Protein AF-A0A507EX27-F1 (afdb_monomer_lite)

Radius of gyration: 66.31 Å; chains: 1; bounding box: 166×86×215 Å

Secondary structure (DSSP, 8-state):
-HHHHHHHHHHHHHHHHHHHHHHHHHHHHHHHHHHHHHHTT-TTHHHHHHHHHHHHHHHHHHHHHHHHHHHHHHHHHHHHHHHHHHHHHHHHHHHHHHHHHHHHHHHHHHHHHHHHHHHHHHHHHHHHHHHHHHHHHHHHHHHHHHHHHHHHHHHHHHHHHHHHHHHHHHHHHHHHHHH---------------------THHHHHHHHHHHHHHHHHHHH----HHHHHHHHHHHHHHHHHHHHHHHHHHHHHHHHHHHHHHHHHHHHHHHHHHHHHHHHHHHHHHHHHHHHHHHHHHHHHHHHHHHHHHHHHHHHHHHHHHHHHHHHH------PPPPPP-------------------------------------S--HHHHHHHHHHHHHHHHHHHHHGGG---TTTHHHHHHHHHHHHHHHHHHHHHHH----------------------S-----SS--PPPPP------PPP-------------TT--SPPPHHHHHHHHHHHHHHHHHHHT-------------

Structure (mmCIF, N/CA/C/O backbone):
data_AF-A0A507EX27-F1
#
_entry.id   AF-A0A507EX27-F1
#
loop_
_atom_site.group_PDB
_atom_site.id
_atom_site.type_symbol
_atom_site.label_atom_id
_atom_site.label_alt_id
_atom_site.label_comp_id
_atom_site.label_asym_id
_atom_site.label_entity_id
_atom_site.label_seq_id
_atom_site.pdbx_PDB_ins_code
_atom_site.Cartn_x
_atom_site.Cartn_y
_atom_site.Cartn_z
_atom_site.occupancy
_atom_site.B_iso_or_equiv
_atom_site.auth_seq_id
_atom_site.auth_comp_id
_atom_site.auth_asym_id
_atom_site.auth_atom_id
_atom_site.pdbx_PDB_model_num
ATOM 1 N N . MET A 1 1 ? -86.442 -29.262 116.903 1.00 60.53 1 MET A N 1
ATOM 2 C CA . MET A 1 1 ? -85.231 -28.415 117.034 1.00 60.53 1 MET A CA 1
ATOM 3 C C . MET A 1 1 ? -83.970 -29.161 116.587 1.00 60.53 1 MET A C 1
ATOM 5 O O . MET A 1 1 ? -83.200 -28.575 115.842 1.00 60.53 1 MET A O 1
ATOM 9 N N . ALA A 1 2 ? -83.784 -30.442 116.943 1.00 69.56 2 ALA A N 1
ATOM 10 C CA . ALA A 1 2 ? -82.619 -31.241 116.525 1.00 69.56 2 ALA A CA 1
ATOM 11 C C . ALA A 1 2 ? -82.517 -31.486 114.998 1.00 69.56 2 ALA A C 1
ATOM 13 O O . ALA A 1 2 ? -81.467 -31.224 114.421 1.00 69.56 2 ALA A O 1
ATOM 14 N N . ASP A 1 3 ? -83.611 -31.861 114.321 1.00 74.00 3 ASP A N 1
ATOM 15 C CA . ASP A 1 3 ? -83.589 -32.162 112.871 1.00 74.00 3 ASP A CA 1
ATOM 16 C C . ASP A 1 3 ? -83.208 -30.969 111.979 1.00 74.00 3 ASP A C 1
ATOM 18 O O . ASP A 1 3 ? -82.548 -31.118 110.948 1.00 74.00 3 ASP A O 1
ATOM 22 N N . GLN A 1 4 ? -83.600 -29.753 112.371 1.00 76.19 4 GLN A N 1
ATOM 23 C CA . GLN A 1 4 ? -83.239 -28.540 111.633 1.00 76.19 4 GLN A CA 1
ATOM 24 C C . GLN A 1 4 ? -81.747 -28.231 111.784 1.00 76.19 4 GLN A C 1
ATOM 26 O O . GLN A 1 4 ? -81.093 -27.913 110.792 1.00 76.19 4 GLN A O 1
ATOM 31 N N . ALA A 1 5 ? -81.194 -28.392 112.991 1.00 78.94 5 ALA A N 1
ATOM 32 C CA . ALA A 1 5 ? -79.763 -28.239 113.237 1.00 78.94 5 ALA A CA 1
ATOM 33 C C . ALA A 1 5 ? -78.944 -29.257 112.429 1.00 78.94 5 ALA A C 1
ATOM 35 O O . ALA A 1 5 ? -77.965 -28.880 111.789 1.00 78.94 5 ALA A O 1
ATOM 36 N N . GLU A 1 6 ? -79.389 -30.515 112.362 1.00 83.44 6 GLU A N 1
ATOM 37 C CA . GLU A 1 6 ? -78.713 -31.553 111.579 1.00 83.44 6 GLU A CA 1
ATOM 38 C C . GLU A 1 6 ? -78.774 -31.275 110.064 1.00 83.44 6 GLU A C 1
ATOM 40 O O . GLU A 1 6 ? -77.789 -31.465 109.344 1.00 83.44 6 GLU A O 1
ATOM 45 N N . THR A 1 7 ? -79.896 -30.740 109.572 1.00 83.81 7 THR A N 1
ATOM 46 C CA . THR A 1 7 ? -80.056 -30.344 108.163 1.00 83.81 7 THR A CA 1
ATOM 47 C C . THR A 1 7 ? -79.128 -29.185 107.791 1.00 83.81 7 THR A C 1
ATOM 49 O O . THR A 1 7 ? -78.468 -29.232 106.749 1.00 83.81 7 THR A O 1
ATOM 52 N N . PHE A 1 8 ? -79.025 -28.157 108.641 1.00 86.00 8 PHE A N 1
ATOM 53 C CA . PHE A 1 8 ? -78.066 -27.068 108.441 1.00 86.00 8 PHE A CA 1
ATOM 54 C C . PHE A 1 8 ? -76.622 -27.561 108.542 1.00 86.00 8 PHE A C 1
ATOM 56 O O . PHE A 1 8 ? -75.789 -27.158 107.737 1.00 86.00 8 PHE A O 1
ATOM 63 N N . GLN A 1 9 ? -76.328 -28.496 109.444 1.00 87.56 9 GLN A N 1
ATOM 64 C CA . GLN A 1 9 ? -74.994 -29.071 109.589 1.00 87.56 9 GLN A CA 1
ATOM 65 C C . GLN A 1 9 ? -74.579 -29.907 108.367 1.00 87.56 9 GLN A C 1
ATOM 67 O O . GLN A 1 9 ? -73.422 -29.847 107.954 1.00 87.56 9 GLN A O 1
ATOM 72 N N . ARG A 1 10 ? -75.510 -30.629 107.724 1.00 87.31 10 ARG A N 1
ATOM 73 C CA . ARG A 1 10 ? -75.260 -31.291 106.428 1.00 87.31 10 ARG A CA 1
ATOM 74 C C . ARG A 1 10 ? -75.042 -30.286 105.298 1.00 87.31 10 ARG A C 1
ATOM 76 O O . ARG A 1 10 ? -74.111 -30.467 104.517 1.00 87.31 10 ARG A O 1
ATOM 83 N N . LYS A 1 11 ? -75.836 -29.210 105.228 1.00 89.69 11 LYS A N 1
ATOM 84 C CA . LYS A 1 11 ? -75.638 -28.138 104.233 1.00 89.69 11 LYS A CA 1
ATOM 85 C C . LYS A 1 11 ? -74.284 -27.450 104.403 1.00 89.69 11 LYS A C 1
ATOM 87 O O . LYS A 1 11 ? -73.566 -27.310 103.424 1.00 89.69 11 LYS A O 1
ATOM 92 N N . ILE A 1 12 ? -73.897 -27.119 105.637 1.00 90.31 12 ILE A N 1
ATOM 93 C CA . ILE A 1 12 ? -72.581 -26.546 105.951 1.00 90.31 12 ILE A CA 1
ATOM 94 C C . ILE A 1 12 ? -71.466 -27.501 105.518 1.00 90.31 12 ILE A C 1
ATOM 96 O O . ILE A 1 12 ? -70.550 -27.074 104.831 1.00 90.31 12 ILE A O 1
ATOM 100 N N . LYS A 1 13 ? -71.556 -28.799 105.838 1.00 90.75 13 LYS A N 1
ATOM 101 C CA . LYS A 1 13 ? -70.560 -29.793 105.392 1.00 90.75 13 LYS A CA 1
ATOM 102 C C . LYS A 1 13 ? -70.461 -29.900 103.869 1.00 90.75 13 LYS A C 1
ATOM 104 O O . LYS A 1 13 ? -69.363 -30.062 103.354 1.00 90.75 13 LYS A O 1
ATOM 109 N N . THR A 1 14 ? -71.589 -29.806 103.168 1.00 90.75 14 THR A N 1
ATOM 110 C CA . THR A 1 14 ? -71.629 -29.869 101.698 1.00 90.75 14 THR A CA 1
ATOM 111 C C . THR A 1 14 ? -70.971 -28.633 101.087 1.00 90.75 14 THR A C 1
ATOM 113 O O . THR A 1 14 ? -70.090 -28.772 100.250 1.00 90.75 14 THR A O 1
ATOM 116 N N . ILE A 1 15 ? -71.308 -27.439 101.585 1.00 89.56 15 ILE A N 1
ATOM 117 C CA . ILE A 1 15 ? -70.709 -26.173 101.138 1.00 89.56 15 ILE A CA 1
ATOM 118 C C . ILE A 1 15 ? -69.208 -26.140 101.452 1.00 89.56 15 ILE A C 1
ATOM 120 O O . ILE A 1 15 ? -68.417 -25.741 100.612 1.00 89.56 15 ILE A O 1
ATOM 124 N N . VAL A 1 16 ? -68.784 -26.600 102.633 1.00 93.25 16 VAL A N 1
ATOM 125 C CA . VAL A 1 16 ? -67.357 -26.686 102.993 1.00 93.25 16 VAL A CA 1
ATOM 126 C C . VAL A 1 16 ? -66.605 -27.650 102.070 1.00 93.25 16 VAL A C 1
ATOM 128 O O . VAL A 1 16 ? -65.472 -27.366 101.692 1.00 93.25 16 VAL A O 1
ATOM 131 N N . ALA A 1 17 ? -67.224 -28.765 101.673 1.00 90.81 17 ALA A N 1
ATOM 132 C CA . ALA A 1 17 ? -66.637 -29.687 100.704 1.00 90.81 17 ALA A CA 1
ATOM 133 C C . ALA A 1 17 ? -66.557 -29.081 99.291 1.00 90.81 17 ALA A C 1
ATOM 135 O O . ALA A 1 17 ? -65.562 -29.290 98.601 1.00 90.81 17 ALA A O 1
ATOM 136 N N . GLU A 1 18 ? -67.561 -28.307 98.869 1.00 93.88 18 GLU A N 1
ATOM 137 C CA . GLU A 1 18 ? -67.521 -27.552 97.610 1.00 93.88 18 GLU A CA 1
ATOM 138 C C . GLU A 1 18 ? -66.436 -26.473 97.623 1.00 93.88 18 GLU A C 1
ATOM 140 O O . GLU A 1 18 ? -65.685 -26.372 96.658 1.00 93.88 18 GLU A O 1
ATOM 145 N N . VAL A 1 19 ? -66.293 -25.725 98.722 1.00 92.06 19 VAL A N 1
ATOM 146 C CA . VAL A 1 19 ? -65.224 -24.728 98.896 1.00 92.06 19 VAL A CA 1
ATOM 147 C C . VAL A 1 19 ? -63.853 -25.395 98.819 1.00 92.06 19 VAL A C 1
ATOM 149 O O . VAL A 1 19 ? -63.020 -24.952 98.0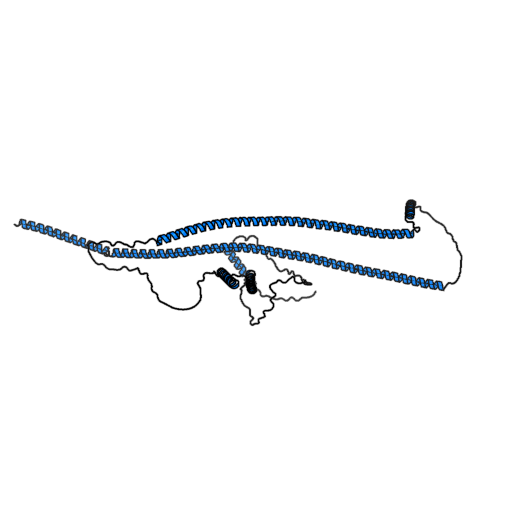41 1.00 92.06 19 VAL A O 1
ATOM 152 N N . ALA A 1 20 ? -63.643 -26.515 99.516 1.00 93.38 20 ALA A N 1
ATOM 153 C CA . ALA A 1 20 ? -62.379 -27.248 99.449 1.00 93.38 20 ALA A CA 1
ATOM 154 C C . ALA A 1 20 ? -62.064 -27.764 98.031 1.00 93.38 20 ALA A C 1
ATOM 156 O O . ALA A 1 20 ? -60.907 -27.779 97.617 1.00 93.38 20 ALA A O 1
ATOM 157 N N . ASN A 1 21 ? -63.087 -28.173 97.274 1.00 93.62 21 ASN A N 1
ATOM 158 C CA . ASN A 1 21 ? -62.922 -28.620 95.893 1.00 93.62 21 ASN A CA 1
ATOM 159 C C . ASN A 1 21 ? -62.592 -27.443 94.950 1.00 93.62 21 ASN A C 1
ATOM 161 O O . ASN A 1 21 ? -61.704 -27.551 94.102 1.00 93.62 21 ASN A O 1
ATOM 165 N N . LEU A 1 22 ? -63.250 -26.295 95.138 1.00 93.88 22 LEU A N 1
ATOM 166 C CA . LEU A 1 22 ? -62.930 -25.056 94.426 1.00 93.88 22 LEU A CA 1
ATOM 167 C C . LEU A 1 22 ? -61.514 -24.571 94.753 1.00 93.88 22 LEU A C 1
ATOM 169 O O . LEU A 1 22 ? -60.781 -24.239 93.831 1.00 93.88 22 LEU A O 1
ATOM 173 N N . ASP A 1 23 ? -61.082 -24.628 96.014 1.00 94.25 23 ASP A N 1
ATOM 174 C CA . ASP A 1 23 ? -59.715 -24.280 96.420 1.00 94.25 23 ASP A CA 1
ATOM 175 C C . ASP A 1 23 ? -58.677 -25.188 95.742 1.00 94.25 23 ASP A C 1
ATOM 177 O O . ASP A 1 23 ? -57.641 -24.715 95.273 1.00 94.25 23 ASP A O 1
ATOM 181 N N . THR A 1 24 ? -58.961 -26.491 95.610 1.00 94.19 24 THR A N 1
ATOM 182 C CA . THR A 1 24 ? -58.083 -27.392 94.845 1.00 94.19 24 THR A CA 1
ATOM 183 C C . THR A 1 24 ? -58.069 -27.089 93.349 1.00 94.19 24 THR A C 1
ATOM 185 O O . THR A 1 24 ? -57.013 -27.196 92.727 1.00 94.19 24 THR A O 1
ATOM 188 N N . GLN A 1 25 ? -59.198 -26.683 92.759 1.00 94.50 25 GLN A N 1
ATOM 189 C CA . GLN A 1 25 ? -59.237 -26.255 91.357 1.00 94.50 25 GLN A CA 1
ATOM 190 C C . GLN A 1 25 ? -58.497 -24.935 91.136 1.00 94.50 25 GLN A C 1
ATOM 192 O O . GLN A 1 25 ? -57.780 -24.820 90.146 1.00 94.50 25 GLN A O 1
ATOM 197 N N . ILE A 1 26 ? -58.621 -23.978 92.057 1.00 94.94 26 ILE A N 1
ATOM 198 C CA . ILE A 1 26 ? -57.880 -22.712 92.028 1.00 94.94 26 ILE A CA 1
ATOM 199 C C . ILE A 1 26 ? -56.380 -23.003 92.096 1.00 94.94 26 ILE A C 1
ATOM 201 O O . ILE A 1 26 ? -55.640 -22.558 91.229 1.00 94.94 26 ILE A O 1
ATOM 205 N N . ALA A 1 27 ? -55.941 -23.854 93.027 1.00 94.75 27 ALA A N 1
ATOM 206 C CA . ALA A 1 27 ? -54.532 -24.221 93.146 1.00 94.75 27 ALA A CA 1
ATOM 207 C C . ALA A 1 27 ? -53.979 -24.938 91.899 1.00 94.75 27 ALA A C 1
ATOM 209 O O . ALA A 1 27 ? -52.804 -24.778 91.572 1.00 94.75 27 ALA A O 1
ATOM 210 N N . LEU A 1 28 ? -54.797 -25.737 91.204 1.00 94.12 28 LEU A N 1
ATOM 211 C CA . LEU A 1 28 ? -54.413 -26.352 89.929 1.00 94.12 28 LEU A CA 1
ATOM 212 C C . LEU A 1 28 ? -54.322 -25.311 88.807 1.00 94.12 28 LEU A C 1
ATOM 214 O O . LEU A 1 28 ? -53.322 -25.285 88.095 1.00 94.12 28 LEU A O 1
ATOM 218 N N . MET A 1 29 ? -55.318 -24.430 88.690 1.00 93.62 29 MET A N 1
ATOM 219 C CA . MET A 1 29 ? -55.331 -23.349 87.701 1.00 93.62 29 MET A CA 1
ATOM 220 C C . MET A 1 29 ? -54.163 -22.378 87.897 1.00 93.62 29 MET A C 1
ATOM 222 O O . MET A 1 29 ? -53.510 -22.021 86.922 1.00 93.62 29 MET A O 1
ATOM 226 N N . ASP A 1 30 ? -53.839 -22.009 89.136 1.00 91.81 30 ASP A N 1
ATOM 227 C CA . ASP A 1 30 ? -52.686 -21.160 89.454 1.00 91.81 30 ASP A CA 1
ATOM 228 C C . ASP A 1 30 ? -51.371 -21.833 89.042 1.00 91.81 30 ASP A C 1
ATOM 230 O O . ASP A 1 30 ? -50.490 -21.202 88.455 1.00 91.81 30 ASP A O 1
ATOM 234 N N . ARG A 1 31 ? -51.259 -23.148 89.267 1.00 93.12 31 ARG A N 1
ATOM 235 C CA . ARG A 1 31 ? -50.083 -23.928 88.870 1.00 93.12 31 ARG A CA 1
ATOM 236 C C . ARG A 1 31 ? -49.931 -24.008 87.350 1.00 93.12 31 ARG A C 1
ATOM 238 O O . ARG A 1 31 ? -48.812 -23.882 86.854 1.00 93.12 31 ARG A O 1
ATOM 245 N N . ASP A 1 32 ? -51.032 -24.179 86.622 1.00 92.56 32 ASP A N 1
ATOM 246 C CA . ASP A 1 32 ? -51.047 -24.174 85.155 1.00 92.56 32 ASP A CA 1
ATOM 247 C C . ASP A 1 32 ? -50.696 -22.784 84.597 1.00 92.56 32 ASP A C 1
ATOM 249 O O . ASP A 1 32 ? -49.922 -22.675 83.640 1.00 92.56 32 ASP A O 1
ATOM 253 N N . ILE A 1 33 ? -51.190 -21.710 85.226 1.00 89.19 33 ILE A N 1
ATOM 254 C CA . ILE A 1 33 ? -50.846 -20.321 84.885 1.00 89.19 33 ILE A CA 1
ATOM 255 C C . ILE A 1 33 ? -49.347 -20.073 85.083 1.00 89.19 33 ILE A C 1
ATOM 257 O O . ILE A 1 33 ? -48.698 -19.509 84.196 1.00 89.19 33 ILE A O 1
ATOM 261 N N . ASP A 1 34 ? -48.769 -20.516 86.199 1.00 87.00 34 ASP A N 1
ATOM 262 C CA . ASP A 1 34 ? -47.335 -20.377 86.466 1.00 87.00 34 ASP A CA 1
ATOM 263 C C . ASP A 1 34 ? -46.487 -21.175 85.468 1.00 87.00 34 ASP A C 1
ATOM 265 O O . ASP A 1 34 ? -45.463 -20.687 84.980 1.00 87.00 34 ASP A O 1
ATOM 269 N N . GLN A 1 35 ? -46.932 -22.378 85.100 1.00 88.94 35 GLN A N 1
ATOM 270 C CA . GLN A 1 35 ? -46.238 -23.219 84.127 1.00 88.94 35 GLN A CA 1
ATOM 271 C C . GLN A 1 35 ? -46.255 -22.598 82.720 1.00 88.94 35 GLN A C 1
ATOM 273 O O . GLN A 1 35 ? -45.226 -22.588 82.036 1.00 88.94 35 GLN A O 1
ATOM 278 N N . GLN A 1 36 ? -47.382 -22.006 82.308 1.00 85.06 36 GLN A N 1
ATOM 279 C CA . GLN A 1 36 ? -47.487 -21.250 81.057 1.00 85.06 36 GLN A CA 1
ATOM 280 C C . GLN A 1 36 ? -46.647 -19.970 81.089 1.00 85.06 36 GLN A C 1
ATOM 282 O O . GLN A 1 36 ? -45.947 -19.675 80.123 1.00 85.06 36 GLN A O 1
ATOM 287 N N . ARG A 1 37 ? -46.642 -19.226 82.202 1.00 80.75 37 ARG A N 1
ATOM 288 C CA . ARG A 1 37 ? -45.796 -18.030 82.366 1.00 80.75 37 ARG A CA 1
ATOM 289 C C . ARG A 1 37 ? -44.306 -18.358 82.288 1.00 80.75 37 ARG A C 1
ATOM 291 O O . ARG A 1 37 ? -43.557 -17.598 81.673 1.00 80.75 37 ARG A O 1
ATOM 298 N N . ALA A 1 38 ? -43.890 -19.489 82.857 1.00 81.75 38 ALA A N 1
ATOM 299 C CA . ALA A 1 38 ? -42.518 -19.979 82.766 1.00 81.75 38 ALA A CA 1
ATOM 300 C C . ALA A 1 38 ? -42.143 -20.385 81.329 1.00 81.75 38 ALA A C 1
ATOM 302 O O . ALA A 1 38 ? -41.066 -20.024 80.858 1.00 81.75 38 ALA A O 1
ATOM 303 N N . GLN A 1 39 ? -43.032 -21.079 80.605 1.00 82.44 39 GLN A N 1
ATOM 304 C CA . GLN A 1 39 ? -42.809 -21.442 79.195 1.00 82.44 39 GLN A CA 1
ATOM 305 C C . GLN A 1 39 ? -42.782 -20.232 78.257 1.00 82.44 39 GLN A C 1
ATOM 307 O O . GLN A 1 39 ? -41.982 -20.197 77.326 1.00 82.44 39 GLN A O 1
ATOM 312 N N . LEU A 1 40 ? -43.629 -19.232 78.504 1.00 76.06 40 LEU A N 1
ATOM 313 C CA . LEU A 1 40 ? -43.707 -18.014 77.695 1.00 76.06 40 LEU A CA 1
ATOM 314 C C . LEU A 1 40 ? -42.531 -17.055 77.949 1.00 76.06 40 LEU A C 1
ATOM 316 O O . LEU A 1 40 ? -42.421 -16.041 77.265 1.00 76.06 40 LEU A O 1
ATOM 320 N N . GLY A 1 41 ? -41.632 -17.377 78.889 1.00 74.44 41 GLY A N 1
ATOM 321 C CA . GLY A 1 41 ? -40.375 -16.652 79.095 1.00 74.44 41 GLY A CA 1
ATOM 322 C C . GLY A 1 41 ? -40.551 -15.225 79.624 1.00 74.44 41 GLY A C 1
ATOM 323 O O . GLY A 1 41 ? -39.624 -14.423 79.547 1.00 74.44 41 GLY A O 1
ATOM 324 N N . GLY A 1 42 ? -41.728 -14.906 80.169 1.00 77.81 42 GLY A N 1
ATOM 325 C CA . GLY A 1 42 ? -42.112 -13.562 80.593 1.00 77.81 42 GLY A CA 1
ATOM 326 C C . GLY A 1 42 ? -42.809 -12.748 79.496 1.00 77.81 42 GLY A C 1
ATOM 327 O O . GLY A 1 42 ? -42.634 -12.969 78.302 1.00 77.81 42 GLY A O 1
ATOM 328 N N . VAL A 1 43 ? -43.600 -11.757 79.918 1.00 73.56 43 VAL A N 1
ATOM 329 C CA . VAL A 1 43 ? -44.486 -10.958 79.043 1.00 73.56 43 VAL A CA 1
ATOM 330 C C . VAL A 1 43 ? -43.714 -10.226 77.929 1.00 73.56 43 VAL A C 1
ATOM 332 O O . VAL A 1 43 ? -44.239 -10.020 76.838 1.00 73.56 43 VAL A O 1
ATOM 335 N N . ASN A 1 44 ? -42.433 -9.917 78.159 1.00 79.25 44 ASN A N 1
ATOM 336 C CA . ASN A 1 44 ? -41.592 -9.168 77.222 1.00 79.25 44 ASN A CA 1
ATOM 337 C C . ASN A 1 44 ? -40.759 -10.052 76.277 1.00 79.25 44 ASN A C 1
ATOM 339 O O . ASN A 1 44 ? -40.181 -9.525 75.326 1.00 79.25 44 ASN A O 1
ATOM 343 N N . ALA A 1 45 ? -40.691 -11.374 76.487 1.00 82.94 45 ALA A N 1
ATOM 344 C CA . ALA A 1 45 ? -39.847 -12.257 75.675 1.00 82.94 45 ALA A CA 1
ATOM 345 C C . ALA A 1 45 ? -40.293 -12.314 74.207 1.00 82.94 45 ALA A C 1
ATOM 347 O O . ALA A 1 45 ? -39.458 -12.283 73.303 1.00 82.94 45 ALA A O 1
ATOM 348 N N . ALA A 1 46 ? -41.606 -12.316 73.953 1.00 81.81 46 ALA A N 1
ATOM 349 C CA . ALA A 1 46 ? -42.151 -12.264 72.597 1.00 81.81 46 ALA A CA 1
ATOM 350 C C . ALA A 1 46 ? -41.791 -10.948 71.880 1.00 81.81 46 ALA A C 1
ATOM 352 O O . ALA A 1 46 ? -41.372 -10.969 70.721 1.00 81.81 46 ALA A O 1
ATOM 353 N N . SER A 1 47 ? -41.884 -9.814 72.586 1.00 85.12 47 SER A N 1
ATOM 354 C CA . SER A 1 47 ? -41.535 -8.495 72.043 1.00 85.12 47 SER A CA 1
ATOM 355 C C . SER A 1 47 ? -40.039 -8.381 71.749 1.00 85.12 47 SER A C 1
ATOM 357 O O . SER A 1 47 ? -39.658 -7.971 70.656 1.00 85.12 47 SER A O 1
ATOM 359 N N . GLN A 1 48 ? -39.180 -8.809 72.680 1.00 87.12 48 GLN A N 1
ATOM 360 C CA . GLN A 1 48 ? -37.726 -8.778 72.493 1.00 87.12 48 GLN A CA 1
ATOM 361 C C . GLN A 1 48 ? -37.271 -9.691 71.350 1.00 87.12 48 GLN A C 1
ATOM 363 O O . GLN A 1 48 ? -36.393 -9.312 70.576 1.00 87.12 48 GLN A O 1
ATOM 368 N N . ASN A 1 49 ? -37.887 -10.868 71.201 1.00 86.31 49 ASN A N 1
ATOM 369 C CA . ASN A 1 49 ? -37.585 -11.771 70.094 1.00 86.31 49 ASN A CA 1
ATOM 370 C C . ASN A 1 49 ? -38.029 -11.171 68.747 1.00 86.31 49 ASN A C 1
ATOM 372 O O . ASN A 1 49 ? -37.259 -11.160 67.788 1.00 86.31 49 ASN A O 1
ATOM 376 N N . SER A 1 50 ? -39.225 -10.575 68.686 1.00 89.44 50 SER A N 1
ATOM 377 C CA . SER A 1 50 ? -39.690 -9.852 67.494 1.00 89.44 50 SER A CA 1
ATOM 378 C C . SER A 1 50 ? -38.759 -8.690 67.125 1.00 89.44 50 SER A C 1
ATOM 380 O O . SER A 1 50 ? -38.445 -8.486 65.952 1.00 89.44 50 SER A O 1
ATOM 382 N N . GLU A 1 51 ? -38.274 -7.938 68.114 1.00 92.38 51 GLU A N 1
ATOM 383 C CA . GLU A 1 51 ? -37.358 -6.819 67.892 1.00 92.38 51 GLU A CA 1
ATOM 384 C C . GLU A 1 51 ? -35.961 -7.289 67.448 1.00 92.38 51 GLU A C 1
ATOM 386 O O . GLU A 1 51 ? -35.349 -6.680 66.567 1.00 92.38 51 GLU A O 1
ATOM 391 N N . ALA A 1 52 ? -35.461 -8.400 67.998 1.00 92.44 52 ALA A N 1
ATOM 392 C CA . ALA A 1 52 ? -34.213 -9.028 67.568 1.00 92.44 52 ALA A CA 1
ATOM 393 C C . ALA A 1 52 ? -34.294 -9.522 66.113 1.00 92.44 52 ALA A C 1
ATOM 395 O O . ALA A 1 52 ? -33.383 -9.257 65.324 1.00 92.44 52 ALA A O 1
ATOM 396 N N . ILE A 1 53 ? -35.409 -10.156 65.732 1.00 93.50 53 ILE A N 1
ATOM 397 C CA . ILE A 1 53 ? -35.672 -10.579 64.350 1.00 93.50 53 ILE A CA 1
ATOM 398 C C . ILE A 1 53 ? -35.727 -9.360 63.420 1.00 93.50 53 ILE A C 1
ATOM 400 O O . ILE A 1 53 ? -35.073 -9.360 62.378 1.00 93.50 53 ILE A O 1
ATOM 404 N N . ALA A 1 54 ? -36.426 -8.287 63.802 1.00 95.44 54 ALA A N 1
ATOM 405 C CA . ALA A 1 54 ? -36.491 -7.059 63.006 1.00 95.44 54 ALA A CA 1
ATOM 406 C C . ALA A 1 54 ? -35.107 -6.411 62.810 1.00 95.44 54 ALA A C 1
ATOM 408 O O . ALA A 1 54 ? -34.765 -5.985 61.704 1.00 95.44 54 ALA A O 1
ATOM 409 N N . LYS A 1 55 ? -34.270 -6.383 63.857 1.00 96.06 55 LYS A N 1
ATOM 410 C CA . LYS A 1 55 ? -32.873 -5.925 63.761 1.00 96.06 55 LYS A CA 1
ATOM 411 C C . LYS A 1 55 ? -32.069 -6.803 62.803 1.00 96.06 55 LYS A C 1
ATOM 413 O O . LYS A 1 55 ? -31.315 -6.279 61.984 1.00 96.06 55 LYS A O 1
ATOM 418 N N . GLN A 1 56 ? -32.251 -8.119 62.858 1.00 96.38 56 GLN A N 1
ATOM 419 C CA . GLN A 1 56 ? -31.553 -9.049 61.976 1.00 96.38 56 GLN A CA 1
ATOM 420 C C . GLN A 1 56 ? -31.985 -8.903 60.510 1.00 96.38 56 GLN A C 1
ATOM 422 O O . GLN A 1 56 ? -31.119 -8.900 59.634 1.00 96.38 56 GLN A O 1
ATOM 427 N N . ILE A 1 57 ? -33.280 -8.700 60.245 1.00 96.19 57 ILE A N 1
ATOM 428 C CA . ILE A 1 57 ? -33.802 -8.387 58.905 1.00 96.19 57 ILE A CA 1
ATOM 429 C C . ILE A 1 57 ? -33.120 -7.127 58.362 1.00 96.19 57 ILE A C 1
ATOM 431 O O . ILE A 1 57 ? -32.505 -7.190 57.301 1.00 96.19 57 ILE A O 1
ATOM 435 N N . ARG A 1 58 ? -33.088 -6.033 59.137 1.00 97.38 58 ARG A N 1
ATOM 436 C CA . ARG A 1 58 ? -32.415 -4.785 58.726 1.00 97.38 58 ARG A CA 1
ATOM 437 C C . ARG A 1 58 ? -30.927 -4.979 58.429 1.00 97.38 58 ARG A C 1
ATOM 439 O O . ARG A 1 58 ? -30.385 -4.361 57.514 1.00 97.38 58 ARG A O 1
ATOM 446 N N . VAL A 1 59 ? -30.220 -5.808 59.199 1.00 97.19 59 VAL A N 1
ATOM 447 C CA . VAL A 1 59 ? -28.795 -6.099 58.945 1.00 97.19 59 VAL A CA 1
ATOM 448 C C . VAL A 1 59 ? -28.615 -6.880 57.642 1.00 97.19 59 VAL A C 1
ATOM 450 O O . VAL A 1 59 ? -27.685 -6.596 56.882 1.00 97.19 59 VAL A O 1
ATOM 453 N N . LEU A 1 60 ? -29.490 -7.849 57.369 1.00 97.50 60 LEU A N 1
ATOM 454 C CA . LEU A 1 60 ? -29.456 -8.632 56.135 1.00 97.50 60 LEU A CA 1
ATOM 455 C C . LEU A 1 60 ? -29.818 -7.787 54.909 1.00 97.50 60 LEU A C 1
ATOM 457 O O . LEU A 1 60 ? -29.116 -7.885 53.905 1.00 97.50 60 LEU A O 1
ATOM 461 N N . GLU A 1 61 ? -30.819 -6.912 55.010 1.00 97.12 61 GLU A N 1
ATOM 462 C CA . GLU A 1 61 ? -31.183 -5.941 53.968 1.00 97.12 61 GLU A CA 1
ATOM 463 C C . GLU A 1 61 ? -30.011 -5.008 53.654 1.00 97.12 61 GLU A C 1
ATOM 465 O O . GLU A 1 61 ? -29.551 -4.946 52.518 1.00 97.12 61 GLU A O 1
ATOM 470 N N . ASN A 1 62 ? -29.404 -4.399 54.677 1.00 97.81 62 ASN A N 1
ATOM 471 C CA . ASN A 1 62 ? -28.224 -3.552 54.495 1.00 97.81 62 ASN A CA 1
ATOM 472 C C . ASN A 1 62 ? -27.044 -4.301 53.854 1.00 97.81 62 ASN A C 1
ATOM 474 O O . ASN A 1 62 ? -26.251 -3.731 53.097 1.00 97.81 62 ASN A O 1
ATOM 478 N N . ARG A 1 63 ? -26.872 -5.586 54.180 1.00 97.81 63 ARG A N 1
ATOM 479 C CA . ARG A 1 63 ? -25.822 -6.422 53.589 1.00 97.81 63 ARG A CA 1
ATOM 480 C C . ARG A 1 63 ? -26.136 -6.764 52.133 1.00 97.81 63 ARG A C 1
ATOM 482 O O . ARG A 1 63 ? -25.206 -6.780 51.322 1.00 97.81 63 ARG A O 1
ATOM 489 N N . LEU A 1 64 ? -27.405 -6.998 51.807 1.00 97.88 64 LEU A N 1
ATOM 490 C CA . LEU A 1 64 ? -27.882 -7.199 50.443 1.00 97.88 64 LEU A CA 1
ATOM 491 C C . LEU A 1 64 ? -27.674 -5.934 49.606 1.00 97.88 64 LEU A C 1
ATOM 493 O O . LEU A 1 64 ? -27.057 -6.020 48.548 1.00 97.88 64 LEU A O 1
ATOM 497 N N . ASP A 1 65 ? -28.057 -4.764 50.109 1.00 98.12 65 ASP A N 1
ATOM 498 C CA . ASP A 1 65 ? -27.876 -3.487 49.411 1.00 98.12 65 ASP A CA 1
ATOM 499 C C . ASP A 1 65 ? -26.402 -3.200 49.134 1.00 98.12 65 ASP A C 1
ATOM 501 O O . ASP A 1 65 ? -26.011 -2.895 48.004 1.00 98.12 65 ASP A O 1
ATOM 505 N N . LYS A 1 66 ? -25.530 -3.398 50.130 1.00 98.06 66 LYS A N 1
ATOM 506 C CA . LYS A 1 66 ? -24.077 -3.272 49.935 1.00 98.06 66 LYS A CA 1
ATOM 507 C C . LYS A 1 66 ? -23.551 -4.253 48.885 1.00 98.06 66 LYS A C 1
ATOM 509 O O . LYS A 1 66 ? -22.638 -3.902 48.132 1.00 98.06 66 LYS A O 1
ATOM 514 N N . ALA A 1 67 ? -24.088 -5.472 48.826 1.00 97.94 67 ALA A N 1
ATOM 515 C CA . ALA A 1 67 ? -23.717 -6.452 47.809 1.00 97.94 67 ALA A CA 1
ATOM 516 C C . ALA A 1 67 ? -24.214 -6.040 46.413 1.00 97.94 67 ALA A C 1
ATOM 518 O O . ALA A 1 67 ? -23.439 -6.112 45.460 1.00 97.94 67 ALA A O 1
ATOM 519 N N . LEU A 1 68 ? -25.443 -5.531 46.297 1.00 97.88 68 LEU A N 1
ATOM 520 C CA . LEU A 1 68 ? -26.020 -5.036 45.046 1.00 97.88 68 LEU A CA 1
ATOM 521 C C . LEU A 1 68 ? -25.263 -3.820 44.509 1.00 97.88 68 LEU A C 1
ATOM 523 O O . LEU A 1 68 ? -24.930 -3.779 43.326 1.00 97.88 68 LEU A O 1
ATOM 527 N N . VAL A 1 69 ? -24.898 -2.866 45.369 1.00 98.12 69 VAL A N 1
ATOM 528 C CA . VAL A 1 69 ? -24.073 -1.711 44.978 1.00 98.12 69 VAL A CA 1
ATOM 529 C C . VAL A 1 69 ? -22.712 -2.170 44.449 1.00 98.12 69 VAL A C 1
ATOM 531 O O . VAL A 1 69 ? -22.269 -1.709 43.395 1.00 98.12 69 VAL A O 1
ATOM 534 N N . LYS A 1 70 ? -22.049 -3.118 45.129 1.00 98.19 70 LYS A N 1
ATOM 535 C CA . LYS A 1 70 ? -20.776 -3.691 44.656 1.00 98.19 70 LYS A CA 1
ATOM 536 C C . LYS A 1 70 ? -20.938 -4.431 43.329 1.00 98.19 70 LYS A C 1
ATOM 538 O O . LYS A 1 70 ? -20.107 -4.256 42.437 1.00 98.19 70 LYS A O 1
ATOM 543 N N . PHE A 1 71 ? -22.003 -5.215 43.181 1.00 98.12 71 PHE A N 1
ATOM 544 C CA . PHE A 1 71 ? -22.315 -5.928 41.948 1.00 98.12 71 PHE A CA 1
ATOM 545 C C . PHE A 1 71 ? -22.531 -4.954 40.785 1.00 98.12 71 PHE A C 1
ATOM 547 O O . PHE A 1 71 ? -21.842 -5.055 39.770 1.00 98.12 71 PHE A O 1
ATOM 554 N N . ASN A 1 72 ? -23.375 -3.939 40.961 1.00 98.19 72 ASN A N 1
ATOM 555 C CA . ASN A 1 72 ? -23.633 -2.920 39.944 1.00 98.19 72 ASN A CA 1
ATOM 556 C C . ASN A 1 72 ? -22.364 -2.139 39.579 1.00 98.19 72 ASN A C 1
ATOM 558 O O . ASN A 1 72 ? -22.097 -1.911 38.397 1.00 98.19 72 ASN A O 1
ATOM 562 N N . LYS A 1 73 ? -21.521 -1.806 40.566 1.00 98.19 73 LYS A N 1
ATOM 563 C CA . LYS A 1 73 ? -20.211 -1.184 40.321 1.00 98.19 73 LYS A CA 1
ATOM 564 C C . LYS A 1 73 ? -19.312 -2.086 39.472 1.00 98.19 73 LYS A C 1
ATOM 566 O O . LYS A 1 73 ? -18.706 -1.616 38.511 1.00 98.19 73 LYS A O 1
ATOM 571 N N . SER A 1 74 ? -19.255 -3.382 39.781 1.00 98.00 74 SER A N 1
ATOM 572 C CA . SER A 1 74 ? -18.481 -4.349 38.993 1.00 98.00 74 SER A CA 1
ATOM 573 C C . SER A 1 74 ? -19.020 -4.502 37.565 1.00 98.00 74 SER A C 1
ATOM 575 O O . SER A 1 74 ? -18.239 -4.582 36.618 1.00 98.00 74 SER A O 1
ATOM 577 N N . LEU A 1 75 ? -20.342 -4.445 37.387 1.00 98.25 75 LEU A N 1
ATOM 578 C CA . LEU A 1 75 ? -21.002 -4.535 36.087 1.00 98.25 75 LEU A CA 1
ATOM 579 C C . LEU A 1 75 ? -20.691 -3.307 35.224 1.00 98.25 75 LEU A C 1
ATOM 581 O O . LEU A 1 75 ? -20.364 -3.454 34.045 1.00 98.25 75 LEU A O 1
ATOM 585 N N . ALA A 1 76 ? -20.698 -2.110 35.816 1.00 98.25 76 ALA A N 1
ATOM 586 C CA . ALA A 1 76 ? -20.290 -0.877 35.146 1.00 98.25 76 ALA A CA 1
ATOM 587 C C . ALA A 1 76 ? -18.819 -0.925 34.694 1.00 98.25 76 ALA A C 1
ATOM 589 O O . ALA A 1 76 ? -18.515 -0.594 33.545 1.00 98.25 76 ALA A O 1
ATOM 590 N N . VAL A 1 77 ? -17.911 -1.406 35.554 1.00 98.44 77 VAL A N 1
ATOM 591 C CA . VAL A 1 77 ? -16.494 -1.603 35.195 1.00 98.44 77 VAL A CA 1
ATOM 592 C C . VAL A 1 77 ? -16.358 -2.618 34.063 1.00 98.44 77 VAL A C 1
ATOM 594 O O . VAL A 1 77 ? -15.651 -2.362 33.092 1.00 98.44 77 VAL A O 1
ATOM 597 N N . ASN A 1 78 ? -17.075 -3.739 34.131 1.00 98.25 78 ASN A N 1
ATOM 598 C CA . ASN A 1 78 ? -17.023 -4.765 33.097 1.00 98.25 78 ASN A CA 1
ATOM 599 C C . ASN A 1 78 ? -17.551 -4.240 31.748 1.00 98.25 78 ASN A C 1
ATOM 601 O O . ASN A 1 78 ? -16.938 -4.473 30.709 1.00 98.25 78 ASN A O 1
ATOM 605 N N . LYS A 1 79 ? -18.630 -3.445 31.759 1.00 98.50 79 LYS A N 1
ATOM 606 C CA . LYS A 1 79 ? -19.147 -2.761 30.563 1.00 98.50 79 LYS A CA 1
ATOM 607 C C . LYS A 1 79 ? -18.103 -1.818 29.955 1.00 98.50 79 LYS A C 1
ATOM 609 O O . LYS A 1 79 ? -17.918 -1.833 28.740 1.00 98.50 79 LYS A O 1
ATOM 614 N N . ARG A 1 80 ? -17.387 -1.049 30.785 1.00 97.75 80 ARG A N 1
ATOM 615 C CA . ARG A 1 80 ? -16.298 -0.170 30.329 1.00 97.75 80 ARG A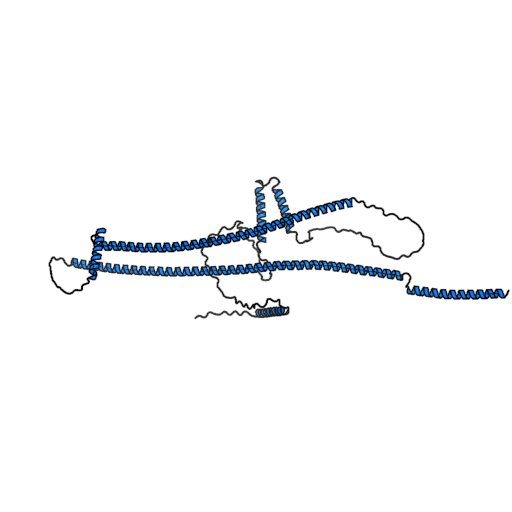 CA 1
ATOM 616 C C . ARG A 1 80 ? -15.142 -0.966 29.720 1.00 97.75 80 ARG A C 1
ATOM 618 O O . ARG A 1 80 ? -14.689 -0.618 28.638 1.00 97.75 80 ARG A O 1
ATOM 625 N N . LEU A 1 81 ? -14.708 -2.048 30.368 1.00 98.50 81 LEU A N 1
ATOM 626 C CA . LEU A 1 81 ? -13.635 -2.909 29.857 1.00 98.50 81 LEU A CA 1
ATOM 627 C C . LEU A 1 81 ? -13.999 -3.553 28.516 1.00 98.50 81 LEU A C 1
ATOM 629 O O . LEU A 1 81 ? -13.167 -3.572 27.615 1.00 98.50 81 LEU A O 1
ATOM 633 N N . ARG A 1 82 ? -15.243 -4.023 28.351 1.00 98.50 82 ARG A N 1
ATOM 634 C CA . ARG A 1 82 ? -15.730 -4.544 27.063 1.00 98.50 82 ARG A CA 1
ATOM 635 C C . ARG A 1 82 ? -15.647 -3.489 25.961 1.00 98.50 82 ARG A C 1
ATOM 637 O O . ARG A 1 82 ? -15.086 -3.769 24.910 1.00 98.50 82 ARG A O 1
ATOM 644 N N . ALA A 1 83 ? -16.101 -2.265 26.234 1.00 98.06 83 ALA A N 1
ATOM 645 C CA . ALA A 1 83 ? -15.994 -1.168 25.274 1.00 98.06 83 ALA A CA 1
ATOM 646 C C . ALA A 1 83 ? -14.531 -0.848 24.905 1.00 98.06 83 ALA A C 1
ATOM 648 O O . ALA A 1 83 ? -14.232 -0.613 23.736 1.00 98.06 83 ALA A O 1
ATOM 649 N N . THR A 1 84 ? -13.608 -0.887 25.874 1.00 98.38 84 THR A N 1
ATOM 650 C CA . THR A 1 84 ? -12.170 -0.721 25.607 1.00 98.38 84 THR A CA 1
ATOM 651 C C . THR A 1 84 ? -11.624 -1.849 24.733 1.00 98.38 84 THR A C 1
ATOM 653 O O . THR A 1 84 ? -10.903 -1.573 23.779 1.00 98.38 84 THR A O 1
ATOM 656 N N . ILE A 1 85 ? -11.983 -3.107 25.009 1.00 98.31 85 ILE A N 1
ATOM 657 C CA . ILE A 1 85 ? -11.568 -4.263 24.198 1.00 98.31 85 ILE A CA 1
ATOM 658 C C . ILE A 1 85 ? -12.064 -4.116 22.757 1.00 98.31 85 ILE A C 1
ATOM 660 O O . ILE A 1 85 ? -11.296 -4.327 21.821 1.00 98.31 85 ILE A O 1
ATOM 664 N N . ASP A 1 86 ? -13.320 -3.717 22.566 1.00 98.38 86 ASP A N 1
ATOM 665 C CA . ASP A 1 86 ? -13.886 -3.520 21.231 1.00 98.38 86 ASP A CA 1
ATOM 666 C C . ASP A 1 86 ? -13.239 -2.338 20.499 1.00 98.38 86 ASP A C 1
ATOM 668 O O . ASP A 1 86 ? -13.074 -2.379 19.278 1.00 98.38 86 ASP A O 1
ATOM 672 N N . ASN A 1 87 ? -12.818 -1.296 21.224 1.00 98.00 87 ASN A N 1
ATOM 673 C CA . ASN A 1 87 ? -12.026 -0.226 20.629 1.00 98.00 87 ASN A CA 1
ATOM 674 C C . ASN A 1 87 ? -10.648 -0.727 20.169 1.00 98.00 87 ASN A C 1
ATOM 676 O O . ASN A 1 87 ? -10.318 -0.599 18.995 1.00 98.00 87 ASN A O 1
ATOM 680 N N . LEU A 1 88 ? -9.902 -1.404 21.047 1.00 98.12 88 LEU A N 1
ATOM 681 C CA . LEU A 1 88 ? -8.580 -1.954 20.722 1.00 98.12 88 LEU A CA 1
ATOM 682 C C . LEU A 1 88 ? -8.629 -2.954 19.556 1.00 98.12 88 LEU A C 1
ATOM 684 O O . LEU A 1 88 ? -7.719 -3.003 18.733 1.00 98.12 88 LEU A O 1
ATOM 688 N N . ARG A 1 89 ? -9.705 -3.741 19.442 1.00 98.38 89 ARG A N 1
ATOM 689 C CA . ARG A 1 89 ? -9.920 -4.649 18.303 1.00 98.38 89 ARG A CA 1
ATOM 690 C C . ARG A 1 89 ? -10.124 -3.900 16.988 1.00 98.38 89 ARG A C 1
ATOM 692 O O . ARG A 1 89 ? -9.577 -4.318 15.969 1.00 98.38 89 ARG A O 1
ATOM 699 N N . ARG A 1 90 ? -10.892 -2.805 17.001 1.00 97.94 90 ARG A N 1
ATOM 700 C CA . ARG A 1 90 ? -11.082 -1.947 15.820 1.00 97.94 90 ARG A CA 1
ATOM 701 C C . ARG A 1 90 ? -9.787 -1.247 15.430 1.00 97.94 90 ARG A C 1
ATOM 703 O O . ARG A 1 90 ? -9.433 -1.268 14.258 1.00 97.94 90 ARG A O 1
ATOM 710 N N . GLU A 1 91 ? -9.060 -0.704 16.403 1.00 97.62 91 GLU A N 1
ATOM 711 C CA . GLU A 1 91 ? -7.742 -0.105 16.180 1.00 97.62 91 GLU A CA 1
ATOM 712 C C . GLU A 1 91 ? -6.778 -1.122 15.558 1.00 97.62 91 GLU A C 1
ATOM 714 O O . GLU A 1 91 ? -6.172 -0.830 14.531 1.00 97.62 91 GLU A O 1
ATOM 719 N N . ARG A 1 92 ? -6.711 -2.354 16.086 1.00 98.00 92 ARG A N 1
ATOM 720 C CA . ARG A 1 92 ? -5.883 -3.426 15.511 1.00 98.00 92 ARG A CA 1
ATOM 721 C C . ARG A 1 92 ? -6.240 -3.734 14.057 1.00 98.00 92 ARG A C 1
ATOM 723 O O . ARG A 1 92 ? -5.339 -3.846 13.239 1.00 98.00 92 ARG A O 1
ATOM 730 N N . LEU A 1 93 ? -7.528 -3.819 13.718 1.00 97.50 93 LEU A N 1
ATOM 731 C CA . LEU A 1 93 ? -7.957 -4.020 12.327 1.00 97.50 93 LEU A CA 1
ATOM 732 C C . LEU A 1 93 ? -7.500 -2.882 11.406 1.00 97.50 93 LEU A C 1
ATOM 734 O O . LEU A 1 93 ? -7.088 -3.130 10.274 1.00 97.50 93 LEU A O 1
ATOM 738 N N . VAL A 1 94 ? -7.565 -1.634 11.874 1.00 97.62 94 VAL A N 1
ATOM 739 C CA . VAL A 1 94 ? -7.066 -0.480 11.114 1.00 97.62 94 VAL A CA 1
ATOM 740 C C . VAL A 1 94 ? -5.550 -0.570 10.935 1.00 97.62 94 VAL A C 1
ATOM 742 O O . VAL A 1 94 ? -5.070 -0.385 9.818 1.00 97.62 94 VAL A O 1
ATOM 745 N N . PHE A 1 95 ? -4.805 -0.915 11.989 1.00 97.44 95 PHE A N 1
ATOM 746 C CA . PHE A 1 95 ? -3.358 -1.115 11.906 1.00 97.44 95 PHE A CA 1
ATOM 747 C C . PHE A 1 95 ? -2.985 -2.228 10.928 1.00 97.44 95 PHE A C 1
ATOM 749 O O . PHE A 1 95 ? -2.164 -1.987 10.050 1.00 97.44 95 PHE A O 1
ATOM 756 N N . ASP A 1 96 ? -3.617 -3.400 11.006 1.00 97.19 96 ASP A N 1
ATOM 757 C CA . ASP A 1 96 ? -3.348 -4.523 10.097 1.00 97.19 96 ASP A CA 1
ATOM 758 C C . ASP A 1 96 ? -3.573 -4.120 8.626 1.00 97.19 96 ASP A C 1
ATOM 760 O O . ASP A 1 96 ? -2.790 -4.472 7.741 1.00 97.19 96 ASP A O 1
ATOM 764 N N . ASN A 1 97 ? -4.606 -3.316 8.354 1.00 97.38 97 ASN A N 1
ATOM 765 C CA . ASN A 1 97 ? -4.857 -2.780 7.016 1.00 97.38 97 ASN A CA 1
ATOM 766 C C . ASN A 1 97 ? -3.767 -1.803 6.553 1.00 97.38 97 ASN A C 1
ATOM 768 O O . ASN A 1 97 ? -3.393 -1.827 5.382 1.00 97.38 97 ASN A O 1
ATOM 772 N N . ILE A 1 98 ? -3.264 -0.943 7.442 1.00 97.31 98 ILE A N 1
ATOM 773 C CA . ILE A 1 98 ? -2.170 -0.012 7.131 1.00 97.31 98 ILE A CA 1
ATOM 774 C C . ILE A 1 98 ? -0.866 -0.783 6.895 1.00 97.31 98 ILE A C 1
ATOM 776 O O . ILE A 1 98 ? -0.188 -0.525 5.904 1.00 97.31 98 ILE A O 1
ATOM 780 N N . TYR A 1 99 ? -0.551 -1.773 7.732 1.00 97.88 99 TYR A N 1
ATOM 781 C CA . TYR A 1 99 ? 0.632 -2.619 7.561 1.00 97.88 99 TYR A CA 1
ATOM 782 C C . TYR A 1 99 ? 0.632 -3.332 6.209 1.00 97.88 99 TYR A C 1
ATOM 784 O O . TYR A 1 99 ? 1.630 -3.273 5.499 1.00 97.88 99 TYR A O 1
ATOM 792 N N . ARG A 1 100 ? -0.504 -3.906 5.790 1.00 97.88 100 ARG A N 1
ATOM 793 C CA . ARG A 1 100 ? -0.635 -4.521 4.458 1.00 97.88 100 ARG A CA 1
ATOM 794 C C . ARG A 1 100 ? -0.431 -3.528 3.313 1.00 97.88 100 ARG A C 1
ATOM 796 O O . ARG A 1 100 ? 0.063 -3.915 2.259 1.00 97.88 100 ARG A O 1
ATOM 803 N N . LYS A 1 101 ? -0.840 -2.264 3.478 1.00 97.88 101 LYS A N 1
ATOM 804 C CA . LYS A 1 101 ? -0.590 -1.219 2.471 1.00 97.88 101 LYS A CA 1
ATOM 805 C C . LYS A 1 101 ? 0.897 -0.893 2.384 1.00 97.88 101 LYS A C 1
ATOM 807 O O . LYS A 1 101 ? 1.442 -0.935 1.290 1.00 97.88 101 LYS A O 1
ATOM 812 N N . PHE A 1 102 ? 1.554 -0.668 3.520 1.00 97.31 102 PHE A N 1
ATOM 813 C CA . PHE A 1 102 ? 2.994 -0.406 3.544 1.00 97.31 102 PHE A CA 1
ATOM 814 C C . PHE A 1 102 ? 3.822 -1.584 3.039 1.00 97.31 102 PHE A C 1
ATOM 816 O O . PHE A 1 102 ? 4.818 -1.376 2.359 1.00 97.31 102 PHE A O 1
ATOM 823 N N . GLU A 1 103 ? 3.408 -2.817 3.313 1.00 97.62 103 GLU A N 1
ATOM 824 C CA . GLU A 1 103 ? 4.065 -4.006 2.774 1.00 97.62 103 GLU A CA 1
ATOM 825 C C . GLU A 1 103 ? 3.973 -4.058 1.242 1.00 97.62 103 GLU A C 1
ATOM 827 O O . GLU A 1 103 ? 4.976 -4.296 0.570 1.00 97.62 103 GLU A O 1
ATOM 832 N N . LYS A 1 104 ? 2.800 -3.745 0.676 1.00 98.12 104 LYS A N 1
ATOM 833 C CA . LYS A 1 104 ? 2.625 -3.626 -0.779 1.00 98.12 104 LYS A CA 1
ATOM 834 C C . LYS A 1 104 ? 3.460 -2.495 -1.376 1.00 98.12 104 LYS A C 1
ATOM 836 O O . LYS A 1 104 ? 4.124 -2.713 -2.381 1.00 98.12 104 LYS A O 1
ATOM 841 N N . GLU A 1 105 ? 3.450 -1.314 -0.762 1.00 98.12 105 GLU A N 1
ATOM 842 C CA . GLU A 1 105 ? 4.253 -0.168 -1.211 1.00 98.12 105 GLU A CA 1
ATOM 843 C C . GLU A 1 105 ? 5.755 -0.474 -1.162 1.00 98.12 105 GLU A C 1
ATOM 845 O O . GLU A 1 105 ? 6.491 -0.119 -2.077 1.00 98.12 105 GLU A O 1
ATOM 850 N N . LEU A 1 106 ? 6.211 -1.191 -0.134 1.00 97.75 106 LEU A N 1
ATOM 851 C CA . LEU A 1 106 ? 7.605 -1.601 0.003 1.00 97.75 106 LEU A CA 1
ATOM 852 C C . LEU A 1 106 ? 8.012 -2.622 -1.065 1.00 97.75 106 LEU A C 1
ATOM 854 O O . LEU A 1 106 ? 9.122 -2.546 -1.591 1.00 97.75 106 LEU A O 1
ATOM 858 N N . LEU A 1 107 ? 7.133 -3.569 -1.401 1.00 97.50 107 LEU A N 1
ATOM 859 C CA . LEU A 1 107 ? 7.367 -4.501 -2.507 1.00 97.50 107 LEU A CA 1
ATOM 860 C C . LEU A 1 107 ? 7.417 -3.776 -3.855 1.00 97.50 107 LEU A C 1
ATOM 862 O O . LEU A 1 107 ? 8.314 -4.043 -4.652 1.00 97.50 107 LEU A O 1
ATOM 866 N N . GLU A 1 108 ? 6.515 -2.823 -4.080 1.00 98.06 108 GLU A N 1
ATOM 867 C CA . GLU A 1 108 ? 6.497 -2.014 -5.299 1.00 98.06 108 GLU A CA 1
ATOM 868 C C . GLU A 1 108 ? 7.771 -1.164 -5.430 1.00 98.06 108 GLU A C 1
ATOM 870 O O . GLU A 1 108 ? 8.415 -1.170 -6.475 1.00 98.06 108 GLU A O 1
ATOM 875 N N . GLN A 1 109 ? 8.223 -0.519 -4.351 1.00 97.56 109 GLN A N 1
ATOM 876 C CA . GLN A 1 109 ? 9.485 0.228 -4.354 1.00 97.56 109 GLN A CA 1
ATOM 877 C C . GLN A 1 109 ? 10.702 -0.664 -4.610 1.00 97.56 109 GLN A C 1
ATOM 879 O O . GLN A 1 109 ? 11.619 -0.262 -5.323 1.00 97.56 109 GLN A O 1
ATOM 884 N N . LYS A 1 110 ? 10.730 -1.884 -4.059 1.00 97.38 110 LYS A N 1
ATOM 885 C CA . LYS A 1 110 ? 11.794 -2.853 -4.362 1.00 97.38 110 LYS A CA 1
ATOM 886 C C . LYS A 1 110 ? 11.794 -3.247 -5.836 1.00 97.38 110 LYS A C 1
ATOM 888 O O . LYS A 1 110 ? 12.867 -3.355 -6.422 1.00 97.38 110 LYS A O 1
ATOM 893 N N . LYS A 1 111 ? 10.612 -3.433 -6.428 1.00 97.94 111 LYS A N 1
ATOM 894 C CA . LYS A 1 111 ? 10.466 -3.728 -7.854 1.00 97.94 111 LYS A CA 1
ATOM 895 C C . LYS A 1 111 ? 10.970 -2.567 -8.714 1.00 97.94 111 LYS A C 1
ATOM 897 O O . LYS A 1 111 ? 11.791 -2.796 -9.591 1.00 97.94 111 LYS A O 1
ATOM 902 N N . GLN A 1 112 ? 10.569 -1.336 -8.403 1.00 97.38 112 GLN A N 1
ATOM 903 C CA . GLN A 1 112 ? 11.057 -0.135 -9.092 1.00 97.38 112 GLN A CA 1
ATOM 904 C C . GLN A 1 112 ? 12.574 0.030 -8.948 1.00 97.38 112 GLN A C 1
ATOM 906 O O . GLN A 1 112 ? 13.259 0.376 -9.904 1.00 97.38 112 GLN A O 1
ATOM 911 N N . MET A 1 113 ? 13.127 -0.261 -7.768 1.00 95.38 113 MET A N 1
ATOM 912 C CA . MET A 1 113 ? 14.573 -0.243 -7.558 1.00 95.38 113 MET A CA 1
ATOM 913 C C . MET A 1 113 ? 15.286 -1.283 -8.432 1.00 95.38 113 MET A C 1
ATOM 915 O O . MET A 1 113 ? 16.311 -0.962 -9.025 1.00 95.38 113 MET A O 1
ATOM 919 N N . ALA A 1 114 ? 14.746 -2.500 -8.543 1.00 97.19 114 ALA A N 1
ATOM 920 C CA . ALA A 1 114 ? 15.293 -3.532 -9.422 1.00 97.19 114 ALA A CA 1
ATOM 921 C C . ALA A 1 114 ? 15.220 -3.125 -10.904 1.00 97.19 114 ALA A C 1
ATOM 923 O O . ALA A 1 114 ? 16.207 -3.267 -11.619 1.00 97.19 114 ALA A O 1
ATOM 924 N N . GLU A 1 115 ? 14.100 -2.546 -11.337 1.00 97.69 115 GLU A N 1
ATOM 925 C CA . GLU A 1 115 ? 13.908 -2.049 -12.704 1.00 97.69 115 GLU A CA 1
ATOM 926 C C . GLU A 1 115 ? 14.908 -0.938 -13.053 1.00 97.69 115 GLU A C 1
ATOM 928 O O . GLU A 1 115 ? 15.569 -0.998 -14.086 1.00 97.69 115 GLU A O 1
ATOM 933 N N . VAL A 1 116 ? 15.113 0.040 -12.164 1.00 97.69 116 VAL A N 1
ATOM 934 C CA . VAL A 1 116 ? 16.113 1.102 -12.375 1.00 97.69 116 VAL A CA 1
ATOM 935 C C . VAL A 1 116 ? 17.533 0.533 -12.447 1.00 97.69 116 VAL A C 1
ATOM 937 O O . VAL A 1 116 ? 18.347 1.030 -13.229 1.00 97.69 116 VAL A O 1
ATOM 940 N N . ILE A 1 117 ? 17.849 -0.504 -11.665 1.00 96.38 117 ILE A N 1
ATOM 941 C CA . ILE A 1 117 ? 19.147 -1.191 -11.735 1.00 96.38 117 ILE A CA 1
ATOM 942 C C . ILE A 1 117 ? 19.307 -1.896 -13.086 1.00 96.38 117 ILE A C 1
ATOM 944 O O . ILE A 1 117 ? 20.354 -1.756 -13.715 1.00 96.38 117 ILE A O 1
ATOM 948 N N . GLU A 1 118 ? 18.282 -2.600 -13.562 1.00 97.25 118 GLU A N 1
ATOM 949 C CA . GLU A 1 118 ? 18.301 -3.275 -14.864 1.00 97.25 118 GLU A CA 1
ATOM 950 C C . GLU A 1 118 ? 18.452 -2.275 -16.017 1.00 97.25 118 GLU A C 1
ATOM 952 O O . GLU A 1 118 ? 19.341 -2.427 -16.857 1.00 97.25 118 GLU A O 1
ATOM 957 N N . MET A 1 119 ? 17.669 -1.192 -16.007 1.00 96.81 119 MET A N 1
ATOM 958 C CA . MET A 1 119 ? 17.798 -0.100 -16.975 1.00 96.81 119 MET A CA 1
ATOM 959 C C . MET A 1 119 ? 19.192 0.532 -16.941 1.00 96.81 119 MET A C 1
ATOM 961 O O . MET A 1 119 ? 19.768 0.826 -17.988 1.00 96.81 119 MET A O 1
ATOM 965 N N . SER A 1 120 ? 19.755 0.724 -15.744 1.00 97.69 120 SER A N 1
ATOM 966 C CA . SER A 1 120 ? 21.108 1.262 -15.588 1.00 97.69 120 SER A CA 1
ATOM 967 C C . SER A 1 120 ? 22.147 0.317 -16.184 1.00 97.69 120 SER A C 1
ATOM 969 O O . SER A 1 120 ? 23.012 0.768 -16.930 1.00 97.69 120 SER A O 1
ATOM 971 N N . ASN A 1 121 ? 22.047 -0.986 -15.910 1.00 96.62 121 ASN A N 1
ATOM 972 C CA . ASN A 1 121 ? 22.956 -1.993 -16.457 1.00 96.62 121 ASN A CA 1
ATOM 973 C C . ASN A 1 121 ? 22.880 -2.043 -17.986 1.00 96.62 121 ASN A C 1
ATOM 975 O O . ASN A 1 121 ? 23.917 -1.974 -18.640 1.00 96.62 121 ASN A O 1
ATOM 979 N N . SER A 1 122 ? 21.673 -2.049 -18.557 1.00 97.06 122 SER A N 1
ATOM 980 C CA . SER A 1 122 ? 21.480 -2.009 -20.012 1.00 97.06 122 SER A CA 1
ATOM 981 C C . SER A 1 122 ? 22.096 -0.752 -20.643 1.00 97.06 122 SER A C 1
ATOM 983 O O . SER A 1 122 ? 22.779 -0.830 -21.665 1.00 97.06 122 SER A O 1
ATOM 985 N N . ALA A 1 123 ? 21.936 0.413 -20.005 1.00 96.69 123 ALA A N 1
ATOM 986 C CA . ALA A 1 123 ? 22.559 1.650 -20.467 1.00 96.69 123 ALA A CA 1
ATOM 987 C C . ALA A 1 123 ? 24.097 1.610 -20.379 1.00 96.69 123 ALA A C 1
ATOM 989 O O . ALA A 1 123 ? 24.774 2.138 -21.266 1.00 96.69 123 ALA A O 1
ATOM 990 N N . TYR A 1 124 ? 24.661 0.981 -19.340 1.00 96.81 124 TYR A N 1
ATOM 991 C CA . TYR A 1 124 ? 26.108 0.778 -19.226 1.00 96.81 124 TYR A CA 1
ATOM 992 C C . TYR A 1 124 ? 26.638 -0.155 -20.313 1.00 96.81 124 TYR A C 1
ATOM 994 O O . TYR A 1 124 ? 27.623 0.193 -20.960 1.00 96.81 124 TYR A O 1
ATOM 1002 N N . GLU A 1 125 ? 25.966 -1.275 -20.574 1.00 97.38 125 GLU A N 1
ATOM 1003 C CA . GLU A 1 125 ? 26.339 -2.206 -21.643 1.00 97.38 125 GLU A CA 1
ATOM 1004 C C . GLU A 1 125 ? 26.321 -1.525 -23.017 1.00 97.38 125 GLU A C 1
ATOM 1006 O O . GLU A 1 125 ? 27.303 -1.602 -23.755 1.00 97.38 125 GLU A O 1
ATOM 1011 N N . ALA A 1 126 ? 25.259 -0.777 -23.334 1.00 96.56 126 ALA A N 1
ATOM 1012 C CA . ALA A 1 126 ? 25.154 -0.043 -24.595 1.00 96.56 126 ALA A CA 1
ATOM 1013 C C . ALA A 1 126 ? 26.259 1.016 -24.750 1.00 96.56 126 ALA A C 1
ATOM 1015 O O . ALA A 1 126 ? 26.839 1.184 -25.829 1.00 96.56 126 ALA A O 1
ATOM 1016 N N . ARG A 1 127 ? 26.581 1.734 -23.665 1.00 97.75 127 ARG A N 1
ATOM 1017 C CA . ARG A 1 127 ? 27.679 2.707 -23.653 1.00 97.75 127 ARG A CA 1
ATOM 1018 C C . ARG A 1 127 ? 29.022 2.022 -23.880 1.00 97.75 127 ARG A C 1
ATOM 1020 O O . ARG A 1 127 ? 29.820 2.515 -24.676 1.00 97.75 127 ARG A O 1
ATOM 1027 N N . ASP A 1 128 ? 29.280 0.924 -23.184 1.00 97.56 128 ASP A N 1
ATOM 1028 C CA . ASP A 1 128 ? 30.550 0.208 -23.257 1.00 97.56 128 ASP A CA 1
ATOM 1029 C C . ASP A 1 128 ? 30.730 -0.441 -24.644 1.00 97.56 128 ASP A C 1
ATOM 1031 O O . ASP A 1 128 ? 31.817 -0.376 -25.221 1.00 97.56 128 ASP A O 1
ATOM 1035 N N . GLU A 1 129 ? 29.652 -0.942 -25.257 1.00 97.00 129 GLU A N 1
ATOM 1036 C CA . GLU A 1 129 ? 29.652 -1.412 -26.647 1.00 97.00 129 GLU A CA 1
ATOM 1037 C C . GLU A 1 129 ? 29.964 -0.274 -27.634 1.00 97.00 129 GLU A C 1
ATOM 1039 O O . GLU A 1 129 ? 30.792 -0.431 -28.538 1.00 97.00 129 GLU A O 1
ATOM 1044 N N . ALA A 1 130 ? 29.346 0.899 -27.463 1.00 95.94 130 ALA A N 1
ATOM 1045 C CA . ALA A 1 130 ? 29.630 2.066 -28.294 1.00 95.94 130 ALA A CA 1
ATOM 1046 C C . ALA A 1 130 ? 31.086 2.536 -28.140 1.00 95.94 130 ALA A C 1
ATOM 1048 O O . ALA A 1 130 ? 31.747 2.839 -29.135 1.00 95.94 130 ALA A O 1
ATOM 1049 N N . GLN A 1 131 ? 31.620 2.546 -26.915 1.00 97.00 131 GLN A N 1
ATOM 1050 C CA . GLN A 1 131 ? 33.027 2.862 -26.659 1.00 97.00 131 GLN A CA 1
ATOM 1051 C C . GLN A 1 131 ? 33.967 1.853 -27.325 1.00 97.00 131 GLN A C 1
ATOM 1053 O O . GLN A 1 131 ? 34.933 2.264 -27.969 1.00 97.00 131 GLN A O 1
ATOM 1058 N N . ALA A 1 132 ? 33.664 0.554 -27.249 1.00 96.94 132 ALA A N 1
ATOM 1059 C CA . ALA A 1 132 ? 34.431 -0.478 -27.939 1.00 96.94 132 ALA A CA 1
ATOM 1060 C C . ALA A 1 132 ? 34.427 -0.263 -29.463 1.00 96.94 132 ALA A C 1
ATOM 1062 O O . ALA A 1 132 ? 35.485 -0.299 -30.093 1.00 96.94 132 ALA A O 1
ATOM 1063 N N . LYS A 1 133 ? 33.267 0.054 -30.058 1.00 96.88 133 LYS A N 1
ATOM 1064 C CA . LYS A 1 133 ? 33.155 0.387 -31.491 1.00 96.88 133 LYS A CA 1
ATOM 1065 C C . LYS A 1 133 ? 33.988 1.615 -31.865 1.00 96.88 133 LYS A C 1
ATOM 1067 O O . LYS A 1 133 ? 34.677 1.586 -32.881 1.00 96.88 133 LYS A O 1
ATOM 1072 N N . ILE A 1 134 ? 33.974 2.668 -31.045 1.00 94.81 134 ILE A N 1
ATOM 1073 C CA . ILE A 1 134 ? 34.787 3.876 -31.270 1.00 94.81 134 ILE A CA 1
ATOM 1074 C C . ILE A 1 134 ? 36.282 3.541 -31.252 1.00 94.81 134 ILE A C 1
ATOM 1076 O O . ILE A 1 134 ? 37.017 4.014 -32.118 1.00 94.81 134 ILE A O 1
ATOM 1080 N N . ILE A 1 135 ? 36.734 2.718 -30.301 1.00 96.25 135 ILE A N 1
ATOM 1081 C CA . ILE A 1 135 ? 38.137 2.289 -30.224 1.00 96.25 135 ILE A CA 1
ATOM 1082 C C . ILE A 1 135 ? 38.526 1.527 -31.495 1.00 96.25 135 ILE A C 1
ATOM 1084 O O . ILE A 1 135 ? 39.525 1.869 -32.123 1.00 96.25 135 ILE A O 1
ATOM 1088 N N . VAL A 1 136 ? 37.705 0.568 -31.932 1.00 97.12 136 VAL A N 1
ATOM 1089 C CA . VAL A 1 136 ? 37.955 -0.210 -33.158 1.00 97.12 136 VAL A CA 1
ATOM 1090 C C . VAL A 1 136 ? 38.001 0.682 -34.403 1.00 97.12 136 VAL A C 1
ATOM 1092 O O . VAL A 1 136 ? 38.896 0.535 -35.236 1.00 97.12 136 VAL A O 1
ATOM 1095 N N . LEU A 1 137 ? 37.066 1.628 -34.541 1.00 96.06 137 LEU A N 1
ATOM 1096 C CA . LEU A 1 137 ? 37.051 2.567 -35.667 1.00 96.06 137 LEU A CA 1
ATOM 1097 C C . LEU A 1 137 ? 38.283 3.474 -35.668 1.00 96.06 137 LEU A C 1
ATOM 1099 O O . LEU A 1 137 ? 38.853 3.726 -36.728 1.00 96.06 137 LEU A O 1
ATOM 1103 N N . ARG A 1 138 ? 38.725 3.922 -34.490 1.00 96.44 138 ARG A N 1
ATOM 1104 C CA . ARG A 1 138 ? 39.937 4.731 -34.349 1.00 96.44 138 ARG A CA 1
ATOM 1105 C C . ARG A 1 138 ? 41.186 3.946 -34.738 1.00 96.44 138 ARG A C 1
ATOM 1107 O O . ARG A 1 138 ? 41.979 4.441 -35.526 1.00 96.44 138 ARG A O 1
ATOM 1114 N N . GLU A 1 139 ? 41.325 2.709 -34.263 1.00 96.88 139 GLU A N 1
ATOM 1115 C CA . GLU A 1 139 ? 42.439 1.839 -34.660 1.00 96.88 139 GLU A CA 1
ATOM 1116 C C . GLU A 1 139 ? 42.448 1.556 -36.167 1.00 96.88 139 GLU A C 1
ATOM 1118 O O . GLU A 1 139 ? 43.516 1.479 -36.777 1.00 96.88 139 GLU A O 1
ATOM 1123 N N . LYS A 1 140 ? 41.269 1.394 -36.780 1.00 97.06 140 LYS A N 1
ATOM 1124 C CA . LYS A 1 140 ? 41.144 1.222 -38.230 1.00 97.06 140 LYS A CA 1
ATOM 1125 C C . LYS A 1 140 ? 41.592 2.481 -38.978 1.00 97.06 140 LYS A C 1
ATOM 1127 O O . LYS A 1 140 ? 42.418 2.365 -39.878 1.00 97.06 140 LYS A O 1
ATOM 1132 N N . ALA A 1 141 ? 41.120 3.656 -38.564 1.00 96.75 141 ALA A N 1
ATOM 1133 C CA . ALA A 1 141 ? 41.519 4.933 -39.152 1.00 96.75 141 ALA A CA 1
ATOM 1134 C C . ALA A 1 141 ? 43.033 5.180 -39.019 1.00 96.75 141 ALA A C 1
ATOM 1136 O O . ALA A 1 141 ? 43.677 5.597 -39.979 1.00 96.75 141 ALA A O 1
ATOM 1137 N N . ASP A 1 142 ? 43.627 4.853 -37.866 1.00 96.88 142 ASP A N 1
ATOM 1138 C CA . ASP A 1 142 ? 45.071 4.981 -37.645 1.00 96.88 142 ASP A CA 1
ATOM 1139 C C . ASP A 1 142 ? 45.874 4.036 -38.559 1.00 96.88 142 ASP A C 1
ATOM 1141 O O . ASP A 1 142 ? 46.908 4.432 -39.103 1.00 96.88 142 ASP A O 1
ATOM 1145 N N . LYS A 1 143 ? 45.403 2.799 -38.777 1.00 97.12 143 LYS A N 1
ATOM 1146 C CA . LYS A 1 143 ? 46.030 1.844 -39.711 1.00 97.12 143 LYS A CA 1
ATOM 1147 C C . LYS A 1 143 ? 45.929 2.304 -41.163 1.00 97.12 143 LYS A C 1
ATOM 1149 O O . LYS A 1 143 ? 46.922 2.233 -41.881 1.00 97.12 143 LYS A O 1
ATOM 1154 N N . GLU A 1 144 ? 44.764 2.786 -41.586 1.00 96.12 144 GLU A N 1
ATOM 1155 C CA . GLU A 1 144 ? 44.558 3.334 -42.933 1.00 96.12 144 GLU A CA 1
ATOM 1156 C C . GLU A 1 144 ? 45.439 4.565 -43.165 1.00 96.12 144 GLU A C 1
ATOM 1158 O O . GLU A 1 144 ? 46.105 4.665 -44.193 1.00 96.12 144 GLU A O 1
ATOM 1163 N N . TYR A 1 145 ? 45.547 5.454 -42.175 1.00 96.31 145 TYR A N 1
ATOM 1164 C CA . TYR A 1 145 ? 46.448 6.602 -42.234 1.00 96.31 145 TYR A CA 1
ATOM 1165 C C . TYR A 1 145 ? 47.924 6.184 -42.324 1.00 96.31 145 TYR A C 1
ATOM 1167 O O . TYR A 1 145 ? 48.695 6.757 -43.097 1.00 96.31 145 TYR A O 1
ATOM 1175 N N . GLN A 1 146 ? 48.336 5.156 -41.574 1.00 96.56 146 GLN A N 1
ATOM 1176 C CA . GLN A 1 146 ? 49.687 4.599 -41.679 1.00 96.56 146 GLN A CA 1
ATOM 1177 C C . GLN A 1 146 ? 49.956 3.971 -43.051 1.00 96.56 146 GLN A C 1
ATOM 1179 O O . GLN A 1 146 ? 51.046 4.174 -43.587 1.00 96.56 146 GLN A O 1
ATOM 1184 N N . ALA A 1 147 ? 48.990 3.246 -43.622 1.00 95.94 147 ALA A N 1
ATOM 1185 C CA . ALA A 1 147 ? 49.090 2.682 -44.967 1.00 95.94 147 ALA A CA 1
ATOM 1186 C C . ALA A 1 147 ? 49.211 3.791 -46.022 1.00 95.94 147 ALA A C 1
ATOM 1188 O O . ALA A 1 147 ? 50.138 3.771 -46.826 1.00 95.94 147 ALA A O 1
ATOM 1189 N N . TYR A 1 148 ? 48.380 4.829 -45.930 1.00 96.12 148 TYR A N 1
ATOM 1190 C CA . TYR A 1 148 ? 48.442 5.999 -46.805 1.00 96.12 148 TYR A CA 1
ATOM 1191 C C . TYR A 1 148 ? 49.810 6.702 -46.757 1.00 96.12 148 TYR A C 1
ATOM 1193 O O . TYR A 1 148 ? 50.386 7.043 -47.789 1.00 96.12 148 TYR A O 1
ATOM 1201 N N . ILE A 1 149 ? 50.396 6.868 -45.564 1.00 96.50 149 ILE A N 1
ATOM 1202 C CA . ILE A 1 149 ? 51.758 7.411 -45.426 1.00 96.50 149 ILE A CA 1
ATOM 1203 C C . ILE A 1 149 ? 52.799 6.508 -46.104 1.00 96.50 149 ILE A C 1
ATOM 1205 O O . ILE A 1 149 ? 53.779 7.016 -46.654 1.00 96.50 149 ILE A O 1
ATOM 1209 N N . GLN A 1 150 ? 52.649 5.184 -46.019 1.00 95.94 150 GLN A N 1
ATOM 1210 C CA . GLN A 1 150 ? 53.565 4.246 -46.673 1.00 95.94 150 GLN A CA 1
ATOM 1211 C C . GLN A 1 150 ? 53.459 4.352 -48.195 1.00 95.94 150 GLN A C 1
ATOM 1213 O O . GLN A 1 150 ? 54.490 4.504 -48.846 1.00 95.94 150 GLN A O 1
ATOM 1218 N N . GLU A 1 151 ? 52.243 4.390 -48.739 1.00 95.88 151 GLU A N 1
ATOM 1219 C CA . GLU A 1 151 ? 51.996 4.572 -50.173 1.00 95.88 151 GLU A CA 1
ATOM 1220 C C . GLU A 1 151 ? 52.593 5.886 -50.694 1.00 95.88 151 GLU A C 1
ATOM 1222 O O . GLU A 1 151 ? 53.298 5.883 -51.703 1.00 95.88 151 GLU A O 1
ATOM 1227 N N . ILE A 1 152 ? 52.414 7.000 -49.971 1.00 96.06 152 ILE A N 1
ATOM 1228 C CA . ILE A 1 152 ? 53.053 8.280 -50.324 1.00 96.06 152 ILE A CA 1
ATOM 1229 C C . ILE A 1 152 ? 54.576 8.134 -50.380 1.00 96.06 152 ILE A C 1
ATOM 1231 O O . ILE A 1 152 ? 55.204 8.583 -51.335 1.00 96.06 152 ILE A O 1
ATOM 1235 N N . LYS A 1 153 ? 55.190 7.493 -49.379 1.00 95.75 153 LYS A N 1
ATOM 1236 C CA . LYS A 1 153 ? 56.651 7.308 -49.344 1.00 95.75 153 LYS A CA 1
ATOM 1237 C C . LYS A 1 153 ? 57.154 6.429 -50.488 1.00 95.75 153 LYS A C 1
ATOM 1239 O O . LYS A 1 153 ? 58.260 6.650 -50.984 1.00 95.75 153 LYS A O 1
ATOM 1244 N N . GLU A 1 154 ? 56.387 5.419 -50.885 1.00 94.12 154 GLU A N 1
ATOM 1245 C CA . GLU A 1 154 ? 56.712 4.569 -52.030 1.00 94.12 154 GLU A CA 1
ATOM 1246 C C . GLU A 1 154 ? 56.625 5.345 -53.345 1.00 94.12 154 GLU A C 1
ATOM 1248 O O . GLU A 1 154 ? 57.554 5.266 -54.154 1.00 94.12 154 GLU A O 1
ATOM 1253 N N . LEU A 1 155 ? 55.576 6.153 -53.517 1.00 94.19 155 LEU A N 1
ATOM 1254 C CA . LEU A 1 155 ? 55.424 7.051 -54.661 1.00 94.19 155 LEU A CA 1
ATOM 1255 C C . LEU A 1 155 ? 56.558 8.081 -54.723 1.00 94.19 155 LEU A C 1
ATOM 1257 O O . LEU A 1 155 ? 57.176 8.230 -55.775 1.00 94.19 155 LEU A O 1
ATOM 1261 N N . ASP A 1 156 ? 56.911 8.718 -53.605 1.00 92.88 156 ASP A N 1
ATOM 1262 C CA . ASP A 1 156 ? 58.048 9.644 -53.524 1.00 92.88 156 ASP A CA 1
ATOM 1263 C C . ASP A 1 156 ? 59.365 8.955 -53.906 1.00 92.88 156 ASP A C 1
ATOM 1265 O O . ASP A 1 156 ? 60.186 9.511 -54.639 1.00 92.88 156 ASP A O 1
ATOM 1269 N N . ARG A 1 157 ? 59.580 7.710 -53.459 1.00 94.56 157 ARG A N 1
ATOM 1270 C CA . ARG A 1 157 ? 60.771 6.932 -53.825 1.00 94.56 157 ARG A CA 1
ATOM 1271 C C . ARG A 1 157 ? 60.792 6.590 -55.315 1.00 94.56 157 ARG A C 1
ATOM 1273 O O . ARG A 1 157 ? 61.865 6.647 -55.918 1.00 94.56 157 ARG A O 1
ATOM 1280 N N . ALA A 1 158 ? 59.650 6.232 -55.898 1.00 92.94 158 ALA A N 1
ATOM 1281 C CA . ALA A 1 158 ? 59.525 5.959 -57.326 1.00 92.94 158 ALA A CA 1
ATOM 1282 C C . ALA A 1 158 ? 59.776 7.226 -58.161 1.00 92.94 158 ALA A C 1
ATOM 1284 O O . ALA A 1 158 ? 60.535 7.180 -59.129 1.00 92.94 158 ALA A O 1
ATOM 1285 N N . LEU A 1 159 ? 59.230 8.370 -57.739 1.00 92.19 159 LEU A N 1
ATOM 1286 C CA . LEU A 1 159 ? 59.487 9.671 -58.358 1.00 92.19 159 LEU A CA 1
ATOM 1287 C C . LEU A 1 159 ? 60.961 10.070 -58.255 1.00 92.19 159 LEU A C 1
ATOM 1289 O O . LEU A 1 159 ? 61.528 10.556 -59.227 1.00 92.19 159 LEU A O 1
ATOM 1293 N N . GLU A 1 160 ? 61.614 9.827 -57.119 1.00 92.88 160 GLU A N 1
ATOM 1294 C CA . GLU A 1 160 ? 63.041 10.113 -56.952 1.00 92.88 160 GLU A CA 1
ATOM 1295 C C . GLU A 1 160 ? 63.919 9.206 -57.830 1.00 92.88 160 GLU A C 1
ATOM 1297 O O . GLU A 1 160 ? 64.934 9.651 -58.369 1.00 92.88 160 GLU A O 1
ATOM 1302 N N . GLN A 1 161 ? 63.538 7.936 -58.008 1.00 92.38 161 GLN A N 1
ATOM 1303 C CA . GLN A 1 161 ? 64.200 7.035 -58.956 1.00 92.38 161 GLN A CA 1
ATOM 1304 C C . GLN A 1 161 ? 64.023 7.508 -60.402 1.00 92.38 161 GLN A C 1
ATOM 1306 O O . GLN A 1 161 ? 65.004 7.546 -61.143 1.00 92.38 161 GLN A O 1
ATOM 1311 N N . ASP A 1 162 ? 62.810 7.910 -60.788 1.00 89.69 162 ASP A N 1
ATOM 1312 C CA . ASP A 1 162 ? 62.523 8.461 -62.115 1.00 89.69 162 ASP A CA 1
ATOM 1313 C C . ASP A 1 162 ? 63.274 9.781 -62.353 1.00 89.69 162 ASP A C 1
ATOM 1315 O O . ASP A 1 162 ? 63.887 9.972 -63.404 1.00 89.69 162 ASP A O 1
ATOM 1319 N N . ARG A 1 163 ? 63.335 10.660 -61.344 1.00 92.38 163 ARG A N 1
ATOM 1320 C CA . ARG A 1 163 ? 64.127 11.896 -61.372 1.00 92.38 163 ARG A CA 1
ATOM 1321 C C . ARG A 1 163 ? 65.606 11.602 -61.594 1.00 92.38 163 ARG A C 1
ATOM 1323 O O . ARG A 1 163 ? 66.194 12.154 -62.518 1.00 92.38 163 ARG A O 1
ATOM 1330 N N . LYS A 1 164 ? 66.195 10.686 -60.817 1.00 90.31 164 LYS A N 1
ATOM 1331 C CA . LYS A 1 164 ? 67.599 10.271 -60.980 1.00 90.31 164 LYS A CA 1
ATOM 1332 C C . LYS A 1 164 ? 67.868 9.620 -62.333 1.00 90.31 164 LYS A C 1
ATOM 1334 O O . LYS A 1 164 ? 68.923 9.854 -62.915 1.00 90.31 164 LYS A O 1
ATOM 1339 N N . LEU A 1 165 ? 66.938 8.816 -62.850 1.00 87.62 165 LEU A N 1
ATOM 1340 C CA . LEU A 1 165 ? 67.055 8.217 -64.180 1.00 87.62 165 LEU A CA 1
ATOM 1341 C C . LEU A 1 165 ? 67.025 9.291 -65.272 1.00 87.62 165 LEU A C 1
ATOM 1343 O O . LEU A 1 165 ? 67.850 9.251 -66.183 1.00 87.62 165 LEU A O 1
ATOM 1347 N N . LYS A 1 166 ? 66.117 10.265 -65.167 1.00 86.94 166 LYS A N 1
ATOM 1348 C CA . LYS A 1 166 ? 66.041 11.418 -66.074 1.00 86.94 166 LYS A CA 1
ATOM 1349 C C . LYS A 1 166 ? 67.295 12.280 -66.004 1.00 86.94 166 LYS A C 1
ATOM 1351 O O . LYS A 1 166 ? 67.823 12.633 -67.052 1.00 86.94 166 LYS A O 1
ATOM 1356 N N . GLU A 1 167 ? 67.805 12.568 -64.809 1.00 85.81 167 GLU A N 1
ATOM 1357 C CA . GLU A 1 167 ? 69.074 13.279 -64.612 1.00 85.81 167 GLU A CA 1
ATOM 1358 C C . GLU A 1 167 ? 70.241 12.501 -65.238 1.00 85.81 167 GLU A C 1
ATOM 1360 O O . GLU A 1 167 ? 71.002 13.069 -66.015 1.00 85.81 167 GLU A O 1
ATOM 1365 N N . PHE A 1 168 ? 70.333 11.186 -65.013 1.00 82.62 168 PHE A N 1
ATOM 1366 C CA . PHE A 1 168 ? 71.358 10.335 -65.626 1.00 82.62 168 PHE A CA 1
ATOM 1367 C C . PHE A 1 168 ? 71.259 10.298 -67.158 1.00 82.62 168 PHE A C 1
ATOM 1369 O O . PHE A 1 168 ? 72.275 10.410 -67.847 1.00 82.62 168 PHE A O 1
ATOM 1376 N N . MET A 1 169 ? 70.048 10.171 -67.709 1.00 73.81 169 MET A N 1
ATOM 1377 C CA . MET A 1 169 ? 69.802 10.252 -69.151 1.00 73.81 169 MET A CA 1
ATOM 1378 C C . MET A 1 169 ? 70.186 11.626 -69.701 1.00 73.81 169 MET A C 1
ATOM 1380 O O . MET A 1 169 ? 70.838 11.693 -70.738 1.00 73.81 169 MET A O 1
ATOM 1384 N N . ALA A 1 170 ? 69.852 12.713 -69.001 1.00 77.56 170 ALA A N 1
ATOM 1385 C CA . ALA A 1 170 ? 70.232 14.067 -69.387 1.00 77.56 170 ALA A CA 1
ATOM 1386 C C . ALA A 1 170 ? 71.757 14.249 -69.379 1.00 77.56 170 ALA A C 1
ATOM 1388 O O . ALA A 1 170 ? 72.301 14.774 -70.345 1.00 77.56 170 ALA A O 1
ATOM 1389 N N . THR A 1 171 ? 72.467 13.742 -68.365 1.00 73.88 171 THR A N 1
ATOM 1390 C CA . THR A 1 171 ? 73.939 13.758 -68.326 1.00 73.88 171 THR A CA 1
ATOM 1391 C C . THR A 1 171 ? 74.549 12.903 -69.440 1.00 73.88 171 THR A C 1
ATOM 1393 O O . THR A 1 171 ? 75.506 13.328 -70.075 1.00 73.88 171 THR A O 1
ATOM 1396 N N . LYS A 1 172 ? 73.987 11.724 -69.749 1.00 73.00 172 LYS A N 1
ATOM 1397 C CA . LYS A 1 172 ? 74.455 10.867 -70.857 1.00 73.00 172 LYS A CA 1
ATOM 1398 C C . LYS A 1 172 ? 74.166 11.442 -72.242 1.00 73.00 172 LYS A C 1
ATOM 1400 O O . LYS A 1 172 ? 74.944 11.212 -73.167 1.00 73.00 172 LYS A O 1
ATOM 1405 N N . VAL A 1 173 ? 73.056 12.158 -72.404 1.00 61.69 173 VAL A N 1
ATOM 1406 C CA . VAL A 1 173 ? 72.747 12.906 -73.627 1.00 61.69 173 VAL A CA 1
ATOM 1407 C C . VAL A 1 173 ? 73.679 14.107 -73.749 1.00 61.69 173 VAL A C 1
ATOM 1409 O O . VAL A 1 173 ? 74.219 14.294 -74.831 1.00 61.69 173 VAL A O 1
ATOM 1412 N N . ALA A 1 174 ? 73.956 14.825 -72.655 1.00 59.34 174 ALA A N 1
ATOM 1413 C CA . ALA A 1 174 ? 74.933 15.913 -72.615 1.00 59.34 174 ALA A CA 1
ATOM 1414 C C . ALA A 1 174 ? 76.346 15.436 -73.021 1.00 59.34 174 ALA A C 1
ATOM 1416 O O . ALA A 1 174 ? 76.940 16.014 -73.928 1.00 59.34 174 ALA A O 1
ATOM 1417 N N . ASP A 1 175 ? 76.819 14.313 -72.462 1.00 54.09 175 ASP A N 1
ATOM 1418 C CA . ASP A 1 175 ? 78.086 13.646 -72.831 1.00 54.09 175 ASP A CA 1
ATOM 1419 C C . ASP A 1 175 ? 78.131 13.253 -74.322 1.00 54.09 175 ASP A C 1
ATOM 1421 O O . ASP A 1 175 ? 79.175 13.306 -74.972 1.00 54.09 175 ASP A O 1
ATOM 1425 N N . ARG A 1 176 ? 76.990 12.845 -74.898 1.00 54.59 176 ARG A N 1
ATOM 1426 C CA . ARG A 1 176 ? 76.876 12.519 -76.330 1.00 54.59 176 ARG A CA 1
ATOM 1427 C C . ARG A 1 176 ? 76.825 13.759 -77.218 1.00 54.59 176 ARG A C 1
ATOM 1429 O O . ARG A 1 176 ? 77.351 13.710 -78.327 1.00 54.59 176 ARG A O 1
ATOM 1436 N N . THR A 1 177 ? 76.215 14.847 -76.758 1.00 49.81 177 THR A N 1
ATOM 1437 C CA . THR A 1 177 ? 76.166 16.118 -77.492 1.00 49.81 177 THR A CA 1
ATOM 1438 C C . THR A 1 177 ? 77.484 16.886 -77.438 1.00 49.81 177 THR A C 1
ATOM 1440 O O . THR A 1 177 ? 77.777 17.603 -78.388 1.00 49.81 177 THR A O 1
ATOM 1443 N N . GLU A 1 178 ? 78.328 16.687 -76.419 1.00 47.44 178 GLU A N 1
ATOM 1444 C CA . GLU A 1 178 ? 79.695 17.236 -76.410 1.00 47.44 178 GLU A CA 1
ATOM 1445 C C . GLU A 1 178 ? 80.706 16.383 -77.206 1.00 47.44 178 GLU A C 1
ATOM 1447 O O . GLU A 1 178 ? 81.786 16.859 -77.551 1.00 47.44 178 GLU A O 1
ATOM 1452 N N . GLY A 1 179 ? 80.353 15.141 -77.567 1.00 50.97 179 GLY A N 1
ATOM 1453 C CA . GLY A 1 179 ? 81.247 14.205 -78.258 1.00 50.97 179 GLY A CA 1
ATOM 1454 C C . GLY A 1 179 ? 81.165 14.149 -79.789 1.00 50.97 179 GLY A C 1
ATOM 1455 O O . GLY A 1 179 ? 82.043 13.537 -80.393 1.00 50.97 179 GLY A O 1
ATOM 1456 N N . LEU A 1 180 ? 80.156 14.729 -80.452 1.00 44.06 180 LEU A N 1
ATOM 1457 C CA . LEU A 1 180 ? 79.918 14.496 -81.890 1.00 44.06 180 LEU A CA 1
ATOM 1458 C C . LEU A 1 180 ? 79.418 15.749 -82.631 1.00 44.06 180 LEU A C 1
ATOM 1460 O O . LEU A 1 180 ? 78.255 15.863 -83.009 1.00 44.06 180 LEU A O 1
ATOM 1464 N N . ASN A 1 181 ? 80.354 16.652 -82.927 1.00 42.19 181 ASN A N 1
ATOM 1465 C CA . ASN A 1 181 ? 80.287 17.511 -84.110 1.00 42.19 181 ASN A CA 1
ATOM 1466 C C . ASN A 1 181 ? 80.800 16.717 -85.329 1.00 42.19 181 ASN A C 1
ATOM 1468 O O . ASN A 1 181 ? 82.009 16.701 -85.540 1.00 42.19 181 ASN A O 1
ATOM 1472 N N . HIS A 1 182 ? 79.937 16.061 -86.119 1.00 37.03 182 HIS A N 1
ATOM 1473 C CA . HIS A 1 182 ? 80.167 15.862 -87.566 1.00 37.03 182 HIS A CA 1
ATOM 1474 C C . HIS A 1 182 ? 78.931 15.282 -88.294 1.00 37.03 182 HIS A C 1
ATOM 1476 O O . HIS A 1 182 ? 78.558 14.133 -88.092 1.00 37.03 182 HIS A O 1
ATOM 1482 N N . ASP A 1 183 ? 78.333 16.128 -89.136 1.00 31.08 183 ASP A N 1
ATOM 1483 C CA . ASP A 1 183 ? 77.817 15.901 -90.500 1.00 31.08 183 ASP A CA 1
ATOM 1484 C C . ASP A 1 183 ? 77.034 14.618 -90.881 1.00 31.08 183 ASP A C 1
ATOM 1486 O O . ASP A 1 183 ? 77.535 13.500 -90.870 1.00 31.08 183 ASP A O 1
ATOM 1490 N N . GLY A 1 184 ? 75.822 14.842 -91.397 1.00 32.97 184 GLY A N 1
ATOM 1491 C CA . GLY A 1 184 ? 75.545 14.575 -92.813 1.00 32.97 184 GLY A CA 1
ATOM 1492 C C . GLY A 1 184 ? 75.432 13.134 -93.337 1.00 32.97 184 GLY A C 1
ATOM 1493 O O . GLY A 1 184 ? 76.370 12.577 -93.890 1.00 32.97 184 GLY A O 1
ATOM 1494 N N . THR A 1 185 ? 74.174 12.693 -93.464 1.00 33.09 185 THR A N 1
ATOM 1495 C CA . THR A 1 185 ? 73.588 11.968 -94.622 1.00 33.09 185 THR A CA 1
ATOM 1496 C C . THR A 1 185 ? 73.779 10.447 -94.840 1.00 33.09 185 THR A C 1
ATOM 1498 O O . THR A 1 185 ? 74.861 9.882 -94.761 1.00 33.09 185 THR A O 1
ATOM 1501 N N . SER A 1 186 ? 72.668 9.858 -95.325 1.00 32.53 186 SER A N 1
ATOM 1502 C CA . SER A 1 186 ? 72.526 8.745 -96.294 1.00 32.53 186 SER A CA 1
ATOM 1503 C C . SER A 1 186 ? 72.174 7.318 -95.821 1.00 32.53 186 SER A C 1
ATOM 1505 O O . SER A 1 186 ? 73.001 6.550 -95.348 1.00 32.53 186 SER A O 1
ATOM 1507 N N . SER A 1 187 ? 70.921 6.949 -96.135 1.00 39.62 187 SER A N 1
ATOM 1508 C CA . SER A 1 187 ? 70.438 5.710 -96.781 1.00 39.62 187 SER A CA 1
ATOM 1509 C C . SER A 1 187 ? 71.032 4.341 -96.414 1.00 39.62 187 SER A C 1
ATOM 1511 O O . SER A 1 187 ? 72.141 4.012 -96.829 1.00 39.62 187 SER A O 1
ATOM 1513 N N . ARG A 1 188 ? 70.172 3.412 -95.948 1.00 35.38 188 ARG A N 1
ATOM 1514 C CA . ARG A 1 188 ? 70.189 2.031 -96.479 1.00 35.38 188 ARG A CA 1
ATOM 1515 C C . ARG A 1 188 ? 68.881 1.246 -96.299 1.00 35.38 188 ARG A C 1
ATOM 1517 O O . ARG A 1 188 ? 68.422 0.959 -95.204 1.00 35.38 188 ARG A O 1
ATOM 1524 N N . LYS A 1 189 ? 68.359 0.859 -97.458 1.00 36.41 189 LYS A N 1
ATOM 1525 C CA . LYS A 1 189 ? 67.305 -0.106 -97.793 1.00 36.41 189 LYS A CA 1
ATOM 1526 C C . LYS A 1 189 ? 67.662 -1.524 -97.316 1.00 36.41 189 LYS A C 1
ATOM 1528 O O . LYS A 1 189 ? 68.811 -1.922 -97.514 1.00 36.41 189 LYS A O 1
ATOM 1533 N N . ARG A 1 190 ? 66.686 -2.322 -96.853 1.00 34.00 190 ARG A N 1
ATOM 1534 C CA . ARG A 1 190 ? 66.617 -3.776 -97.125 1.00 34.00 190 ARG A CA 1
ATOM 1535 C C . ARG A 1 190 ? 65.239 -4.378 -96.816 1.00 34.00 190 ARG A C 1
ATOM 1537 O O . ARG A 1 190 ? 64.667 -4.143 -95.763 1.00 34.00 190 ARG A O 1
ATOM 1544 N N . ASN A 1 191 ? 64.756 -5.132 -97.801 1.00 31.39 191 ASN A N 1
ATOM 1545 C CA . ASN A 1 191 ? 63.498 -5.874 -97.858 1.00 31.39 191 ASN A CA 1
ATOM 1546 C C . ASN A 1 191 ? 63.580 -7.206 -97.093 1.00 31.39 191 ASN A C 1
ATOM 1548 O O . ASN A 1 191 ? 64.666 -7.776 -96.986 1.00 31.39 191 ASN A O 1
ATOM 1552 N N . GLY A 1 192 ? 62.415 -7.755 -96.738 1.00 29.97 192 GLY A N 1
ATOM 1553 C CA . GLY A 1 192 ? 62.219 -9.172 -96.421 1.00 29.97 192 GLY A CA 1
ATOM 1554 C C . GLY A 1 192 ? 60.757 -9.493 -96.086 1.00 29.97 192 GLY A C 1
ATOM 1555 O O . GLY A 1 192 ? 60.346 -9.308 -94.949 1.00 29.97 192 GLY A O 1
ATOM 1556 N N . ALA A 1 193 ? 59.987 -9.941 -97.085 1.00 32.88 193 ALA A N 1
ATOM 1557 C CA . ALA A 1 193 ? 58.732 -10.698 -96.924 1.00 32.88 193 ALA A CA 1
ATOM 1558 C C . ALA A 1 193 ? 59.068 -12.105 -96.363 1.00 32.88 193 ALA A C 1
ATOM 1560 O O . ALA A 1 193 ? 60.218 -12.516 -96.493 1.00 32.88 193 ALA A O 1
ATOM 1561 N N . ASN A 1 194 ? 58.210 -12.931 -95.760 1.00 36.19 194 ASN A N 1
ATOM 1562 C CA . ASN A 1 194 ? 56.779 -13.220 -95.891 1.00 36.19 194 ASN A CA 1
ATOM 1563 C C . ASN A 1 194 ? 56.424 -14.234 -94.763 1.00 36.19 194 ASN A C 1
ATOM 1565 O O . ASN A 1 194 ? 57.317 -14.997 -94.411 1.00 36.19 194 ASN A O 1
ATOM 1569 N N . GLU A 1 195 ? 55.184 -14.281 -94.253 1.00 31.17 195 GLU A N 1
ATOM 1570 C CA . GLU A 1 195 ? 54.348 -15.509 -94.141 1.00 31.17 195 GLU A CA 1
ATOM 1571 C C . GLU A 1 195 ? 53.154 -15.411 -93.155 1.00 31.17 195 GLU A C 1
ATOM 1573 O O . GLU A 1 195 ? 53.321 -15.280 -91.948 1.00 31.17 195 GLU A O 1
ATOM 1578 N N . VAL A 1 196 ? 51.964 -15.600 -93.753 1.00 35.28 196 VAL A N 1
ATOM 1579 C CA . VAL A 1 196 ? 50.821 -16.456 -93.344 1.00 35.28 196 VAL A CA 1
ATOM 1580 C C . VAL A 1 196 ? 49.834 -15.974 -92.256 1.00 35.28 196 VAL A C 1
ATOM 1582 O O . VAL A 1 196 ? 50.011 -16.176 -91.062 1.00 35.28 196 VAL A O 1
ATOM 1585 N N . LEU A 1 197 ? 48.731 -15.394 -92.763 1.00 39.22 197 LEU A N 1
ATOM 1586 C CA . LEU A 1 197 ? 47.309 -15.797 -92.639 1.00 39.22 197 LEU A CA 1
ATOM 1587 C C . LEU A 1 197 ? 46.795 -16.394 -91.313 1.00 39.22 197 LEU A C 1
ATOM 1589 O O . LEU A 1 197 ? 47.147 -17.524 -91.001 1.00 39.22 197 LEU A O 1
ATOM 1593 N N . VAL A 1 198 ? 45.782 -15.746 -90.710 1.00 44.78 198 VAL A N 1
ATOM 1594 C CA . VAL A 1 198 ? 44.481 -16.366 -90.354 1.00 44.78 198 VAL A CA 1
ATOM 1595 C C . VAL A 1 198 ? 43.379 -15.293 -90.433 1.00 44.78 198 VAL A C 1
ATOM 1597 O O . VAL A 1 198 ? 43.503 -14.218 -89.849 1.00 44.78 198 VAL A O 1
ATOM 1600 N N . GLU A 1 199 ? 42.320 -15.590 -91.185 1.00 44.66 199 GLU A N 1
ATOM 1601 C CA . GLU A 1 199 ? 41.077 -14.821 -91.301 1.00 44.66 199 GLU A CA 1
ATOM 1602 C C . GLU A 1 199 ? 40.302 -14.788 -89.973 1.00 44.66 199 GLU A C 1
ATOM 1604 O O . GLU A 1 199 ? 40.042 -15.832 -89.386 1.00 44.66 199 GLU A O 1
ATOM 1609 N N . ASN A 1 200 ? 39.850 -13.603 -89.551 1.00 45.88 200 ASN A N 1
ATOM 1610 C CA . ASN A 1 200 ? 38.779 -13.430 -88.563 1.00 45.88 200 ASN A CA 1
ATOM 1611 C C . ASN A 1 200 ? 37.713 -12.507 -89.172 1.00 45.88 200 ASN A C 1
ATOM 1613 O O . ASN A 1 200 ? 37.691 -11.305 -88.911 1.00 45.88 200 ASN A O 1
ATOM 1617 N N . ASN A 1 201 ? 36.845 -13.067 -90.020 1.00 50.78 201 ASN A N 1
ATOM 1618 C CA . ASN A 1 201 ? 35.753 -12.323 -90.661 1.00 50.78 201 ASN A CA 1
ATOM 1619 C C . ASN A 1 201 ? 34.610 -11.932 -89.698 1.00 50.78 201 ASN A C 1
ATOM 1621 O O . ASN A 1 201 ? 33.790 -11.102 -90.070 1.00 50.78 201 ASN A O 1
ATOM 1625 N N . ASP A 1 202 ? 34.598 -12.411 -88.448 1.00 53.25 202 ASP A N 1
ATOM 1626 C CA . ASP A 1 202 ? 33.616 -11.985 -87.429 1.00 53.25 202 ASP A CA 1
ATOM 1627 C C . ASP A 1 202 ? 33.961 -10.637 -86.768 1.00 53.25 202 ASP A C 1
ATOM 1629 O O . ASP A 1 202 ? 33.108 -9.994 -86.157 1.00 53.25 202 ASP A O 1
ATOM 1633 N N . VAL A 1 203 ? 35.202 -10.157 -86.907 1.00 55.75 203 VAL A N 1
ATOM 1634 C CA . VAL A 1 203 ? 35.608 -8.839 -86.385 1.00 55.75 203 VAL A CA 1
ATOM 1635 C C . VAL A 1 203 ? 35.276 -7.729 -87.386 1.00 55.75 203 VAL A C 1
ATOM 1637 O O . VAL A 1 203 ? 35.145 -6.581 -86.978 1.00 55.75 203 VAL A O 1
ATOM 1640 N N . SER A 1 204 ? 35.080 -8.050 -88.673 1.00 55.00 204 SER A N 1
ATOM 1641 C CA . SER A 1 204 ? 34.861 -7.051 -89.731 1.00 55.00 204 SER A CA 1
ATOM 1642 C C . SER A 1 204 ? 33.487 -6.383 -89.649 1.00 55.00 204 SER A C 1
ATOM 1644 O O . SER A 1 204 ? 33.411 -5.169 -89.785 1.00 55.00 204 SER A O 1
ATOM 1646 N N . GLU A 1 205 ? 32.407 -7.117 -89.353 1.00 57.50 205 GLU A N 1
ATOM 1647 C CA . GLU A 1 205 ? 31.081 -6.496 -89.155 1.00 57.50 205 GLU A CA 1
ATOM 1648 C C . GLU A 1 205 ? 31.028 -5.650 -87.875 1.00 57.50 205 GLU A C 1
ATOM 1650 O O . GLU A 1 205 ? 30.411 -4.581 -87.842 1.00 57.50 205 GLU A O 1
ATOM 1655 N N . SER A 1 206 ? 31.718 -6.088 -86.819 1.00 62.31 206 SER A N 1
ATOM 1656 C CA . SER A 1 206 ? 31.857 -5.303 -85.593 1.00 62.31 206 SER A CA 1
ATOM 1657 C C . SER A 1 206 ? 32.713 -4.052 -85.827 1.00 62.31 206 SER A C 1
ATOM 1659 O O . SER A 1 206 ? 32.378 -2.983 -85.328 1.00 62.31 206 SER A O 1
ATOM 1661 N N . LEU A 1 207 ? 33.779 -4.145 -86.627 1.00 66.75 207 LEU A N 1
ATOM 1662 C CA . LEU A 1 207 ? 34.601 -3.000 -87.028 1.00 66.75 207 LEU A CA 1
ATOM 1663 C C . LEU A 1 207 ? 33.810 -2.013 -87.877 1.00 66.75 207 LEU A C 1
ATOM 1665 O O . LEU A 1 207 ? 33.831 -0.833 -87.565 1.00 66.75 207 LEU A O 1
ATOM 1669 N N . ASP A 1 208 ? 33.054 -2.480 -88.869 1.00 68.44 208 ASP A N 1
ATOM 1670 C CA . ASP A 1 208 ? 32.251 -1.617 -89.738 1.00 68.44 208 ASP A CA 1
ATOM 1671 C C . ASP A 1 208 ? 31.123 -0.913 -88.967 1.00 68.44 208 ASP A C 1
ATOM 1673 O O . ASP A 1 208 ? 30.763 0.228 -89.270 1.00 68.44 208 ASP A O 1
ATOM 1677 N N . THR A 1 209 ? 30.539 -1.575 -87.963 1.00 75.38 209 THR A N 1
ATOM 1678 C CA . THR A 1 209 ? 29.520 -0.970 -87.089 1.00 75.38 209 THR A CA 1
ATOM 1679 C C . THR A 1 209 ? 30.128 0.038 -86.118 1.00 75.38 209 THR A C 1
ATOM 1681 O O . THR A 1 209 ? 29.584 1.137 -85.982 1.00 75.38 209 THR A O 1
ATOM 1684 N N . TYR A 1 210 ? 31.282 -0.263 -85.513 1.00 72.12 210 TYR A N 1
ATOM 1685 C CA . TYR A 1 210 ? 32.019 0.704 -84.699 1.00 72.12 210 TYR A CA 1
ATOM 1686 C C . TYR A 1 210 ? 32.544 1.871 -85.537 1.00 72.12 210 TYR A C 1
ATOM 1688 O O . TYR A 1 210 ? 32.444 3.012 -85.105 1.00 72.12 210 TYR A O 1
ATOM 1696 N N . GLU A 1 211 ? 33.025 1.638 -86.754 1.00 74.88 211 GLU A N 1
ATOM 1697 C CA . GLU A 1 211 ? 33.533 2.674 -87.653 1.00 74.88 211 GLU A CA 1
ATOM 1698 C C . GLU A 1 211 ? 32.409 3.608 -88.120 1.00 74.88 211 GLU A C 1
ATOM 1700 O O . GLU A 1 211 ? 32.584 4.828 -88.112 1.00 74.88 211 GLU A O 1
ATOM 1705 N N . LYS A 1 212 ? 31.211 3.075 -88.409 1.00 78.88 212 LYS A N 1
ATOM 1706 C CA . LYS A 1 212 ? 30.007 3.889 -88.656 1.00 78.88 212 LYS A CA 1
ATOM 1707 C C . LYS A 1 212 ? 29.601 4.706 -87.428 1.00 78.88 212 LYS A C 1
ATOM 1709 O O . LYS A 1 212 ? 29.337 5.899 -87.569 1.00 78.88 212 LYS A O 1
ATOM 1714 N N . ALA A 1 213 ? 29.606 4.106 -86.236 1.00 74.69 213 ALA A N 1
ATOM 1715 C CA . ALA A 1 213 ? 29.291 4.806 -84.989 1.00 74.69 213 ALA A CA 1
ATOM 1716 C C . ALA A 1 213 ? 30.322 5.905 -84.670 1.00 74.69 213 ALA A C 1
ATOM 1718 O O . ALA A 1 213 ? 29.951 7.022 -84.316 1.00 74.69 213 ALA A O 1
ATOM 1719 N N . PHE A 1 214 ? 31.616 5.645 -84.872 1.00 68.31 214 PHE A N 1
ATOM 1720 C CA . PHE A 1 214 ? 32.681 6.633 -84.699 1.00 68.31 214 PHE A CA 1
ATOM 1721 C C . PHE A 1 214 ? 32.622 7.740 -85.755 1.00 68.31 214 PHE A C 1
ATOM 1723 O O . PHE A 1 214 ? 32.886 8.896 -85.428 1.00 68.31 214 PHE A O 1
ATOM 1730 N N . ALA A 1 215 ? 32.234 7.437 -86.996 1.00 72.25 215 ALA A N 1
ATOM 1731 C CA . ALA A 1 215 ? 32.008 8.446 -88.029 1.00 72.25 215 ALA A CA 1
ATOM 1732 C C . ALA A 1 215 ? 30.811 9.355 -87.697 1.00 72.25 215 ALA A C 1
ATOM 1734 O O . ALA A 1 215 ? 30.875 10.568 -87.913 1.00 72.25 215 ALA A O 1
ATOM 1735 N N . GLU A 1 216 ? 29.742 8.793 -87.130 1.00 75.38 216 GLU A N 1
ATOM 1736 C CA . GLU A 1 216 ? 28.576 9.546 -86.665 1.00 75.38 216 GLU A CA 1
ATOM 1737 C C . GLU A 1 216 ? 28.915 10.418 -85.447 1.00 75.38 216 GLU A C 1
ATOM 1739 O O . GLU A 1 216 ? 28.628 11.617 -85.448 1.00 75.38 216 GLU A O 1
ATOM 1744 N N . ILE A 1 217 ? 29.644 9.871 -84.469 1.00 70.50 217 ILE A N 1
ATOM 1745 C CA . ILE A 1 217 ? 30.155 10.624 -83.316 1.00 70.50 217 ILE A CA 1
ATOM 1746 C C . ILE A 1 217 ? 31.073 11.754 -83.787 1.00 70.50 217 ILE A C 1
ATOM 1748 O O . ILE A 1 217 ? 30.897 12.889 -83.347 1.00 70.50 217 ILE A O 1
ATOM 1752 N N . ARG A 1 218 ? 31.984 11.499 -84.735 1.00 68.31 218 ARG A N 1
ATOM 1753 C CA . ARG A 1 218 ? 32.884 12.506 -85.327 1.00 68.31 218 ARG A CA 1
ATOM 1754 C C . ARG A 1 218 ? 32.118 13.638 -86.015 1.00 68.31 218 ARG A C 1
ATOM 1756 O O . ARG A 1 218 ? 32.529 14.794 -85.929 1.00 68.31 218 ARG A O 1
ATOM 1763 N N . LYS A 1 219 ? 30.993 13.326 -86.665 1.00 73.06 219 LYS A N 1
ATOM 1764 C CA . LYS A 1 219 ? 30.113 14.316 -87.305 1.00 73.06 219 LYS A CA 1
ATOM 1765 C C . LYS A 1 219 ? 29.414 15.220 -86.284 1.00 73.06 219 LYS A C 1
ATOM 1767 O O . LYS A 1 219 ? 29.219 16.397 -86.568 1.00 73.06 219 LYS A O 1
ATOM 1772 N N . VAL A 1 220 ? 29.051 14.685 -85.117 1.00 73.94 220 VAL A N 1
ATOM 1773 C CA . VAL A 1 220 ? 28.352 15.427 -84.052 1.00 73.94 220 VAL A CA 1
ATOM 1774 C C . VAL A 1 220 ? 29.320 16.198 -83.145 1.00 73.94 220 VAL A C 1
ATOM 1776 O O . VAL A 1 220 ? 29.015 17.316 -82.742 1.00 73.94 220 VAL A O 1
ATOM 1779 N N . THR A 1 221 ? 30.494 15.637 -82.839 1.00 68.62 221 THR A N 1
ATOM 1780 C CA . THR A 1 221 ? 31.476 16.243 -81.916 1.00 68.62 221 THR A CA 1
ATOM 1781 C C . THR A 1 221 ? 32.484 17.173 -82.589 1.00 68.62 221 THR A C 1
ATOM 1783 O O . THR A 1 221 ? 33.076 18.005 -81.906 1.00 68.62 221 THR A O 1
ATOM 1786 N N . GLY A 1 222 ? 32.677 17.085 -83.911 1.00 65.94 222 GLY A N 1
ATOM 1787 C CA . GLY A 1 222 ? 33.513 18.020 -84.676 1.00 65.94 222 GLY A CA 1
ATOM 1788 C C . GLY A 1 222 ? 35.024 17.932 -84.414 1.00 65.94 222 GLY A C 1
ATOM 1789 O O . GLY A 1 222 ? 35.775 18.738 -84.957 1.00 65.94 222 GLY A O 1
ATOM 1790 N N . THR A 1 223 ? 35.495 16.967 -83.620 1.00 63.22 223 THR A N 1
ATOM 1791 C CA . THR A 1 223 ? 36.920 16.760 -83.317 1.00 63.22 223 THR A CA 1
ATOM 1792 C C . THR A 1 223 ? 37.580 15.839 -84.355 1.00 63.22 223 THR A C 1
ATOM 1794 O O . THR A 1 223 ? 36.947 14.953 -84.933 1.00 63.22 223 THR A O 1
ATOM 1797 N N . HIS A 1 224 ? 38.848 16.095 -84.691 1.00 62.19 224 HIS A N 1
ATOM 1798 C CA . HIS A 1 224 ? 39.569 15.394 -85.772 1.00 62.19 224 HIS A CA 1
ATOM 1799 C C . HIS A 1 224 ? 40.647 14.422 -85.284 1.00 62.19 224 HIS A C 1
ATOM 1801 O O . HIS A 1 224 ? 41.142 13.641 -86.095 1.00 62.19 224 HIS A O 1
ATOM 1807 N N . ASP A 1 225 ? 40.963 14.441 -83.988 1.00 70.56 225 ASP A N 1
ATOM 1808 C CA . ASP A 1 225 ? 41.894 13.516 -83.353 1.00 70.56 225 ASP A CA 1
ATOM 1809 C C . ASP A 1 225 ? 41.144 12.499 -82.476 1.00 70.56 225 ASP A C 1
ATOM 1811 O O . ASP A 1 225 ? 40.362 12.857 -81.592 1.00 70.56 225 ASP A O 1
ATOM 1815 N N . ILE A 1 226 ? 41.378 11.213 -82.748 1.00 67.69 226 ILE A N 1
ATOM 1816 C CA . ILE A 1 226 ? 40.760 10.083 -82.038 1.00 67.69 226 ILE A CA 1
ATOM 1817 C C . ILE A 1 226 ? 41.269 10.036 -80.590 1.00 67.69 226 ILE A C 1
ATOM 1819 O O . ILE A 1 226 ? 40.507 9.689 -79.687 1.00 67.69 226 ILE A O 1
ATOM 1823 N N . GLY A 1 227 ? 42.526 10.430 -80.353 1.00 74.44 227 GLY A N 1
ATOM 1824 C CA . GLY A 1 227 ? 43.116 10.466 -79.014 1.00 74.44 227 GLY A CA 1
ATOM 1825 C C . GLY A 1 227 ? 42.408 11.461 -78.095 1.00 74.44 227 GLY A C 1
ATOM 1826 O O . GLY A 1 227 ? 42.001 11.103 -76.988 1.00 74.44 227 GLY A O 1
ATOM 1827 N N . GLU A 1 228 ? 42.179 12.682 -78.585 1.00 74.19 228 GLU A N 1
ATOM 1828 C CA . GLU A 1 228 ? 41.464 13.724 -77.842 1.00 74.19 228 GLU A CA 1
ATOM 1829 C C . GLU A 1 228 ? 39.996 13.346 -77.580 1.00 74.19 228 GLU A C 1
ATOM 1831 O O . GLU A 1 228 ? 39.484 13.567 -76.481 1.00 74.19 228 GLU A O 1
ATOM 1836 N N . LEU A 1 229 ? 39.320 12.717 -78.550 1.00 73.81 229 LEU A N 1
ATOM 1837 C CA . LEU A 1 229 ? 37.939 12.257 -78.384 1.00 73.81 229 LEU A CA 1
ATOM 1838 C C . LEU A 1 229 ? 37.824 11.183 -77.296 1.00 73.81 229 LEU A C 1
ATOM 1840 O O . LEU A 1 229 ? 36.959 11.290 -76.430 1.00 73.81 229 LEU A O 1
ATOM 1844 N N . VAL A 1 230 ? 38.708 10.180 -77.303 1.00 78.62 230 VAL A N 1
ATOM 1845 C CA . VAL A 1 230 ? 38.717 9.119 -76.283 1.00 78.62 230 VAL A CA 1
ATOM 1846 C C . VAL A 1 230 ? 39.048 9.691 -74.908 1.00 78.62 230 VAL A C 1
ATOM 1848 O O . VAL A 1 230 ? 38.427 9.303 -73.923 1.00 78.62 230 VAL A O 1
ATOM 1851 N N . GLN A 1 231 ? 39.981 10.640 -74.816 1.00 80.62 231 GLN A N 1
ATOM 1852 C CA . GLN A 1 231 ? 40.326 11.267 -73.542 1.00 80.62 231 GLN A CA 1
ATOM 1853 C C . GLN A 1 231 ? 39.175 12.116 -72.987 1.00 80.62 231 GLN A C 1
ATOM 1855 O O . GLN A 1 231 ? 38.891 12.064 -71.791 1.00 80.62 231 GLN A O 1
ATOM 1860 N N . ARG A 1 232 ? 38.465 12.848 -73.852 1.00 79.94 232 ARG A N 1
ATOM 1861 C CA . ARG A 1 232 ? 37.276 13.616 -73.467 1.00 79.94 232 ARG A CA 1
ATOM 1862 C C . ARG A 1 232 ? 36.111 12.705 -73.087 1.00 79.94 232 ARG A C 1
ATOM 1864 O O . ARG A 1 232 ? 35.398 13.015 -72.140 1.00 79.94 232 ARG A O 1
ATOM 1871 N N . PHE A 1 233 ? 35.945 11.579 -73.781 1.00 81.69 233 PHE A N 1
ATOM 1872 C CA . PHE A 1 233 ? 34.921 10.591 -73.455 1.00 81.69 233 PHE A CA 1
ATOM 1873 C C . PHE A 1 233 ? 35.208 9.913 -72.118 1.00 81.69 233 PHE A C 1
ATOM 1875 O O . PHE A 1 233 ? 34.309 9.857 -71.296 1.00 81.69 233 PHE A O 1
ATOM 1882 N N . LYS A 1 234 ? 36.459 9.519 -71.848 1.00 83.06 234 LYS A N 1
ATOM 1883 C CA . LYS A 1 234 ? 36.874 9.009 -70.532 1.00 83.06 234 LYS A CA 1
ATOM 1884 C C . LYS A 1 234 ? 36.624 10.023 -69.422 1.00 83.06 234 LYS A C 1
ATOM 1886 O O . LYS A 1 234 ? 36.054 9.670 -68.406 1.00 83.06 234 LYS A O 1
ATOM 1891 N N . ALA A 1 235 ? 36.962 11.295 -69.632 1.00 85.00 235 ALA A N 1
ATOM 1892 C CA . ALA A 1 235 ? 36.697 12.330 -68.633 1.00 85.00 235 ALA A CA 1
ATOM 1893 C C . ALA A 1 235 ? 35.191 12.519 -68.363 1.00 85.00 235 ALA A C 1
ATOM 1895 O O . ALA A 1 235 ? 34.787 12.708 -67.218 1.00 85.00 235 ALA A O 1
ATOM 1896 N N . VAL A 1 236 ? 34.354 12.459 -69.404 1.00 85.25 236 VAL A N 1
ATOM 1897 C CA . VAL A 1 236 ? 32.888 12.515 -69.265 1.00 85.25 236 VAL A CA 1
ATOM 1898 C C . VAL A 1 236 ? 32.337 11.227 -68.646 1.00 85.25 236 VAL A C 1
ATOM 1900 O O . VAL A 1 236 ? 31.392 11.288 -67.870 1.00 85.25 236 VAL A O 1
ATOM 1903 N N . GLU A 1 237 ? 32.925 10.073 -68.943 1.00 86.38 237 GLU A N 1
ATOM 1904 C CA . GLU A 1 237 ? 32.572 8.777 -68.363 1.00 86.38 237 GLU A CA 1
ATOM 1905 C C . GLU A 1 237 ? 32.921 8.727 -66.873 1.00 86.38 237 GLU A C 1
ATOM 1907 O O . GLU A 1 237 ? 32.068 8.354 -66.078 1.00 86.38 237 GLU A O 1
ATOM 1912 N N . ASP A 1 238 ? 34.095 9.215 -66.472 1.00 86.75 238 ASP A N 1
ATOM 1913 C CA . ASP A 1 238 ? 34.504 9.347 -65.071 1.00 86.75 238 ASP A CA 1
ATOM 1914 C C . ASP A 1 238 ? 33.578 10.312 -64.309 1.00 86.75 238 ASP A C 1
ATOM 1916 O O . ASP A 1 238 ? 33.170 10.045 -63.173 1.00 86.75 238 ASP A O 1
ATOM 1920 N N . GLN A 1 239 ? 33.190 11.426 -64.944 1.00 88.25 239 GLN A N 1
ATOM 1921 C CA . GLN A 1 239 ? 32.202 12.359 -64.391 1.00 88.25 239 GLN A CA 1
ATOM 1922 C C . GLN A 1 239 ? 30.821 11.711 -64.264 1.00 88.25 239 GLN A C 1
ATOM 1924 O O . GLN A 1 239 ? 30.177 11.849 -63.226 1.00 88.25 239 GLN A O 1
ATOM 1929 N N . ASN A 1 240 ? 30.381 10.968 -65.277 1.00 86.69 240 ASN A N 1
ATOM 1930 C CA . ASN A 1 240 ? 29.109 10.255 -65.256 1.00 86.69 240 ASN A CA 1
ATOM 1931 C C . ASN A 1 240 ? 29.106 9.129 -64.223 1.00 86.69 240 ASN A C 1
ATOM 1933 O O . ASN A 1 240 ? 28.101 8.939 -63.549 1.00 86.69 240 ASN A O 1
ATOM 1937 N N . PHE A 1 241 ? 30.218 8.417 -64.051 1.00 88.12 241 PHE A N 1
ATOM 1938 C CA . PHE A 1 241 ? 30.364 7.378 -63.039 1.00 88.12 241 PHE A CA 1
ATOM 1939 C C . PHE A 1 241 ? 30.318 7.978 -61.630 1.00 88.12 241 PHE A C 1
ATOM 1941 O O . PHE A 1 241 ? 29.623 7.466 -60.755 1.00 88.12 241 PHE A O 1
ATOM 1948 N N . SER A 1 242 ? 30.973 9.123 -61.429 1.00 89.94 242 SER A N 1
ATOM 1949 C CA . SER A 1 242 ? 30.914 9.874 -60.170 1.00 89.94 242 SER A CA 1
ATOM 1950 C C . SER A 1 242 ? 29.497 10.374 -59.871 1.00 89.94 242 SER A C 1
ATOM 1952 O O . SER A 1 242 ? 29.010 10.224 -58.753 1.00 89.94 242 SER A O 1
ATOM 1954 N N . LEU A 1 243 ? 28.804 10.914 -60.879 1.00 89.19 243 LEU A N 1
ATOM 1955 C CA . LEU A 1 243 ? 27.408 11.344 -60.769 1.00 89.19 243 LEU A CA 1
ATOM 1956 C C . LEU A 1 243 ? 26.467 10.169 -60.501 1.00 89.19 243 LEU A C 1
ATOM 1958 O O . LEU A 1 243 ? 25.550 10.303 -59.702 1.00 89.19 243 LEU A O 1
ATOM 1962 N N . PHE A 1 244 ? 26.694 9.017 -61.128 1.00 89.25 244 PHE A N 1
ATOM 1963 C CA . PHE A 1 244 ? 25.893 7.816 -60.909 1.00 89.25 244 PHE A CA 1
ATOM 1964 C C . PHE A 1 244 ? 26.059 7.283 -59.484 1.00 89.25 244 PHE A C 1
ATOM 1966 O O . PHE A 1 244 ? 25.069 6.961 -58.830 1.00 89.25 244 PHE A O 1
ATOM 1973 N N . ASN A 1 245 ? 27.290 7.266 -58.967 1.00 90.38 245 ASN A N 1
ATOM 1974 C CA . ASN A 1 245 ? 27.549 6.912 -57.573 1.00 90.38 245 ASN A CA 1
ATOM 1975 C C . ASN A 1 245 ? 26.877 7.897 -56.613 1.00 90.38 245 ASN A C 1
ATOM 1977 O O . ASN A 1 245 ? 26.229 7.458 -55.669 1.00 90.38 245 ASN A O 1
ATOM 1981 N N . TYR A 1 246 ? 26.945 9.199 -56.899 1.00 93.50 246 TYR A N 1
ATOM 1982 C CA . TYR A 1 246 ? 26.260 10.216 -56.102 1.00 93.50 246 TYR A CA 1
ATOM 1983 C C . TYR A 1 246 ? 24.734 10.054 -56.135 1.00 93.50 246 TYR A C 1
ATOM 1985 O O . TYR A 1 246 ? 24.085 10.113 -55.099 1.00 93.50 246 TYR A O 1
ATOM 1993 N N . VAL A 1 247 ? 24.143 9.790 -57.303 1.00 94.81 247 VAL A N 1
ATOM 1994 C CA . VAL A 1 247 ? 22.700 9.533 -57.427 1.00 94.81 247 VAL A CA 1
ATOM 1995 C C . VAL A 1 247 ? 22.295 8.288 -56.639 1.00 94.81 247 VAL A C 1
ATOM 1997 O O . VAL A 1 247 ? 21.263 8.306 -55.977 1.00 94.81 247 VAL A O 1
ATOM 2000 N N . ASN A 1 248 ? 23.102 7.226 -56.660 1.00 91.75 248 ASN A N 1
ATOM 2001 C CA . ASN A 1 248 ? 22.832 6.027 -55.865 1.00 91.75 248 ASN A CA 1
ATOM 2002 C C . ASN A 1 248 ? 22.968 6.284 -54.362 1.00 91.75 248 ASN A C 1
ATOM 2004 O O . ASN A 1 248 ? 22.157 5.785 -53.588 1.00 91.75 248 ASN A O 1
ATOM 2008 N N . GLU A 1 249 ? 23.953 7.076 -53.946 1.00 93.31 249 GLU A N 1
ATOM 2009 C CA . GLU A 1 249 ? 24.122 7.478 -52.549 1.00 93.31 249 GLU A CA 1
ATOM 2010 C C . GLU A 1 249 ? 22.933 8.313 -52.067 1.00 93.31 249 GLU A C 1
ATOM 2012 O O . GLU A 1 249 ? 22.322 7.974 -51.058 1.00 93.31 249 GLU A O 1
ATOM 2017 N N . ILE A 1 250 ? 22.510 9.310 -52.849 1.00 94.38 2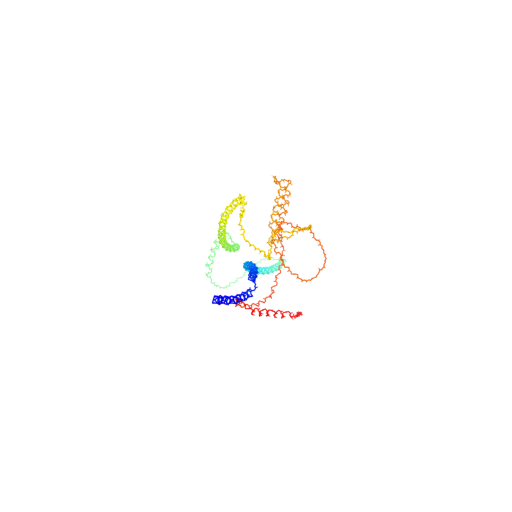50 ILE A N 1
ATOM 2018 C CA . ILE A 1 250 ? 21.315 10.109 -52.559 1.00 94.38 250 ILE A CA 1
ATOM 2019 C C . ILE A 1 250 ? 20.051 9.248 -52.553 1.00 94.38 250 ILE A C 1
ATOM 2021 O O . ILE A 1 250 ? 19.197 9.436 -51.694 1.00 94.38 250 ILE A O 1
ATOM 2025 N N . ASN A 1 251 ? 19.909 8.282 -53.461 1.00 94.38 251 ASN A N 1
ATOM 2026 C CA . ASN A 1 251 ? 18.759 7.376 -53.446 1.00 94.38 251 ASN A CA 1
ATOM 2027 C C . ASN A 1 251 ? 18.744 6.500 -52.185 1.00 94.38 251 ASN A C 1
ATOM 2029 O O . ASN A 1 251 ? 17.692 6.360 -51.568 1.00 94.38 251 ASN A O 1
ATOM 2033 N N . ASN A 1 252 ? 19.899 5.990 -51.749 1.00 94.75 252 ASN A N 1
ATOM 2034 C CA . ASN A 1 252 ? 20.009 5.261 -50.484 1.00 94.75 252 ASN A CA 1
ATOM 2035 C C . ASN A 1 252 ? 19.688 6.164 -49.279 1.00 94.75 252 ASN A C 1
ATOM 2037 O O . ASN A 1 252 ? 19.032 5.730 -48.333 1.00 94.75 252 ASN A O 1
ATOM 2041 N N . GLU A 1 253 ? 20.114 7.430 -49.302 1.00 95.75 253 GLU A N 1
ATOM 2042 C CA . GLU A 1 253 ? 19.751 8.413 -48.275 1.00 95.75 253 GLU A CA 1
ATOM 2043 C C . GLU A 1 253 ? 18.250 8.725 -48.280 1.00 95.75 253 GLU A C 1
ATOM 2045 O O . GLU A 1 253 ? 17.645 8.830 -47.213 1.00 95.75 253 GLU A O 1
ATOM 2050 N N . ILE A 1 254 ? 17.628 8.827 -49.458 1.00 94.75 254 ILE A N 1
ATOM 2051 C CA . ILE A 1 254 ? 16.181 9.012 -49.607 1.00 94.75 254 ILE A CA 1
ATOM 2052 C C . ILE A 1 254 ? 15.431 7.809 -49.035 1.00 94.75 254 ILE A C 1
ATOM 2054 O O . ILE A 1 254 ? 14.468 8.006 -48.297 1.00 94.75 254 ILE A O 1
ATOM 2058 N N . GLU A 1 255 ? 15.862 6.581 -49.335 1.00 94.81 255 GLU A N 1
ATOM 2059 C CA . GLU A 1 255 ? 15.256 5.364 -48.782 1.00 94.81 255 GLU A CA 1
ATOM 2060 C C . GLU A 1 255 ? 15.373 5.334 -47.257 1.00 94.81 255 GLU A C 1
ATOM 2062 O O . GLU A 1 255 ? 14.373 5.138 -46.565 1.00 94.81 255 GLU A O 1
ATOM 2067 N N . LYS A 1 256 ? 16.556 5.646 -46.720 1.00 95.06 256 LYS A N 1
ATOM 2068 C CA . LYS A 1 256 ? 16.772 5.724 -45.273 1.00 95.06 256 LYS A CA 1
ATOM 2069 C C . LYS A 1 256 ? 15.897 6.794 -44.613 1.00 95.06 256 LYS A C 1
ATOM 2071 O O . LYS A 1 256 ? 15.256 6.529 -43.599 1.00 95.06 256 LYS A O 1
ATOM 2076 N N . MET A 1 257 ? 15.822 7.990 -45.194 1.00 92.69 257 MET A N 1
ATOM 2077 C CA . MET A 1 257 ? 14.955 9.062 -44.695 1.00 92.69 257 MET A CA 1
ATOM 2078 C C . MET A 1 257 ? 13.473 8.681 -44.787 1.00 92.69 257 MET A C 1
ATOM 2080 O O . MET A 1 257 ? 12.699 9.004 -43.889 1.00 92.69 257 MET A O 1
ATOM 2084 N N . ALA A 1 258 ? 13.058 7.967 -45.836 1.00 93.88 258 ALA A N 1
ATOM 2085 C CA . ALA A 1 258 ? 11.692 7.469 -45.964 1.00 93.88 258 ALA A CA 1
ATOM 2086 C C . ALA A 1 258 ? 11.359 6.432 -44.877 1.00 93.88 258 ALA A C 1
ATOM 2088 O O . ALA A 1 258 ? 10.277 6.494 -44.287 1.00 93.88 258 ALA A O 1
ATOM 2089 N N . GLU A 1 259 ? 12.284 5.523 -44.559 1.00 94.94 259 GLU A N 1
ATOM 2090 C CA . GLU A 1 259 ? 12.137 4.583 -43.442 1.00 94.94 259 GLU A CA 1
ATOM 2091 C C . GLU A 1 259 ? 12.045 5.306 -42.092 1.00 94.94 259 GLU A C 1
ATOM 2093 O O . GLU A 1 259 ? 11.155 5.005 -41.292 1.00 94.94 259 GLU A O 1
ATOM 2098 N N . GLU A 1 260 ? 12.901 6.305 -41.856 1.00 95.69 260 GLU A N 1
ATOM 2099 C CA . GLU A 1 260 ? 12.867 7.131 -40.644 1.00 95.69 260 GLU A CA 1
ATOM 2100 C C . GLU A 1 260 ? 11.533 7.879 -40.505 1.00 95.69 260 GLU A C 1
ATOM 2102 O O . GLU A 1 260 ? 10.930 7.867 -39.430 1.00 95.69 260 GLU A O 1
ATOM 2107 N N . ILE A 1 261 ? 11.008 8.452 -41.593 1.00 94.38 261 ILE A N 1
ATOM 2108 C CA . ILE A 1 261 ? 9.687 9.097 -41.605 1.00 94.38 261 ILE A CA 1
ATOM 2109 C C . ILE A 1 261 ? 8.591 8.095 -41.225 1.00 94.38 261 ILE A C 1
ATOM 2111 O O . ILE A 1 261 ? 7.726 8.415 -40.408 1.00 94.38 261 ILE A O 1
ATOM 2115 N N . VAL A 1 262 ? 8.620 6.875 -41.770 1.00 96.44 262 VAL A N 1
ATOM 2116 C CA . VAL A 1 262 ? 7.627 5.839 -41.440 1.00 96.44 262 VAL A CA 1
ATOM 2117 C C . VAL A 1 262 ? 7.727 5.419 -39.971 1.00 96.44 262 VAL A C 1
ATOM 2119 O O . VAL A 1 262 ? 6.696 5.234 -39.319 1.00 96.44 262 VAL A O 1
ATOM 2122 N N . LEU A 1 263 ? 8.938 5.287 -39.426 1.00 94.88 263 LEU A N 1
ATOM 2123 C CA . LEU A 1 263 ? 9.150 4.962 -38.014 1.00 94.88 263 LEU A CA 1
ATOM 2124 C C . LEU A 1 263 ? 8.632 6.068 -37.093 1.00 94.88 263 LEU A C 1
ATOM 2126 O O . LEU A 1 263 ? 7.887 5.779 -36.154 1.00 94.88 263 LEU A O 1
ATOM 2130 N N . VAL A 1 264 ? 8.963 7.326 -37.389 1.00 93.69 264 VAL A N 1
ATOM 2131 C CA . VAL A 1 264 ? 8.479 8.484 -36.626 1.00 93.69 264 VAL A CA 1
ATOM 2132 C C . VAL A 1 264 ? 6.959 8.584 -36.711 1.00 93.69 264 VAL A C 1
ATOM 2134 O O . VAL A 1 264 ? 6.305 8.782 -35.690 1.00 93.69 264 VAL A O 1
ATOM 2137 N N . GLN A 1 265 ? 6.370 8.371 -37.889 1.00 94.25 265 GLN A N 1
ATOM 2138 C CA . GLN A 1 265 ? 4.920 8.393 -38.061 1.00 94.25 265 GLN A CA 1
ATOM 2139 C C . GLN A 1 265 ? 4.231 7.301 -37.228 1.00 94.25 265 GLN A C 1
ATOM 2141 O O . GLN A 1 265 ? 3.254 7.584 -36.534 1.00 94.25 265 GLN A O 1
ATOM 2146 N N . ARG A 1 266 ? 4.769 6.073 -37.218 1.00 94.12 266 ARG A N 1
ATOM 2147 C CA . ARG A 1 266 ? 4.260 4.988 -36.360 1.00 94.12 266 ARG A CA 1
ATOM 2148 C C . ARG A 1 266 ? 4.382 5.325 -34.876 1.00 94.12 266 ARG A C 1
ATOM 2150 O O . ARG A 1 266 ? 3.449 5.056 -34.125 1.00 94.12 266 ARG A O 1
ATOM 2157 N N . ALA A 1 267 ? 5.493 5.930 -34.459 1.00 93.50 267 ALA A N 1
ATOM 2158 C CA . ALA A 1 267 ? 5.678 6.371 -33.080 1.00 93.50 267 ALA A CA 1
ATOM 2159 C C . ALA A 1 267 ? 4.671 7.470 -32.694 1.00 93.50 267 ALA A C 1
ATOM 2161 O O . ALA A 1 267 ? 4.074 7.405 -31.621 1.00 93.50 267 ALA A O 1
ATOM 2162 N N . MET A 1 268 ? 4.414 8.438 -33.582 1.00 91.81 268 MET A N 1
ATOM 2163 C CA . MET A 1 268 ? 3.391 9.465 -33.359 1.00 91.81 268 MET A CA 1
ATOM 2164 C C . MET A 1 268 ? 1.992 8.863 -33.235 1.00 91.81 268 MET A C 1
ATOM 2166 O O . MET A 1 268 ? 1.220 9.290 -32.381 1.00 91.81 268 MET A O 1
ATOM 2170 N N . ASP A 1 269 ? 1.648 7.886 -34.071 1.00 93.94 269 ASP A N 1
ATOM 2171 C CA . ASP A 1 269 ? 0.327 7.262 -34.023 1.00 93.94 269 ASP A CA 1
ATOM 2172 C C . ASP A 1 269 ? 0.160 6.367 -32.783 1.00 93.94 269 ASP A C 1
ATOM 2174 O O . ASP A 1 269 ? -0.905 6.386 -32.167 1.00 93.94 269 ASP A O 1
ATOM 2178 N N . ALA A 1 270 ? 1.220 5.686 -32.333 1.00 93.31 270 ALA A N 1
ATOM 2179 C CA . ALA A 1 270 ? 1.227 4.971 -31.055 1.00 93.31 270 ALA A CA 1
ATOM 2180 C C . ALA A 1 270 ? 1.004 5.921 -29.863 1.00 93.31 270 ALA A C 1
ATOM 2182 O O . ALA A 1 270 ? 0.119 5.678 -29.042 1.00 93.31 270 ALA A O 1
ATOM 2183 N N . LEU A 1 271 ? 1.726 7.047 -29.820 1.00 91.31 271 LEU A N 1
ATOM 2184 C CA . LEU A 1 271 ? 1.563 8.061 -28.773 1.00 91.31 271 LEU A CA 1
ATOM 2185 C C . LEU A 1 271 ? 0.167 8.698 -28.785 1.00 91.31 271 LEU A C 1
ATOM 2187 O O . LEU A 1 271 ? -0.388 8.977 -27.726 1.00 91.31 271 LEU A O 1
ATOM 2191 N N . LYS A 1 272 ? -0.445 8.909 -29.959 1.00 93.31 272 LYS A N 1
ATOM 2192 C CA . LYS A 1 272 ? -1.832 9.401 -30.040 1.00 93.31 272 LYS A CA 1
ATOM 2193 C C . LYS A 1 272 ? -2.823 8.409 -29.438 1.00 93.31 272 LYS A C 1
ATOM 2195 O O . LYS A 1 272 ? -3.739 8.835 -28.741 1.00 93.31 272 LYS A O 1
ATOM 2200 N N . VAL A 1 273 ? -2.664 7.111 -29.707 1.00 93.06 273 VAL A N 1
ATOM 2201 C CA . VAL A 1 273 ? -3.535 6.072 -29.133 1.00 93.06 273 VAL A CA 1
ATOM 2202 C C . VAL A 1 273 ? -3.381 6.027 -27.614 1.00 93.06 273 VAL A C 1
ATOM 2204 O O . VAL A 1 273 ? -4.385 5.988 -26.904 1.00 93.06 273 VAL A O 1
ATOM 2207 N N . GLU A 1 274 ? -2.148 6.102 -27.114 1.00 91.69 274 GLU A N 1
ATOM 2208 C CA . GLU A 1 274 ? -1.868 6.157 -25.678 1.00 91.69 274 GLU A CA 1
ATOM 2209 C C . GLU A 1 274 ? -2.473 7.408 -25.024 1.00 91.69 274 GLU A C 1
ATOM 2211 O O . GLU A 1 274 ? -3.124 7.306 -23.986 1.00 91.69 274 GLU A O 1
ATOM 2216 N N . MET A 1 275 ? -2.351 8.573 -25.667 1.00 88.50 275 MET A N 1
ATOM 2217 C CA . MET A 1 275 ? -2.939 9.825 -25.184 1.00 88.50 275 MET A CA 1
ATOM 2218 C C . MET A 1 275 ? -4.469 9.744 -25.107 1.00 88.50 275 MET A C 1
ATOM 2220 O O . MET A 1 275 ? -5.052 10.146 -24.105 1.00 88.50 275 MET A O 1
ATOM 2224 N N . VAL A 1 276 ? -5.127 9.177 -26.124 1.00 93.12 276 VAL A N 1
ATOM 2225 C CA . VAL A 1 276 ? -6.587 8.983 -26.111 1.00 93.12 276 VAL A CA 1
ATOM 2226 C C . VAL A 1 276 ? -7.003 8.022 -24.994 1.00 93.12 276 VAL A C 1
ATOM 2228 O O . VAL A 1 276 ? -7.957 8.310 -24.273 1.00 93.12 276 VAL A O 1
ATOM 2231 N N . ALA A 1 277 ? -6.279 6.917 -24.802 1.00 91.44 277 ALA A N 1
ATOM 2232 C CA . ALA A 1 277 ? -6.564 5.965 -23.729 1.00 91.44 277 ALA A CA 1
ATOM 2233 C C . ALA A 1 277 ? -6.373 6.589 -22.332 1.00 91.44 277 ALA A C 1
ATOM 2235 O O . ALA A 1 277 ? -7.207 6.393 -21.445 1.00 91.44 277 ALA A O 1
ATOM 2236 N N . ALA A 1 278 ? -5.317 7.386 -22.144 1.00 90.44 278 ALA A N 1
ATOM 2237 C CA . ALA A 1 278 ? -5.073 8.125 -20.908 1.00 90.44 278 ALA A CA 1
ATOM 2238 C C . ALA A 1 278 ? -6.162 9.184 -20.647 1.00 90.44 278 ALA A C 1
ATOM 2240 O O . ALA A 1 278 ? -6.660 9.305 -19.525 1.00 90.44 278 ALA A O 1
ATOM 2241 N N . ASP A 1 279 ? -6.598 9.910 -21.678 1.00 90.69 279 ASP A N 1
ATOM 2242 C CA . ASP A 1 279 ? -7.692 10.885 -21.585 1.00 90.69 279 ASP A CA 1
ATOM 2243 C C . ASP A 1 279 ? -9.037 10.225 -21.241 1.00 90.69 279 ASP A C 1
ATOM 2245 O O . ASP A 1 279 ? -9.848 10.782 -20.497 1.00 90.69 279 ASP A O 1
ATOM 2249 N N . GLU A 1 280 ? -9.309 9.031 -21.764 1.00 91.88 280 GLU A N 1
ATOM 2250 C CA . GLU A 1 280 ? -10.513 8.273 -21.416 1.00 91.88 280 GLU A CA 1
ATOM 2251 C C . GLU A 1 280 ? -10.488 7.781 -19.967 1.00 91.88 280 GLU A C 1
ATOM 2253 O O . GLU A 1 280 ? -11.506 7.872 -19.270 1.00 91.88 280 GLU A O 1
ATOM 2258 N N . GLU A 1 281 ? -9.337 7.310 -19.486 1.00 90.50 281 GLU A N 1
ATOM 2259 C CA . GLU A 1 281 ? -9.190 6.868 -18.100 1.00 90.50 281 GLU A CA 1
ATOM 2260 C C . GLU A 1 281 ? -9.292 8.044 -17.123 1.00 90.50 281 GLU A C 1
ATOM 2262 O O . GLU A 1 281 ? -10.035 7.971 -16.142 1.00 90.50 281 GLU A O 1
ATOM 2267 N N . THR A 1 282 ? -8.651 9.178 -17.419 1.00 89.50 282 THR A N 1
ATOM 2268 C CA . THR A 1 282 ? -8.787 10.389 -16.595 1.00 89.50 282 THR A CA 1
ATOM 2269 C C . THR A 1 282 ? -10.232 10.885 -16.563 1.00 89.50 282 THR A C 1
ATOM 2271 O O . THR A 1 282 ? -10.744 11.185 -15.484 1.00 89.50 282 THR A O 1
ATOM 2274 N N . LYS A 1 283 ? -10.951 10.888 -17.696 1.00 93.81 283 LYS A N 1
ATOM 2275 C CA . LYS A 1 283 ? -12.394 11.200 -17.728 1.00 93.81 283 LYS A CA 1
ATOM 2276 C C . LYS A 1 283 ? -13.217 10.227 -16.887 1.00 93.81 283 LYS A C 1
ATOM 2278 O O . LYS A 1 283 ? -14.132 10.655 -16.183 1.00 93.81 283 LYS A O 1
ATOM 2283 N N . ARG A 1 284 ? -12.910 8.927 -16.935 1.00 93.94 284 ARG A N 1
ATOM 2284 C CA . ARG A 1 284 ? -13.596 7.899 -16.137 1.00 93.94 284 ARG A CA 1
ATOM 2285 C C . ARG A 1 284 ? -13.388 8.131 -14.641 1.00 93.94 284 ARG A C 1
ATOM 2287 O O . ARG A 1 284 ? -14.360 8.110 -13.885 1.00 93.94 284 ARG A O 1
ATOM 2294 N N . VAL A 1 285 ? -12.154 8.411 -14.232 1.00 92.69 285 VAL A N 1
ATOM 2295 C CA . VAL A 1 285 ? -11.797 8.723 -12.842 1.00 92.69 285 VAL A CA 1
ATOM 2296 C C . VAL A 1 285 ? -12.468 10.018 -12.376 1.00 92.69 285 VAL A C 1
ATOM 2298 O O . VAL A 1 285 ? -13.082 10.031 -11.310 1.00 92.69 285 VAL A O 1
ATOM 2301 N N . MET A 1 286 ? -12.439 11.080 -13.188 1.00 91.62 286 MET A N 1
ATOM 2302 C CA . MET A 1 286 ? -13.098 12.354 -12.872 1.00 91.62 286 MET A CA 1
ATOM 2303 C C . MET A 1 286 ? -14.604 12.180 -12.686 1.00 91.62 286 MET A C 1
ATOM 2305 O O . MET A 1 286 ? -15.151 12.641 -11.687 1.00 91.62 286 MET A O 1
ATOM 2309 N N . LYS A 1 287 ? -15.264 11.418 -13.564 1.00 95.06 287 LYS A N 1
ATOM 2310 C CA . LYS A 1 287 ? -16.686 11.086 -13.415 1.00 95.06 287 LYS A CA 1
ATOM 2311 C C . LYS A 1 287 ? -16.966 10.283 -12.137 1.00 95.06 287 LYS A C 1
ATOM 2313 O O . LYS A 1 287 ? -17.985 10.488 -11.482 1.00 95.06 287 LYS A O 1
ATOM 2318 N N . GLY A 1 288 ? -16.057 9.387 -11.749 1.00 92.44 288 GLY A N 1
ATOM 2319 C CA . GLY A 1 288 ? -16.124 8.679 -10.468 1.00 92.44 288 GLY A CA 1
ATOM 2320 C C . GLY A 1 288 ? -16.053 9.628 -9.268 1.00 92.44 288 GLY A C 1
ATOM 2321 O O . GLY A 1 288 ? -16.849 9.508 -8.335 1.00 92.44 288 GLY A O 1
ATOM 2322 N N . PHE A 1 289 ? -15.148 10.609 -9.304 1.00 91.62 289 PHE A N 1
ATOM 2323 C CA . PHE A 1 289 ? -15.055 11.636 -8.265 1.00 91.62 289 PHE A CA 1
ATOM 2324 C C . PHE A 1 289 ? -16.270 12.566 -8.232 1.00 91.62 289 PHE A C 1
ATOM 2326 O O . PHE A 1 289 ? -16.733 12.895 -7.142 1.00 91.62 289 PHE A O 1
ATOM 2333 N N . GLU A 1 290 ? -16.823 12.945 -9.384 1.00 92.94 290 GLU A N 1
ATOM 2334 C CA . GLU A 1 290 ? -18.059 13.732 -9.468 1.00 92.94 290 GLU A CA 1
ATOM 2335 C C . GLU A 1 290 ? -19.241 13.002 -8.824 1.00 92.94 290 GLU A C 1
ATOM 2337 O O . GLU A 1 290 ? -19.958 13.596 -8.017 1.00 92.94 290 GLU A O 1
ATOM 2342 N N . ASN A 1 291 ? -19.404 11.706 -9.107 1.00 95.12 291 ASN A N 1
ATOM 2343 C CA . ASN A 1 291 ? -20.449 10.889 -8.489 1.00 95.12 291 ASN A CA 1
ATOM 2344 C C . ASN A 1 291 ? -20.265 10.807 -6.967 1.00 95.12 291 ASN A C 1
ATOM 2346 O O . ASN A 1 291 ? -21.199 11.077 -6.217 1.00 95.12 291 ASN A O 1
ATOM 2350 N N . ASN A 1 292 ? -19.045 10.527 -6.497 1.00 93.62 292 ASN A N 1
ATOM 2351 C CA . ASN A 1 292 ? -18.745 10.485 -5.062 1.00 93.62 292 ASN A CA 1
ATOM 2352 C C . ASN A 1 292 ? -18.998 11.838 -4.374 1.00 93.62 292 ASN A C 1
ATOM 2354 O O . ASN A 1 292 ? -19.471 11.886 -3.236 1.00 93.62 292 ASN A O 1
ATOM 2358 N N . LEU A 1 293 ? -18.686 12.945 -5.055 1.00 91.69 293 LEU A N 1
ATOM 2359 C CA . LEU A 1 293 ? -18.959 14.291 -4.564 1.00 91.69 293 LEU A CA 1
ATOM 2360 C C . LEU A 1 293 ? -20.466 14.547 -4.472 1.00 91.69 293 LEU A C 1
ATOM 2362 O O . LEU A 1 293 ? -20.915 15.124 -3.481 1.00 91.69 293 LEU A O 1
ATOM 2366 N N . ASN A 1 294 ? -21.241 14.119 -5.471 1.00 95.25 294 ASN A N 1
ATOM 2367 C CA . ASN A 1 294 ? -22.691 14.267 -5.462 1.00 95.25 294 ASN A CA 1
ATOM 2368 C C . ASN A 1 294 ? -23.336 13.436 -4.341 1.00 95.25 294 ASN A C 1
ATOM 2370 O O . ASN A 1 294 ? -24.089 13.985 -3.541 1.00 95.25 294 ASN A O 1
ATOM 2374 N N . ASP A 1 295 ? -22.943 12.171 -4.184 1.00 95.19 295 ASP A N 1
ATOM 2375 C CA . ASP A 1 295 ? -23.415 11.300 -3.101 1.00 95.19 295 ASP A CA 1
ATOM 2376 C C . ASP A 1 295 ? -23.097 11.877 -1.713 1.00 95.19 295 ASP A C 1
ATOM 2378 O O . ASP A 1 295 ? -23.904 11.804 -0.782 1.00 95.19 295 ASP A O 1
ATOM 2382 N N . SER A 1 296 ? -21.901 12.452 -1.548 1.00 88.12 296 SER A N 1
ATOM 2383 C CA . SER A 1 296 ? -21.496 13.102 -0.299 1.00 88.12 296 SER A CA 1
ATOM 2384 C C . SER A 1 296 ? -22.321 14.363 -0.025 1.00 88.12 296 SER A C 1
ATOM 2386 O O . SER A 1 296 ? -22.778 14.566 1.102 1.00 88.12 296 SER A O 1
ATOM 2388 N N . LYS A 1 297 ? -22.584 15.181 -1.055 1.00 93.62 297 LYS A N 1
ATOM 2389 C CA . LYS A 1 297 ? -23.456 16.363 -0.957 1.00 93.62 297 LYS A CA 1
ATOM 2390 C C . LYS A 1 297 ? -24.888 15.986 -0.587 1.00 93.62 297 LYS A C 1
ATOM 2392 O O . LYS A 1 297 ? -25.466 16.629 0.285 1.00 93.62 297 LYS A O 1
ATOM 2397 N N . GLU A 1 298 ? -25.444 14.937 -1.188 1.00 95.25 298 GLU A N 1
ATOM 2398 C CA . GLU A 1 298 ? -26.787 14.446 -0.858 1.00 95.25 298 GLU A CA 1
ATOM 2399 C C . GLU A 1 298 ? -26.871 13.970 0.596 1.00 95.25 298 GLU A C 1
ATOM 2401 O O . GLU A 1 298 ? -27.777 14.372 1.328 1.00 95.25 298 GLU A O 1
ATOM 2406 N N . LYS A 1 299 ? -25.887 13.186 1.058 1.00 92.56 299 LYS A N 1
ATOM 2407 C CA . LYS A 1 299 ? -25.798 12.756 2.464 1.00 92.56 299 LYS A CA 1
ATOM 2408 C C . LYS A 1 299 ? -25.666 13.942 3.418 1.00 92.56 299 LYS A C 1
ATOM 2410 O O . LYS A 1 299 ? -26.341 13.967 4.443 1.00 92.56 299 LYS A O 1
ATOM 2415 N N . CYS A 1 300 ? -24.839 14.930 3.077 1.00 91.62 300 CYS A N 1
ATOM 2416 C CA . CYS A 1 300 ? -24.693 16.153 3.863 1.00 91.62 300 CYS A CA 1
ATOM 2417 C C . CYS A 1 300 ? -26.028 16.901 3.973 1.00 91.62 300 CYS A C 1
ATOM 2419 O O . CYS A 1 300 ? -26.454 17.225 5.077 1.00 91.62 300 CYS A O 1
ATOM 2421 N N . GLY A 1 301 ? -26.741 17.076 2.856 1.00 93.50 301 GLY A N 1
ATOM 2422 C CA . GLY A 1 301 ? -28.057 17.715 2.848 1.00 93.50 301 GLY A CA 1
ATOM 2423 C C . GLY A 1 301 ? -29.110 16.953 3.662 1.00 93.50 301 GLY A C 1
ATOM 2424 O O . GLY A 1 301 ? -29.964 17.569 4.298 1.00 93.50 301 GLY A O 1
ATOM 2425 N N . LEU A 1 302 ? -29.056 15.617 3.695 1.00 93.62 302 LEU A N 1
ATOM 2426 C CA . LEU A 1 302 ? -29.921 14.812 4.566 1.00 93.62 302 LEU A CA 1
ATOM 2427 C C . LEU A 1 302 ? -29.607 15.039 6.049 1.00 93.62 302 LEU A C 1
ATOM 2429 O O . LEU A 1 302 ? -30.529 15.229 6.842 1.00 93.62 302 LEU A O 1
ATOM 2433 N N . PHE A 1 303 ? -28.326 15.055 6.424 1.00 92.56 303 PHE A N 1
ATOM 2434 C CA . PHE A 1 303 ? -27.924 15.315 7.805 1.00 92.56 303 PHE A CA 1
ATOM 2435 C C . PHE A 1 303 ? -28.241 16.745 8.247 1.00 92.56 303 PHE A C 1
ATOM 2437 O O . PHE A 1 303 ? -28.678 16.933 9.378 1.00 92.56 303 PHE A O 1
ATOM 2444 N N . GLU A 1 304 ? -28.106 17.739 7.368 1.00 93.81 304 GLU A N 1
ATOM 2445 C CA . GLU A 1 304 ? -28.525 19.117 7.648 1.00 93.81 304 GLU A CA 1
ATOM 2446 C C . GLU A 1 304 ? -30.029 19.212 7.922 1.00 93.81 304 GLU A C 1
ATOM 2448 O O . GLU A 1 304 ? -30.437 19.857 8.889 1.00 93.81 304 GLU A O 1
ATOM 2453 N N . LYS A 1 305 ? -30.862 18.521 7.132 1.00 94.25 305 LYS A N 1
ATOM 2454 C CA . LYS A 1 305 ? -32.313 18.456 7.378 1.00 94.25 305 LYS A CA 1
ATOM 2455 C C . LYS A 1 305 ? -32.633 17.801 8.721 1.00 94.25 305 LYS A C 1
ATOM 2457 O O . LYS A 1 305 ? -33.378 18.374 9.510 1.00 94.25 305 LYS A O 1
ATOM 2462 N N . GLN A 1 306 ? -32.027 16.649 9.013 1.00 92.69 306 GLN A N 1
ATOM 2463 C CA . GLN A 1 306 ? -32.206 15.961 10.299 1.00 92.69 306 GLN A CA 1
ATOM 2464 C C . GLN A 1 306 ? -31.743 16.825 11.481 1.00 92.69 306 GLN A C 1
ATOM 2466 O O . GLN A 1 306 ? -32.377 16.852 12.537 1.00 92.69 306 GLN A O 1
ATOM 2471 N N . TYR A 1 307 ? -30.649 17.565 11.311 1.00 90.88 307 TYR A N 1
ATOM 2472 C CA . TYR A 1 307 ? -30.152 18.494 12.317 1.00 90.88 307 TYR A CA 1
ATOM 2473 C C . TYR A 1 307 ? -31.128 19.654 12.553 1.00 90.88 307 TYR A C 1
ATOM 2475 O O . TYR A 1 307 ? -31.416 19.993 13.700 1.00 90.88 307 TYR A O 1
ATOM 2483 N N . ALA A 1 308 ? -31.697 20.227 11.491 1.00 93.62 308 ALA A N 1
ATOM 2484 C CA . ALA A 1 308 ? -32.708 21.274 11.606 1.00 93.62 308 ALA A CA 1
ATOM 2485 C C . ALA A 1 308 ? -33.973 20.772 12.328 1.00 93.62 308 ALA A C 1
ATOM 2487 O O . ALA A 1 308 ? -34.458 21.430 13.247 1.00 93.62 308 ALA A O 1
ATOM 2488 N N . GLU A 1 309 ? -34.471 19.582 11.976 1.00 93.38 309 GLU A N 1
ATOM 2489 C CA . GLU A 1 309 ? -35.638 18.962 12.623 1.00 93.38 309 GLU A CA 1
ATOM 2490 C C . GLU A 1 309 ? -35.404 18.687 14.114 1.00 93.38 309 GLU A C 1
ATOM 2492 O O . GLU A 1 309 ? -36.243 19.008 14.957 1.00 93.38 309 GLU A O 1
ATOM 2497 N N . THR A 1 310 ? -34.245 18.124 14.463 1.00 90.00 310 THR A N 1
ATOM 2498 C CA . THR A 1 310 ? -33.897 17.839 15.865 1.00 90.00 310 THR A CA 1
ATOM 2499 C C . THR A 1 310 ? -33.685 19.111 16.679 1.00 90.00 310 THR A C 1
ATOM 2501 O O . THR A 1 310 ? -34.075 19.153 17.845 1.00 90.00 310 THR A O 1
ATOM 2504 N N . THR A 1 311 ? -33.137 20.164 16.069 1.00 93.69 311 THR A N 1
ATOM 2505 C CA . THR A 1 311 ? -32.986 21.479 16.706 1.00 93.69 311 THR A CA 1
ATOM 2506 C C . THR A 1 311 ? -34.349 22.098 17.014 1.00 93.69 311 THR A C 1
ATOM 2508 O O . THR A 1 311 ? -34.569 22.538 18.140 1.00 93.69 311 THR A O 1
ATOM 2511 N N . LEU A 1 312 ? -35.298 22.049 16.070 1.00 94.62 312 LEU A N 1
ATOM 2512 C CA . LEU A 1 312 ? -36.669 22.519 16.297 1.00 94.62 312 LEU A CA 1
ATOM 2513 C C . LEU A 1 312 ? -37.355 21.760 17.439 1.00 94.62 312 LEU A C 1
ATOM 2515 O O . LEU A 1 312 ? -37.965 22.375 18.311 1.00 94.62 312 LEU A O 1
ATOM 2519 N N . LEU A 1 313 ? -37.209 20.432 17.480 1.00 92.44 313 LEU A N 1
ATOM 2520 C CA . LEU A 1 313 ? -37.764 19.613 18.561 1.00 92.44 313 LEU A CA 1
ATOM 2521 C C . LEU A 1 313 ? -37.153 19.978 19.922 1.00 92.44 313 LEU A C 1
ATOM 2523 O O . LEU A 1 313 ? -37.856 20.017 20.934 1.00 92.44 313 LEU A O 1
ATOM 2527 N N . LEU A 1 314 ? -35.849 20.256 19.956 1.00 90.62 314 LEU A N 1
ATOM 2528 C CA . LEU A 1 314 ? -35.143 20.661 21.169 1.00 90.62 314 LEU A CA 1
ATOM 2529 C C . LEU A 1 314 ? -35.617 22.037 21.653 1.00 90.62 314 LEU A C 1
ATOM 2531 O O . LEU A 1 314 ? -35.865 22.200 22.849 1.00 90.62 314 LEU A O 1
ATOM 2535 N N . ASP A 1 315 ? -35.817 22.993 20.746 1.00 91.62 315 ASP A N 1
ATOM 2536 C CA . ASP A 1 315 ? -36.381 24.308 21.066 1.00 91.62 315 ASP A CA 1
ATOM 2537 C C . ASP A 1 315 ? -37.825 24.213 21.579 1.00 91.62 315 ASP A C 1
ATOM 2539 O O . ASP A 1 315 ? -38.190 24.885 22.550 1.00 91.62 315 ASP A O 1
ATOM 2543 N N . ASP A 1 316 ? -38.641 23.331 20.998 1.00 92.38 316 ASP A N 1
ATOM 2544 C CA . ASP A 1 316 ? -39.997 23.061 21.477 1.00 92.38 316 ASP A CA 1
ATOM 2545 C C . ASP A 1 316 ? -40.001 22.460 22.883 1.00 92.38 316 ASP A C 1
ATOM 2547 O O . ASP A 1 316 ? -40.747 22.921 23.756 1.00 92.38 316 ASP A O 1
ATOM 2551 N N . LEU A 1 317 ? -39.129 21.481 23.138 1.00 90.50 317 LEU A N 1
ATOM 2552 C CA . LEU A 1 317 ? -38.969 20.884 24.460 1.00 90.50 317 LEU A CA 1
ATOM 2553 C C . LEU A 1 317 ? -38.486 21.922 25.473 1.00 90.50 317 LEU A C 1
ATOM 2555 O O . LEU A 1 317 ? -39.054 22.033 26.562 1.00 90.50 317 LEU A O 1
ATOM 2559 N N . ARG A 1 318 ? -37.480 22.722 25.106 1.00 90.88 318 ARG A N 1
ATOM 2560 C CA . ARG A 1 318 ? -36.964 23.815 25.929 1.00 90.88 318 ARG A CA 1
ATOM 2561 C C . ARG A 1 318 ? -38.097 24.765 26.306 1.00 90.88 318 ARG A C 1
ATOM 2563 O O . ARG A 1 318 ? -38.318 25.005 27.492 1.00 90.88 318 ARG A O 1
ATOM 2570 N N . ARG A 1 319 ? -38.873 25.243 25.334 1.00 91.56 319 ARG A N 1
ATOM 2571 C CA . ARG A 1 319 ? -40.023 26.123 25.577 1.00 91.56 319 ARG A CA 1
ATOM 2572 C C . ARG A 1 319 ? -41.068 25.467 26.485 1.00 91.56 319 ARG A C 1
ATOM 2574 O O . ARG A 1 319 ? -41.559 26.116 27.408 1.00 91.56 319 ARG A O 1
ATOM 2581 N N . GLY A 1 320 ? -41.370 24.184 26.281 1.00 88.56 320 GLY A N 1
ATOM 2582 C CA . GLY A 1 320 ? -42.261 23.412 27.153 1.00 88.56 320 GLY A CA 1
ATOM 2583 C C . GLY A 1 320 ? -41.765 23.356 28.602 1.00 88.56 320 GLY A C 1
ATOM 2584 O O . GLY A 1 320 ? -42.527 23.622 29.534 1.00 88.56 320 GLY A O 1
ATOM 2585 N N . THR A 1 321 ? -40.471 23.097 28.806 1.00 87.94 321 THR A N 1
ATOM 2586 C CA . THR A 1 321 ? -39.862 23.097 30.145 1.00 87.94 321 THR A CA 1
ATOM 2587 C C . THR A 1 321 ? -39.859 24.483 30.787 1.00 87.94 321 THR A C 1
ATOM 2589 O O . THR A 1 321 ? -40.169 24.602 31.969 1.00 87.94 321 THR A O 1
ATOM 2592 N N . GLU A 1 322 ? -39.606 25.551 30.026 1.00 86.38 322 GLU A N 1
ATOM 2593 C CA . GLU A 1 322 ? -39.676 26.928 30.528 1.00 86.38 322 GLU A CA 1
ATOM 2594 C C . GLU A 1 322 ? -41.091 27.291 31.007 1.00 86.38 322 GLU A C 1
ATOM 2596 O O . GLU A 1 322 ? -41.246 27.949 32.039 1.00 86.38 322 GLU A O 1
ATOM 2601 N N . VAL A 1 323 ? -42.132 26.836 30.300 1.00 88.81 323 VAL A N 1
ATOM 2602 C CA . VAL A 1 323 ? -43.532 27.012 30.721 1.00 88.81 323 VAL A CA 1
ATOM 2603 C C . VAL A 1 323 ? -43.820 26.238 32.008 1.00 88.81 323 VAL A C 1
ATOM 2605 O O . VAL A 1 323 ? -44.387 26.811 32.939 1.00 88.81 323 VAL A O 1
ATOM 2608 N N . LEU A 1 324 ? -43.387 24.977 32.108 1.00 79.88 324 LEU A N 1
ATOM 2609 C CA . LEU A 1 324 ? -43.551 24.172 33.324 1.00 79.88 324 LEU A CA 1
ATOM 2610 C C . LEU A 1 324 ? -42.848 24.805 34.529 1.00 79.88 324 LEU A C 1
ATOM 2612 O O . LEU A 1 324 ? -43.436 24.894 35.604 1.00 79.88 324 LEU A O 1
ATOM 2616 N N . ILE A 1 325 ? -41.627 25.312 34.346 1.00 82.88 325 ILE A N 1
ATOM 2617 C CA . ILE A 1 325 ? -40.875 26.009 35.397 1.00 82.88 325 ILE A CA 1
ATOM 2618 C C . ILE A 1 325 ? -41.616 27.275 35.846 1.00 82.88 325 ILE A C 1
ATOM 2620 O O . ILE A 1 325 ? -41.697 27.546 37.045 1.00 82.88 325 ILE A O 1
ATOM 2624 N N . LYS A 1 326 ? -42.186 28.050 34.913 1.00 84.69 326 LYS A N 1
ATOM 2625 C CA . LYS A 1 326 ? -42.993 29.236 35.249 1.00 84.69 326 LYS A CA 1
ATOM 2626 C C . LYS A 1 326 ? -44.256 28.866 36.030 1.00 84.69 326 LYS A C 1
ATOM 2628 O O . LYS A 1 326 ? -44.554 29.528 37.020 1.00 84.69 326 LYS A O 1
ATOM 2633 N N . LEU A 1 327 ? -44.961 27.804 35.631 1.00 78.44 327 LEU A N 1
ATOM 2634 C CA . LEU A 1 327 ? -46.150 27.312 36.336 1.00 78.44 327 LEU A CA 1
ATOM 2635 C C . LEU A 1 327 ? -45.812 26.801 37.742 1.00 78.44 327 LEU A C 1
ATOM 2637 O O . LEU A 1 327 ? -46.491 27.167 38.697 1.00 78.44 327 LEU A O 1
ATOM 2641 N N . PHE A 1 328 ? -44.723 26.043 37.888 1.00 73.81 328 PHE A N 1
ATOM 2642 C CA . PHE A 1 328 ? -44.266 25.526 39.181 1.00 73.81 328 PHE A CA 1
ATOM 2643 C C . PHE A 1 328 ? -43.844 26.645 40.145 1.00 73.81 328 PHE A C 1
ATOM 2645 O O . PHE A 1 328 ? -44.084 26.573 41.347 1.00 73.81 328 PHE A O 1
ATOM 2652 N N . ARG A 1 329 ? -43.255 27.729 39.625 1.00 72.75 329 ARG A N 1
ATOM 2653 C CA . ARG A 1 329 ? -42.945 28.928 40.422 1.00 72.75 329 ARG A CA 1
ATOM 2654 C C . ARG A 1 329 ? -44.190 29.734 40.810 1.00 72.75 329 ARG A C 1
ATOM 2656 O O . ARG A 1 329 ? -44.146 30.456 41.801 1.00 72.75 329 ARG A O 1
ATOM 2663 N N . ALA A 1 330 ? -45.279 29.636 40.045 1.00 71.44 330 ALA A N 1
ATOM 2664 C CA . ALA A 1 330 ? -46.534 30.338 40.316 1.00 71.44 330 ALA A CA 1
ATOM 2665 C C . ALA A 1 330 ? -47.449 29.592 41.307 1.00 71.44 330 ALA A C 1
ATOM 2667 O O . ALA A 1 330 ? -48.313 30.210 41.933 1.00 71.44 330 ALA A O 1
ATOM 2668 N N . THR A 1 331 ? -47.267 28.281 41.489 1.00 59.88 331 THR A N 1
ATOM 2669 C CA . THR A 1 331 ? -48.004 27.494 42.484 1.00 59.88 331 THR A CA 1
ATOM 2670 C C . THR A 1 331 ? -47.499 27.774 43.900 1.00 59.88 331 THR A C 1
ATOM 2672 O O . THR A 1 331 ? -46.442 27.294 44.303 1.00 59.88 331 THR A O 1
ATOM 2675 N N . LYS A 1 332 ? -48.277 28.525 44.690 1.00 62.62 332 LYS A N 1
ATOM 2676 C CA . LYS A 1 332 ? -48.101 28.596 46.149 1.00 62.62 332 LYS A CA 1
ATOM 2677 C C . LYS A 1 332 ? -48.704 27.338 46.779 1.00 62.62 332 LYS A C 1
ATOM 2679 O O . LYS A 1 332 ? -49.913 27.133 46.685 1.00 62.62 332 LYS A O 1
ATOM 2684 N N . LEU A 1 333 ? -47.875 26.503 47.410 1.00 53.16 333 LEU A N 1
ATOM 2685 C CA . LEU A 1 333 ? -48.355 25.374 48.213 1.00 53.16 333 LEU A CA 1
ATOM 2686 C C . LEU A 1 333 ? -49.211 25.894 49.392 1.00 53.16 333 LEU A C 1
ATOM 2688 O O . LEU A 1 333 ? -48.773 26.827 50.070 1.00 53.16 333 LEU A O 1
ATOM 2692 N N . PRO A 1 334 ? -50.388 25.308 49.690 1.00 44.59 334 PRO A N 1
ATOM 2693 C CA . PRO A 1 334 ? -51.159 25.662 50.876 1.00 44.59 334 PRO A CA 1
ATOM 2694 C C . PRO A 1 334 ? -50.497 25.068 52.124 1.00 44.59 334 PRO A C 1
ATOM 2696 O O . PRO A 1 334 ? -50.445 23.853 52.303 1.00 44.59 334 PRO A O 1
ATOM 2699 N N . SER A 1 335 ? -50.005 25.929 53.009 1.00 52.91 335 SER A N 1
ATOM 2700 C CA . SER A 1 335 ? -49.506 25.559 54.331 1.00 52.91 335 SER A CA 1
ATOM 2701 C C . SER A 1 335 ? -50.646 25.522 55.354 1.00 52.91 335 SER A C 1
ATOM 2703 O O . SER A 1 335 ? -50.851 26.502 56.065 1.00 52.91 335 SER A O 1
ATOM 2705 N N . THR A 1 336 ? -51.379 24.411 55.463 1.00 43.97 336 THR A N 1
ATOM 2706 C CA . THR A 1 336 ? -52.200 24.112 56.656 1.00 43.97 336 THR A CA 1
ATOM 2707 C C . THR A 1 336 ? -52.376 22.598 56.836 1.00 43.97 336 THR A C 1
ATOM 2709 O O . THR A 1 336 ? -53.223 21.986 56.188 1.00 43.97 336 THR A O 1
ATOM 2712 N N . LEU A 1 337 ? -51.605 21.992 57.744 1.00 44.16 337 LEU A N 1
ATOM 2713 C CA . LEU A 1 337 ? -51.959 20.722 58.392 1.00 44.16 337 LEU A CA 1
ATOM 2714 C C . LEU A 1 337 ? -53.011 21.016 59.487 1.00 44.16 337 LEU A C 1
ATOM 2716 O O . LEU A 1 337 ? -52.743 21.869 60.339 1.00 44.16 337 LEU A O 1
ATOM 2720 N N . PRO A 1 338 ? -54.200 20.378 59.493 1.00 43.34 338 PRO A N 1
ATOM 2721 C CA . PRO A 1 338 ? -55.231 20.633 60.498 1.00 43.34 338 PRO A CA 1
ATOM 2722 C C . PRO A 1 338 ? -54.900 19.985 61.848 1.00 43.34 338 PRO A C 1
ATOM 2724 O O . PRO A 1 338 ? -54.552 18.810 61.932 1.00 43.34 338 PRO A O 1
ATOM 2727 N N . LYS A 1 339 ? -55.073 20.768 62.913 1.00 44.66 339 LYS A N 1
ATOM 2728 C CA . LYS A 1 339 ? -55.018 20.362 64.322 1.00 44.66 339 LYS A CA 1
ATOM 2729 C C . LYS A 1 339 ? -56.234 19.472 64.641 1.00 44.66 339 LYS A C 1
ATOM 2731 O O . LYS A 1 339 ? -57.364 19.901 64.417 1.00 44.66 339 LYS A O 1
ATOM 2736 N N . ALA A 1 340 ? -56.015 18.260 65.154 1.00 35.59 340 ALA A N 1
ATOM 2737 C CA . ALA A 1 340 ? -57.089 17.364 65.599 1.00 35.59 340 ALA A CA 1
ATOM 2738 C C . ALA A 1 340 ? -57.689 17.817 66.959 1.00 35.59 340 ALA A C 1
ATOM 2740 O O . ALA A 1 340 ? -56.939 18.329 67.796 1.00 35.59 340 ALA A O 1
ATOM 2741 N N . PRO A 1 341 ? -59.012 17.663 67.189 1.00 45.94 341 PRO A N 1
ATOM 2742 C CA . PRO A 1 341 ? -59.692 18.071 68.425 1.00 45.94 341 PRO A CA 1
ATOM 2743 C C . PRO A 1 341 ? -59.642 16.998 69.544 1.00 45.94 341 PRO A C 1
ATOM 2745 O O . PRO A 1 341 ? -59.308 15.847 69.262 1.00 45.94 341 PRO A O 1
ATOM 2748 N N . PRO A 1 342 ? -59.975 17.355 70.807 1.00 51.53 342 PRO A N 1
ATOM 2749 C CA . PRO A 1 342 ? -59.779 16.509 71.990 1.00 51.53 342 PRO A CA 1
ATOM 2750 C C . PRO A 1 342 ? -61.041 15.737 72.427 1.00 51.53 342 PRO A C 1
ATOM 2752 O O . PRO A 1 342 ? -62.147 16.247 72.250 1.00 51.53 342 PRO A O 1
ATOM 2755 N N . ASN A 1 343 ? -60.849 14.548 73.033 1.00 37.34 343 ASN A N 1
ATOM 2756 C CA . ASN A 1 343 ? -61.581 13.935 74.179 1.00 37.34 343 ASN A CA 1
ATOM 2757 C C . ASN A 1 343 ? -61.467 12.385 74.169 1.00 37.34 343 ASN A C 1
ATOM 2759 O O . ASN A 1 343 ? -61.213 11.822 73.108 1.00 37.34 343 ASN A O 1
ATOM 2763 N N . PRO A 1 344 ? -61.824 11.663 75.255 1.00 48.78 344 PRO A N 1
ATOM 2764 C CA . PRO A 1 344 ? -61.317 11.716 76.632 1.00 48.78 344 PRO A CA 1
ATOM 2765 C C . PRO A 1 344 ? -60.865 10.310 77.127 1.00 48.78 344 PRO A C 1
ATOM 2767 O O . PRO A 1 344 ? -61.115 9.304 76.478 1.00 48.78 344 PRO A O 1
ATOM 2770 N N . GLU A 1 345 ? -60.196 10.271 78.283 1.00 34.19 345 GLU A N 1
ATOM 2771 C CA . GLU A 1 345 ? -60.077 9.151 79.245 1.00 34.19 345 GLU A CA 1
ATOM 2772 C C . GLU A 1 345 ? -60.084 7.690 78.736 1.00 34.19 345 GLU A C 1
ATOM 2774 O O . GLU A 1 345 ? -61.124 7.125 78.413 1.00 34.19 345 GLU A O 1
ATOM 2779 N N . THR A 1 346 ? -58.940 7.003 78.853 1.00 35.53 346 THR A N 1
ATOM 2780 C CA . THR A 1 346 ? -58.815 5.779 79.677 1.00 35.53 346 THR A CA 1
ATOM 2781 C C . THR A 1 346 ? -57.348 5.356 79.822 1.00 35.53 346 THR A C 1
ATOM 2783 O O . THR A 1 346 ? -56.685 4.973 78.866 1.00 35.53 346 THR A O 1
ATOM 2786 N N . THR A 1 347 ? -56.886 5.469 81.069 1.00 33.62 347 THR A N 1
ATOM 2787 C CA . THR A 1 347 ? -56.031 4.520 81.803 1.00 33.62 347 THR A CA 1
ATOM 2788 C C . THR A 1 347 ? -54.667 4.109 81.238 1.00 33.62 347 THR A C 1
ATOM 2790 O O . THR A 1 347 ? -54.540 3.236 80.388 1.00 33.62 347 THR A O 1
ATOM 2793 N N . ASP A 1 348 ? -53.675 4.657 81.937 1.00 29.66 348 ASP A N 1
ATOM 2794 C CA . ASP A 1 348 ? -52.684 3.924 82.729 1.00 29.66 348 ASP A CA 1
ATOM 2795 C C . ASP A 1 348 ? -51.358 3.452 82.122 1.00 29.66 348 ASP A C 1
ATOM 2797 O O . ASP A 1 348 ? -51.262 2.589 81.258 1.00 29.66 348 ASP A O 1
ATOM 2801 N N . ALA A 1 349 ? -50.338 3.968 82.817 1.00 31.61 349 ALA A N 1
ATOM 2802 C CA . ALA A 1 349 ? -49.124 3.301 83.259 1.00 31.61 349 ALA A CA 1
ATOM 2803 C C . ALA A 1 349 ? -48.023 3.054 82.219 1.00 31.61 349 ALA A C 1
ATOM 2805 O O . ALA A 1 349 ? -47.949 2.036 81.545 1.00 31.61 349 ALA A O 1
ATOM 2806 N N . ALA A 1 350 ? -47.089 4.009 82.232 1.00 31.08 350 ALA A N 1
ATOM 2807 C CA . ALA A 1 350 ? -45.703 3.792 82.651 1.00 31.08 350 ALA A CA 1
ATOM 2808 C C . ALA A 1 350 ? -44.999 2.531 82.119 1.00 31.08 350 ALA A C 1
ATOM 2810 O O . ALA A 1 350 ? -45.231 1.415 82.575 1.00 31.08 350 ALA A O 1
ATOM 2811 N N . GLY A 1 351 ? -44.018 2.756 81.248 1.00 31.98 351 GLY A N 1
ATOM 2812 C CA . GLY A 1 351 ? -43.104 1.717 80.792 1.00 31.98 351 GLY A CA 1
ATOM 2813 C C . GLY A 1 351 ? -42.091 2.252 79.795 1.00 31.98 351 GLY A C 1
ATOM 2814 O O . GLY A 1 351 ? -42.120 1.904 78.623 1.00 31.98 351 GLY A O 1
ATOM 2815 N N . GLU A 1 352 ? -41.239 3.150 80.276 1.00 32.75 352 GLU A N 1
ATOM 2816 C CA . GLU A 1 352 ? -39.967 3.538 79.671 1.00 32.75 352 GLU A CA 1
ATOM 2817 C C . GLU A 1 352 ? -39.177 2.310 79.174 1.00 32.75 352 GLU A C 1
ATOM 2819 O O . GLU A 1 352 ? -39.176 1.281 79.848 1.00 32.75 352 GLU A O 1
ATOM 2824 N N . VAL A 1 353 ? -38.526 2.429 78.005 1.00 29.41 353 VAL A N 1
ATOM 2825 C CA . VAL A 1 353 ? -37.139 1.998 77.698 1.00 29.41 353 VAL A CA 1
ATOM 2826 C C . VAL A 1 353 ? -36.921 2.043 76.170 1.00 29.41 353 VAL A C 1
ATOM 2828 O O . VAL A 1 353 ? -37.378 1.187 75.423 1.00 29.41 353 VAL A O 1
ATOM 2831 N N . THR A 1 354 ? -36.193 3.087 75.747 1.00 35.25 354 THR A N 1
ATOM 2832 C CA . THR A 1 354 ? -35.287 3.206 74.577 1.00 35.25 354 THR A CA 1
ATOM 2833 C C . THR A 1 354 ? -35.721 2.684 73.203 1.00 35.25 354 THR A C 1
ATOM 2835 O O . THR A 1 354 ? -35.712 1.483 72.987 1.00 35.25 354 THR A O 1
ATOM 2838 N N . ILE A 1 355 ? -35.825 3.592 72.218 1.00 33.75 355 ILE A N 1
ATOM 2839 C CA . ILE A 1 355 ? -35.132 3.496 70.915 1.00 33.75 355 ILE A CA 1
ATOM 2840 C C . ILE A 1 355 ? -34.792 4.916 70.436 1.00 33.75 355 ILE A C 1
ATOM 2842 O O . ILE A 1 355 ? -35.559 5.862 70.592 1.00 33.75 355 ILE A O 1
ATOM 2846 N N . ASN A 1 356 ? -33.592 4.999 69.878 1.00 33.97 356 ASN A N 1
ATOM 2847 C CA . ASN A 1 356 ? -32.833 6.165 69.477 1.00 33.97 356 ASN A CA 1
ATOM 2848 C C . ASN A 1 356 ? -33.486 7.090 68.443 1.00 33.97 356 ASN A C 1
ATOM 2850 O O . ASN A 1 356 ? -34.103 6.663 67.468 1.00 33.97 356 ASN A O 1
ATOM 2854 N N . SER A 1 357 ? -33.162 8.358 68.668 1.00 32.88 357 SER A N 1
ATOM 2855 C CA . SER A 1 357 ? -33.043 9.506 67.775 1.00 32.88 357 SER A CA 1
ATOM 2856 C C . SER A 1 357 ? -32.360 9.199 66.436 1.00 32.88 357 SER A C 1
ATOM 2858 O O . SER A 1 357 ? -31.456 8.363 66.357 1.00 32.88 357 SER A O 1
ATOM 2860 N N . GLY A 1 358 ? -32.754 9.942 65.399 1.00 32.16 358 GLY A N 1
ATOM 2861 C CA . GLY A 1 358 ? -32.097 9.906 64.096 1.00 32.16 358 GLY A CA 1
ATOM 2862 C C . GLY A 1 358 ? -32.686 10.856 63.054 1.00 32.16 358 GLY A C 1
ATOM 2863 O O . GLY A 1 358 ? -32.853 10.435 61.918 1.00 32.16 358 GLY A O 1
ATOM 2864 N N . ASP A 1 359 ? -32.991 12.095 63.436 1.00 34.81 359 ASP A N 1
ATOM 2865 C CA . ASP A 1 359 ? -32.859 13.251 62.544 1.00 34.81 359 ASP A CA 1
ATOM 2866 C C . ASP A 1 359 ? -31.781 14.120 63.185 1.00 34.81 359 ASP A C 1
ATOM 2868 O O . ASP A 1 359 ? -31.883 14.400 64.374 1.00 34.81 359 ASP A O 1
ATOM 2872 N N . ASP A 1 360 ? -30.735 14.445 62.430 1.00 32.75 360 ASP A N 1
ATOM 2873 C CA . ASP A 1 360 ? -29.934 15.663 62.581 1.00 32.75 360 ASP A CA 1
ATOM 2874 C C . ASP A 1 360 ? -28.947 15.706 61.412 1.00 32.75 360 ASP A C 1
ATOM 2876 O O . ASP A 1 360 ? -27.855 15.130 61.418 1.00 32.75 360 ASP A O 1
ATOM 2880 N N . ALA A 1 361 ? -29.396 16.362 60.349 1.00 38.53 361 ALA A N 1
ATOM 2881 C CA . ALA A 1 361 ? -28.519 16.935 59.356 1.00 38.53 361 ALA A CA 1
ATOM 2882 C C . ALA A 1 361 ? -28.214 18.363 59.810 1.00 38.53 361 ALA A C 1
ATOM 2884 O O . ALA A 1 361 ? -29.074 19.218 59.658 1.00 38.53 361 ALA A O 1
ATOM 2885 N N . GLU A 1 362 ? -27.020 18.603 60.358 1.00 34.59 362 GLU A N 1
ATOM 2886 C CA . GLU A 1 362 ? -26.242 19.832 60.144 1.00 34.59 362 GLU A CA 1
ATOM 2887 C C . GLU A 1 362 ? -24.874 19.776 60.855 1.00 34.59 362 GLU A C 1
ATOM 2889 O O . GLU A 1 362 ? -24.790 19.547 62.053 1.00 34.59 362 GLU A O 1
ATOM 2894 N N . ASN A 1 363 ? -23.825 19.955 60.039 1.00 38.59 363 ASN A N 1
ATOM 2895 C CA . ASN A 1 363 ? -22.575 20.721 60.208 1.00 38.59 363 ASN A CA 1
ATOM 2896 C C . ASN A 1 363 ? -21.807 20.766 61.555 1.00 38.59 363 ASN A C 1
ATOM 2898 O O . ASN A 1 363 ? -22.382 20.845 62.634 1.00 38.59 363 ASN A O 1
ATOM 2902 N N . PRO A 1 364 ? -20.467 20.905 61.491 1.00 38.00 364 PRO A N 1
ATOM 2903 C CA . PRO A 1 364 ? -19.937 22.253 61.728 1.00 38.00 364 PRO A CA 1
ATOM 2904 C C . PRO A 1 364 ? -18.731 22.656 60.859 1.00 38.00 364 PRO A C 1
ATOM 2906 O O . PRO A 1 364 ? -18.016 21.835 60.286 1.00 38.00 364 PRO A O 1
ATOM 2909 N N . ALA A 1 365 ? -18.540 23.974 60.805 1.00 28.84 365 ALA A N 1
ATOM 2910 C CA . ALA A 1 365 ? -17.407 24.698 60.244 1.00 28.84 365 ALA A CA 1
ATOM 2911 C C . ALA A 1 365 ? -16.212 24.780 61.219 1.00 28.84 365 ALA A C 1
ATOM 2913 O O . ALA A 1 365 ? -16.418 24.667 62.423 1.00 28.84 365 ALA A O 1
ATOM 2914 N N . GLU A 1 366 ? -15.007 25.010 60.674 1.00 31.50 366 GLU A N 1
ATOM 2915 C CA . GLU A 1 366 ? -13.969 26.003 61.071 1.00 31.50 366 GLU A CA 1
ATOM 2916 C C . GLU A 1 366 ? -12.630 25.607 60.407 1.00 31.50 366 GLU A C 1
ATOM 2918 O O . GLU A 1 366 ? -12.150 24.488 60.557 1.00 31.50 366 GLU A O 1
ATOM 2923 N N . GLU A 1 367 ? -12.198 26.343 59.380 1.00 28.69 367 GLU A N 1
ATOM 2924 C CA . GLU A 1 367 ? -11.247 27.478 59.402 1.00 28.69 367 GLU A CA 1
ATOM 2925 C C . GLU A 1 367 ? -9.770 27.049 59.289 1.00 28.69 367 GLU A C 1
ATOM 2927 O O . GLU A 1 367 ? -9.234 26.310 60.108 1.00 28.69 367 GLU A O 1
ATOM 2932 N N . GLY A 1 368 ? -9.106 27.533 58.232 1.00 27.94 368 GLY A N 1
ATOM 2933 C CA . GLY A 1 368 ? -7.715 27.212 57.904 1.00 27.94 368 GLY A CA 1
ATOM 2934 C C . GLY A 1 368 ? -7.255 27.883 56.609 1.00 27.94 368 GLY A C 1
ATOM 2935 O O . GLY A 1 368 ? -7.351 27.314 55.531 1.00 27.94 368 GLY A O 1
ATOM 2936 N N . VAL A 1 369 ? -6.833 29.130 56.764 1.00 26.38 369 VAL A N 1
ATOM 2937 C CA . VAL A 1 369 ? -6.371 30.153 55.813 1.00 26.38 369 VAL A CA 1
ATOM 2938 C C . VAL A 1 369 ? -5.071 29.788 55.054 1.00 26.38 369 VAL A C 1
ATOM 2940 O O . VAL A 1 369 ? -4.216 29.145 55.649 1.00 26.38 369 VAL A O 1
ATOM 2943 N N . GLN A 1 370 ? -4.911 30.334 53.823 1.00 26.30 370 GLN A N 1
ATOM 2944 C CA . GLN A 1 370 ? -3.651 30.542 53.051 1.00 26.30 370 GLN A CA 1
ATOM 2945 C C . GLN A 1 370 ? -2.941 29.245 52.574 1.00 26.30 370 GLN A C 1
ATOM 2947 O O . GLN A 1 370 ? -2.863 28.272 53.299 1.00 26.30 370 GLN A O 1
ATOM 2952 N N . GLU A 1 371 ? -2.448 29.070 51.344 1.00 27.31 371 GLU A N 1
ATOM 2953 C CA . GLU A 1 371 ? -1.633 29.940 50.487 1.00 27.31 371 GLU A CA 1
ATOM 2954 C C . GLU A 1 371 ? -1.456 29.278 49.089 1.00 27.31 371 GLU A C 1
ATOM 2956 O O . GLU A 1 371 ? -1.533 28.060 48.974 1.00 27.31 371 GLU A O 1
ATOM 2961 N N . GLU A 1 372 ? -1.178 30.097 48.067 1.00 26.84 372 GLU A N 1
ATOM 2962 C CA . GLU A 1 372 ? -0.386 29.797 46.854 1.00 26.84 372 GLU A CA 1
ATOM 2963 C C . GLU A 1 372 ? -0.787 28.683 45.860 1.00 26.84 372 GLU A C 1
ATOM 2965 O O . GLU A 1 372 ? -0.794 27.494 46.145 1.00 26.84 372 GLU A O 1
ATOM 2970 N N . GLY A 1 373 ? -0.926 29.109 44.598 1.00 26.83 373 GLY A N 1
ATOM 2971 C CA . GLY A 1 373 ? -0.239 28.443 43.488 1.00 26.83 373 GLY A CA 1
ATOM 2972 C C . GLY A 1 373 ? -0.907 27.221 42.856 1.00 26.83 373 GLY A C 1
ATOM 2973 O O . GLY A 1 373 ? -0.891 26.126 43.394 1.00 26.83 373 GLY A O 1
ATOM 2974 N N . GLU A 1 374 ? -1.353 27.430 41.617 1.00 27.83 374 GLU A N 1
ATOM 2975 C CA . GLU A 1 374 ? -1.314 26.462 40.511 1.00 27.83 374 GLU A CA 1
ATOM 2976 C C . GLU A 1 374 ? -2.075 25.126 40.641 1.00 27.83 374 GLU A C 1
ATOM 2978 O O . GLU A 1 374 ? -1.631 24.137 41.214 1.00 27.83 374 GLU A O 1
ATOM 2983 N N . GLU A 1 375 ? -3.222 25.125 39.951 1.00 35.50 375 GLU A N 1
ATOM 2984 C CA . GLU A 1 375 ? -3.763 24.072 39.079 1.00 35.50 375 GLU A CA 1
ATOM 2985 C C . GLU A 1 375 ? -3.240 22.635 39.251 1.00 35.50 375 GLU A C 1
ATOM 2987 O O . GLU A 1 375 ? -2.091 22.373 38.934 1.00 35.50 375 GLU A O 1
ATOM 2992 N N . VAL A 1 376 ? -4.146 21.672 39.502 1.00 31.56 376 VAL A N 1
ATOM 2993 C CA . VAL A 1 376 ? -4.343 20.467 38.659 1.00 31.56 376 VAL A CA 1
ATOM 2994 C C . VAL A 1 376 ? -5.706 19.822 39.003 1.00 31.56 376 VAL A C 1
ATOM 2996 O O . VAL A 1 376 ? -5.814 18.926 39.834 1.00 31.56 376 VAL A O 1
ATOM 2999 N N . GLU A 1 377 ? -6.760 20.221 38.288 1.00 36.34 377 GLU A N 1
ATOM 3000 C CA . GLU A 1 377 ? -7.783 19.281 37.812 1.00 36.34 377 GLU A CA 1
ATOM 3001 C C . GLU A 1 377 ? -7.313 18.872 36.410 1.00 36.34 377 GLU A C 1
ATOM 3003 O O . GLU A 1 377 ? -7.331 19.689 35.494 1.00 36.34 377 GLU A O 1
ATOM 3008 N N . LYS A 1 378 ? -6.788 17.655 36.209 1.00 34.97 378 LYS A N 1
ATOM 3009 C CA . LYS A 1 378 ? -6.332 17.239 34.866 1.00 34.97 378 LYS A CA 1
ATOM 3010 C C . LYS A 1 378 ? -7.282 16.241 34.228 1.00 34.97 378 LYS A C 1
ATOM 3012 O O . LYS A 1 378 ? -7.040 15.039 34.177 1.00 34.97 378 LYS A O 1
ATOM 3017 N N . THR A 1 379 ? -8.331 16.803 33.635 1.00 31.25 379 THR A N 1
ATOM 3018 C CA . THR A 1 379 ? -8.904 16.314 32.378 1.00 31.25 379 THR A CA 1
ATOM 3019 C C . THR A 1 379 ? -7.807 16.229 31.298 1.00 31.25 379 THR A C 1
ATOM 3021 O O . THR A 1 379 ? -7.153 17.240 31.029 1.00 31.25 379 THR A O 1
ATOM 3024 N N . PRO A 1 380 ? -7.584 15.081 30.633 1.00 32.59 380 PRO A N 1
ATOM 3025 C CA . PRO A 1 380 ? -6.683 14.996 29.483 1.00 32.59 380 PRO A CA 1
ATOM 3026 C C . PRO A 1 380 ? -7.491 15.039 28.165 1.00 32.59 380 PRO A C 1
ATOM 3028 O O . PRO A 1 380 ? -8.407 14.244 27.995 1.00 32.59 380 PRO A O 1
ATOM 3031 N N . LYS A 1 381 ? -7.232 15.891 27.160 1.00 29.61 381 LYS A N 1
ATOM 3032 C CA . LYS A 1 381 ? -6.348 17.063 27.063 1.00 29.61 381 LYS A CA 1
ATOM 3033 C C . LYS A 1 381 ? -7.013 18.116 26.137 1.00 29.61 381 LYS A C 1
ATOM 3035 O O . LYS A 1 381 ? -7.000 17.955 24.916 1.00 29.61 381 LYS A O 1
ATOM 3040 N N . PRO A 1 382 ? -7.604 19.180 26.702 1.00 43.03 382 PRO A N 1
ATOM 3041 C CA . PRO A 1 382 ? -8.230 20.302 25.995 1.00 43.03 382 PRO A CA 1
ATOM 3042 C C . PRO A 1 382 ? -7.238 21.385 25.514 1.00 43.03 382 PRO A C 1
ATOM 3044 O O . PRO A 1 382 ? -7.668 22.435 25.055 1.00 43.03 382 PRO A O 1
ATOM 3047 N N . GLU A 1 383 ? -5.921 21.146 25.546 1.00 35.81 383 GLU A N 1
ATOM 3048 C CA . GLU A 1 383 ? -4.900 22.161 25.219 1.00 35.81 383 GLU A CA 1
ATOM 3049 C C . GLU A 1 383 ? -4.791 22.523 23.730 1.00 35.81 383 GLU A C 1
ATOM 3051 O O . GLU A 1 383 ? -4.369 23.628 23.417 1.00 35.81 383 GLU A O 1
ATOM 3056 N N . ARG A 1 384 ? -5.175 21.666 22.772 1.00 34.12 384 ARG A N 1
ATOM 3057 C CA . ARG A 1 384 ? -4.993 22.017 21.344 1.00 34.12 384 ARG A CA 1
ATOM 3058 C C . ARG A 1 384 ? -6.109 22.906 20.791 1.00 34.12 384 ARG A C 1
ATOM 3060 O O . ARG A 1 384 ? -5.863 23.734 19.917 1.00 34.12 384 ARG A O 1
ATOM 3067 N N . LEU A 1 385 ? -7.323 22.756 21.321 1.00 34.31 385 LEU A N 1
ATOM 3068 C CA . LEU A 1 385 ? -8.489 23.536 20.903 1.00 34.31 385 LEU A CA 1
ATOM 3069 C C . LEU A 1 385 ? -8.615 24.840 21.693 1.00 34.31 385 LEU A C 1
ATOM 3071 O O . LEU A 1 385 ? -8.970 25.850 21.093 1.00 34.31 385 LEU A O 1
ATOM 3075 N N . THR A 1 386 ? -8.251 24.873 22.982 1.00 43.47 386 THR A N 1
ATOM 3076 C CA . THR A 1 386 ? -8.228 26.134 23.742 1.00 43.47 386 THR A CA 1
ATOM 3077 C C . THR A 1 386 ? -7.000 26.976 23.422 1.00 43.47 386 THR A C 1
ATOM 3079 O O . THR A 1 386 ? -7.148 28.188 23.363 1.00 43.47 386 THR A O 1
ATOM 3082 N N . ALA A 1 387 ? -5.834 26.394 23.101 1.00 41.12 387 ALA A N 1
ATOM 3083 C CA . ALA A 1 387 ? -4.709 27.175 22.575 1.00 41.12 387 ALA A CA 1
ATOM 3084 C C . ALA A 1 387 ? -5.006 27.715 21.171 1.00 41.12 387 ALA A C 1
ATOM 3086 O O . ALA A 1 387 ? -4.649 28.845 20.878 1.00 41.12 387 ALA A O 1
ATOM 3087 N N . SER A 1 388 ? -5.720 26.970 20.315 1.00 45.59 388 SER A N 1
ATOM 3088 C CA . SER A 1 388 ? -6.174 27.483 19.012 1.00 45.59 388 SER A CA 1
ATOM 3089 C C . SER A 1 388 ? -7.243 28.569 19.158 1.00 45.59 388 SER A C 1
ATOM 3091 O O . SER A 1 388 ? -7.193 29.566 18.443 1.00 45.59 388 SER A O 1
ATOM 3093 N N . ALA A 1 389 ? -8.185 28.414 20.091 1.00 47.50 389 ALA A N 1
ATOM 3094 C CA . ALA A 1 389 ? -9.224 29.405 20.354 1.00 47.50 389 ALA A CA 1
ATOM 3095 C C . ALA A 1 389 ? -8.668 30.655 21.052 1.00 47.50 389 ALA A C 1
ATOM 3097 O O . ALA A 1 389 ? -9.049 31.760 20.686 1.00 47.50 389 ALA A O 1
ATOM 3098 N N . LYS A 1 390 ? -7.722 30.496 21.987 1.00 47.31 390 LYS A N 1
ATOM 3099 C CA . LYS A 1 390 ? -7.029 31.597 22.664 1.00 47.31 390 LYS A CA 1
ATOM 3100 C C . LYS A 1 390 ? -6.035 32.285 21.731 1.00 47.31 390 LYS A C 1
ATOM 3102 O O . LYS A 1 390 ? -6.044 33.499 21.687 1.00 47.31 390 LYS A O 1
ATOM 3107 N N . ALA A 1 391 ? -5.305 31.556 20.881 1.00 53.09 391 ALA A N 1
ATOM 3108 C CA . ALA A 1 391 ? -4.460 32.152 19.840 1.00 53.09 391 ALA A CA 1
ATOM 3109 C C . ALA A 1 391 ? -5.280 32.837 18.733 1.00 53.09 391 ALA A C 1
ATOM 3111 O O . ALA A 1 391 ? -4.841 33.846 18.193 1.00 53.09 391 ALA A O 1
ATOM 3112 N N . ARG A 1 392 ? -6.480 32.333 18.398 1.00 54.59 392 ARG A N 1
ATOM 3113 C CA . ARG A 1 392 ? -7.435 33.027 17.512 1.00 54.59 392 ARG A CA 1
ATOM 3114 C C . ARG A 1 392 ? -8.018 34.273 18.171 1.00 54.59 392 ARG A C 1
ATOM 3116 O O . ARG A 1 392 ? -8.166 35.276 17.487 1.00 54.59 392 ARG A O 1
ATOM 3123 N N . ALA A 1 393 ? -8.332 34.217 19.465 1.00 55.16 393 ALA A N 1
ATOM 3124 C CA . ALA A 1 393 ? -8.845 35.356 20.220 1.00 55.16 393 ALA A CA 1
ATOM 3125 C C . ALA A 1 393 ? -7.766 36.425 20.449 1.00 55.16 393 ALA A C 1
ATOM 3127 O O . ALA A 1 393 ? -8.052 37.596 20.254 1.00 55.16 393 ALA A O 1
ATOM 3128 N N . GLU A 1 394 ? -6.527 36.037 20.762 1.00 54.34 394 GLU A N 1
ATOM 3129 C CA . GLU A 1 394 ? -5.364 36.929 20.864 1.00 54.34 394 GLU A CA 1
ATOM 3130 C C . GLU A 1 394 ? -4.970 37.494 19.495 1.00 54.34 394 GLU A C 1
ATOM 3132 O O . GLU A 1 394 ? -4.632 38.667 19.409 1.00 54.34 394 GLU A O 1
ATOM 3137 N N . PHE A 1 395 ? -5.073 36.721 18.405 1.00 57.44 395 PHE A N 1
ATOM 3138 C CA . PHE A 1 395 ? -4.888 37.243 17.047 1.00 57.44 395 PHE A CA 1
ATOM 3139 C C . PHE A 1 395 ? -5.989 38.236 16.675 1.00 57.44 395 PHE A C 1
ATOM 3141 O O . PHE A 1 395 ? -5.681 39.302 16.153 1.00 57.44 395 PHE A O 1
ATOM 3148 N N . ALA A 1 396 ? -7.254 37.928 16.974 1.00 59.50 396 ALA A N 1
ATOM 3149 C CA . ALA A 1 396 ? -8.367 38.848 16.763 1.00 59.50 396 ALA A CA 1
ATOM 3150 C C . ALA A 1 396 ? -8.191 40.122 17.602 1.00 59.50 396 ALA A C 1
ATOM 3152 O O . ALA A 1 396 ? -8.321 41.206 17.064 1.00 59.50 396 ALA A O 1
ATOM 3153 N N . GLN A 1 397 ? -7.782 40.021 18.871 1.00 60.72 397 GLN A N 1
ATOM 3154 C CA . GLN A 1 397 ? -7.508 41.190 19.713 1.00 60.72 397 GLN A CA 1
ATOM 3155 C C . GLN A 1 397 ? -6.293 41.998 19.246 1.00 60.72 397 GLN A C 1
ATOM 3157 O O . GLN A 1 397 ? -6.351 43.221 19.251 1.00 60.72 397 GLN A O 1
ATOM 3162 N N . ALA A 1 398 ? -5.200 41.350 1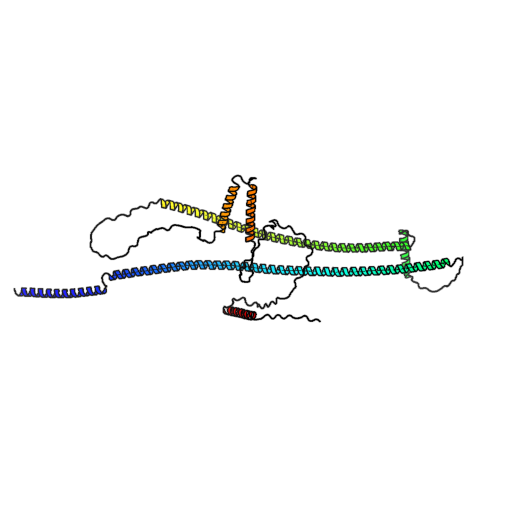8.836 1.00 57.72 398 ALA A N 1
ATOM 3163 C CA . ALA A 1 398 ? -3.987 42.030 18.380 1.00 57.72 398 ALA A CA 1
ATOM 3164 C C . ALA A 1 398 ? -4.163 42.672 16.995 1.00 57.72 398 ALA A C 1
ATOM 3166 O O . ALA A 1 398 ? -3.609 43.738 16.740 1.00 57.72 398 ALA A O 1
ATOM 3167 N N . THR A 1 399 ? -4.955 42.057 16.111 1.00 58.25 399 THR A N 1
ATOM 3168 C CA . THR A 1 399 ? -5.330 42.652 14.820 1.00 58.25 399 THR A CA 1
ATOM 3169 C C . THR A 1 399 ? -6.317 43.800 15.008 1.00 58.25 399 THR A C 1
ATOM 3171 O O . THR A 1 399 ? -6.098 44.859 14.434 1.00 58.25 399 THR A O 1
ATOM 3174 N N . ASP A 1 400 ? -7.322 43.659 15.874 1.00 61.19 400 ASP A N 1
ATOM 3175 C CA . ASP A 1 400 ? -8.315 44.708 16.149 1.00 61.19 400 ASP A CA 1
ATOM 3176 C C . ASP A 1 400 ? -7.699 45.910 16.901 1.00 61.19 400 ASP A C 1
ATOM 3178 O O . ASP A 1 400 ? -8.010 47.063 16.602 1.00 61.19 400 ASP A O 1
ATOM 3182 N N . ALA A 1 401 ? -6.721 45.674 17.789 1.00 58.75 401 ALA A N 1
ATOM 3183 C CA . ALA A 1 401 ? -5.966 46.731 18.470 1.00 58.75 401 ALA A CA 1
ATOM 3184 C C . ALA A 1 401 ? -4.966 47.475 17.560 1.00 58.75 401 ALA A C 1
ATOM 3186 O O . ALA A 1 401 ? -4.678 48.645 17.811 1.00 58.75 401 ALA A O 1
ATOM 3187 N N . LEU A 1 402 ? -4.427 46.823 16.519 1.00 54.09 402 LEU A N 1
ATOM 3188 C CA . LEU A 1 402 ? -3.436 47.417 15.607 1.00 54.09 402 LEU A CA 1
ATOM 3189 C C . LEU A 1 402 ? -4.070 48.059 14.358 1.00 54.09 402 LEU A C 1
ATOM 3191 O O . LEU A 1 402 ? -3.522 49.018 13.813 1.00 54.09 402 LEU A O 1
ATOM 3195 N N . LEU A 1 403 ? -5.210 47.542 13.892 1.00 57.00 403 LEU A N 1
ATOM 3196 C CA . LEU A 1 403 ? -5.911 48.032 12.698 1.00 57.00 403 LEU A CA 1
ATOM 3197 C C . LEU A 1 403 ? -7.019 49.037 13.032 1.00 57.00 403 LEU A C 1
ATOM 3199 O O . LEU A 1 403 ? -7.319 49.896 12.199 1.00 57.00 403 LEU A O 1
ATOM 3203 N N . GLY A 1 404 ? -7.611 48.961 14.233 1.00 61.56 404 GLY A N 1
ATOM 3204 C CA . GLY A 1 404 ? -8.786 49.750 14.607 1.00 61.56 404 GLY A CA 1
ATOM 3205 C C . GLY A 1 404 ? -9.885 49.733 13.531 1.00 61.56 404 GLY A C 1
ATOM 3206 O O . GLY A 1 404 ? -9.868 48.951 12.581 1.00 61.56 404 GLY A O 1
ATOM 3207 N N . SER A 1 405 ? -10.840 50.660 13.605 1.00 54.41 405 SER A N 1
ATOM 3208 C CA . SER A 1 405 ? -11.910 50.783 12.601 1.00 54.41 405 SER A CA 1
ATOM 3209 C C . SER A 1 405 ? -11.458 51.347 11.241 1.00 54.41 405 SER A C 1
ATOM 3211 O O . SER A 1 405 ? -12.310 51.643 10.404 1.00 54.41 405 SER A O 1
ATOM 3213 N N . HIS A 1 406 ? -10.154 51.563 11.016 1.00 55.34 406 HIS A N 1
ATOM 3214 C CA . HIS A 1 406 ? -9.641 52.317 9.862 1.00 55.34 406 HIS A CA 1
ATOM 3215 C C . HIS A 1 406 ? -8.754 51.519 8.892 1.00 55.34 406 HIS A C 1
ATOM 3217 O O . HIS A 1 406 ? -8.353 52.065 7.865 1.00 55.34 406 HIS A O 1
ATOM 3223 N N . GLY A 1 407 ? -8.536 50.221 9.125 1.00 63.47 407 GLY A N 1
ATOM 3224 C CA . GLY A 1 407 ? -7.810 49.357 8.188 1.00 63.47 407 GLY A CA 1
ATOM 3225 C C . GLY A 1 407 ? -6.304 49.651 8.116 1.00 63.47 407 GLY A C 1
ATOM 3226 O O . GLY A 1 407 ? -5.746 50.352 8.956 1.00 63.47 407 GLY A O 1
ATOM 3227 N N . VAL A 1 408 ? -5.617 49.066 7.128 1.00 59.34 408 VAL A N 1
ATOM 3228 C CA . VAL A 1 408 ? -4.154 49.184 6.982 1.00 59.34 408 VAL A CA 1
ATOM 3229 C C . VAL A 1 408 ? -3.795 50.577 6.452 1.00 59.34 408 VAL A C 1
ATOM 3231 O O . VAL A 1 408 ? -4.050 50.882 5.290 1.00 59.34 408 VAL A O 1
ATOM 3234 N N . THR A 1 409 ? -3.189 51.418 7.288 1.00 68.12 409 THR A N 1
ATOM 3235 C CA . THR A 1 409 ? -2.617 52.719 6.897 1.00 68.12 409 THR A CA 1
ATOM 3236 C C . THR A 1 409 ? -1.114 52.600 6.624 1.00 68.12 409 THR A C 1
ATOM 3238 O O . THR A 1 409 ? -0.470 51.677 7.122 1.00 68.12 409 THR A O 1
ATOM 3241 N N . ASP A 1 410 ? -0.518 53.551 5.894 1.00 65.69 410 ASP A N 1
ATOM 3242 C CA . ASP A 1 410 ? 0.928 53.555 5.579 1.00 65.69 410 ASP A CA 1
ATOM 3243 C C . ASP A 1 410 ? 1.826 53.488 6.827 1.00 65.69 410 ASP A C 1
ATOM 3245 O O . ASP A 1 410 ? 2.922 52.932 6.787 1.00 65.69 410 ASP A O 1
ATOM 3249 N N . THR A 1 411 ? 1.345 53.992 7.967 1.00 66.50 411 THR A N 1
ATOM 3250 C CA . THR A 1 411 ? 2.050 53.916 9.255 1.00 66.50 411 THR A CA 1
ATOM 3251 C C . THR A 1 411 ? 1.979 52.531 9.895 1.00 66.50 411 THR A C 1
ATOM 3253 O O . THR A 1 411 ? 2.908 52.131 10.594 1.00 66.50 411 THR A O 1
ATOM 3256 N N . ASN A 1 412 ? 0.903 51.780 9.645 1.00 65.50 412 ASN A N 1
ATOM 3257 C CA . ASN A 1 412 ? 0.646 50.475 10.262 1.00 65.50 412 ASN A CA 1
ATOM 3258 C C . ASN A 1 412 ? 0.979 49.311 9.310 1.00 65.50 412 ASN A C 1
ATOM 3260 O O . ASN A 1 412 ? 0.988 48.152 9.729 1.00 65.50 412 ASN A O 1
ATOM 3264 N N . LEU A 1 413 ? 1.304 49.615 8.049 1.00 68.19 413 LEU A N 1
ATOM 3265 C CA . LEU A 1 413 ? 1.640 48.662 6.995 1.00 68.19 413 LEU A CA 1
ATOM 3266 C C . LEU A 1 413 ? 2.852 47.795 7.359 1.00 68.19 413 LEU A C 1
ATOM 3268 O O . LEU A 1 413 ? 2.772 46.572 7.259 1.00 68.19 413 LEU A O 1
ATOM 3272 N N . LEU A 1 414 ? 3.945 48.400 7.843 1.00 68.94 414 LEU A N 1
ATOM 3273 C CA . LEU A 1 414 ? 5.140 47.649 8.256 1.00 68.94 414 LEU A CA 1
ATOM 3274 C C . LEU A 1 414 ? 4.862 46.732 9.453 1.00 68.94 414 LEU A C 1
ATOM 3276 O O . LEU A 1 414 ? 5.356 45.608 9.492 1.00 68.94 414 LEU A O 1
ATOM 3280 N N . ALA A 1 415 ? 4.051 47.189 10.409 1.00 65.69 415 ALA A N 1
ATOM 3281 C CA . ALA A 1 415 ? 3.685 46.389 11.572 1.00 65.69 415 ALA A CA 1
ATOM 3282 C C . ALA A 1 415 ? 2.792 45.199 11.177 1.00 65.69 415 ALA A C 1
ATOM 3284 O O . ALA A 1 415 ? 3.002 44.089 11.661 1.00 65.69 415 ALA A O 1
ATOM 3285 N N . CYS A 1 416 ? 1.856 45.396 10.241 1.00 69.62 416 CYS A N 1
ATOM 3286 C CA . CYS A 1 416 ? 1.024 44.320 9.697 1.00 69.62 416 CYS A CA 1
ATOM 3287 C C . CYS A 1 416 ? 1.852 43.303 8.899 1.00 69.62 416 CYS A C 1
ATOM 3289 O O . CYS A 1 416 ? 1.677 42.100 9.084 1.00 69.62 416 CYS A O 1
ATOM 3291 N N . LEU A 1 417 ? 2.784 43.766 8.060 1.00 72.06 417 LEU A N 1
ATOM 3292 C CA . LEU A 1 417 ? 3.708 42.899 7.320 1.00 72.06 417 LEU A CA 1
ATOM 3293 C C . LEU A 1 417 ? 4.601 42.082 8.260 1.00 72.06 417 LEU A C 1
ATOM 3295 O O . LEU A 1 417 ? 4.724 40.876 8.063 1.00 72.06 417 LEU A O 1
ATOM 3299 N N . GLY A 1 418 ? 5.135 42.692 9.322 1.00 71.31 418 GLY A N 1
ATOM 3300 C CA . GLY A 1 418 ? 5.911 41.976 10.339 1.00 71.31 418 GLY A CA 1
ATOM 3301 C C . GLY A 1 418 ? 5.090 40.920 11.091 1.00 71.31 418 GLY A C 1
ATOM 3302 O O . GLY A 1 418 ? 5.590 39.836 11.393 1.00 71.31 418 GLY A O 1
ATOM 3303 N N . LEU A 1 419 ? 3.804 41.185 11.343 1.00 71.25 419 LEU A N 1
ATOM 3304 C CA . LEU A 1 419 ? 2.900 40.229 11.994 1.00 71.25 419 LEU A CA 1
ATOM 3305 C C . LEU A 1 419 ? 2.558 39.045 11.074 1.00 71.25 419 LEU A C 1
ATOM 3307 O O . LEU A 1 419 ? 2.500 37.898 11.526 1.00 71.25 419 LEU A O 1
ATOM 3311 N N . VAL A 1 420 ? 2.380 39.315 9.777 1.00 70.88 420 VAL A N 1
ATOM 3312 C CA . VAL A 1 420 ? 2.191 38.287 8.744 1.00 70.88 420 VAL A CA 1
ATOM 3313 C C . VAL A 1 420 ? 3.453 37.439 8.597 1.00 70.88 420 VAL A C 1
ATOM 3315 O O . VAL A 1 420 ? 3.355 36.214 8.601 1.00 70.88 420 VAL A O 1
ATOM 3318 N N . GLU A 1 421 ? 4.636 38.048 8.540 1.00 75.44 421 GLU A N 1
ATOM 3319 C CA . GLU A 1 421 ? 5.916 37.336 8.457 1.00 75.44 421 GLU A CA 1
ATOM 3320 C C . GLU A 1 421 ? 6.131 36.417 9.669 1.00 75.44 421 GLU A C 1
ATOM 3322 O O . GLU A 1 421 ? 6.394 35.223 9.509 1.00 75.44 421 GLU A O 1
ATOM 3327 N N . HIS A 1 422 ? 5.916 36.932 10.885 1.00 70.62 422 HIS A N 1
ATOM 3328 C CA . HIS A 1 422 ? 6.031 36.150 12.116 1.00 70.62 422 HIS A CA 1
ATOM 3329 C C . HIS A 1 422 ? 5.097 34.931 12.112 1.00 70.62 422 HIS A C 1
ATOM 3331 O O . HIS A 1 422 ? 5.508 33.819 12.449 1.00 70.62 422 HIS A O 1
ATOM 3337 N N . LYS A 1 423 ? 3.835 35.109 11.700 1.00 67.19 423 LYS A N 1
ATOM 3338 C CA . LYS A 1 423 ? 2.853 34.013 11.654 1.00 67.19 423 LYS A CA 1
ATOM 3339 C C . LYS A 1 423 ? 3.138 33.011 10.542 1.00 67.19 423 LYS A C 1
ATOM 3341 O O . LYS A 1 423 ? 2.929 31.814 10.735 1.00 67.19 423 LYS A O 1
ATOM 3346 N N . THR A 1 424 ? 3.659 33.476 9.412 1.00 68.19 424 THR A N 1
ATOM 3347 C CA . THR A 1 424 ? 4.068 32.601 8.308 1.00 68.19 424 THR A CA 1
ATOM 3348 C C . THR A 1 424 ? 5.247 31.725 8.735 1.00 68.19 424 THR A C 1
ATOM 3350 O O . THR A 1 424 ? 5.224 30.521 8.492 1.00 68.19 424 THR A O 1
ATOM 3353 N N . ASN A 1 425 ? 6.213 32.278 9.477 1.00 68.88 425 ASN A N 1
ATOM 3354 C CA . ASN A 1 425 ? 7.345 31.531 10.032 1.00 68.88 425 ASN A CA 1
ATOM 3355 C C . ASN A 1 425 ? 6.933 30.536 11.135 1.00 68.88 425 ASN A C 1
ATOM 3357 O O . ASN A 1 425 ? 7.436 29.409 11.164 1.00 68.88 425 ASN A O 1
ATOM 3361 N N . GLU A 1 426 ? 5.982 30.890 12.006 1.00 70.06 426 GLU A N 1
ATOM 3362 C CA . GLU A 1 426 ? 5.392 29.954 12.981 1.00 70.06 426 GLU A CA 1
ATOM 3363 C C . GLU A 1 426 ? 4.697 28.773 12.292 1.00 70.06 426 GLU A C 1
ATOM 3365 O O . GLU A 1 426 ? 4.891 27.620 12.682 1.00 70.06 426 GLU A O 1
ATOM 3370 N N . LEU A 1 427 ? 3.911 29.045 11.246 1.00 65.94 427 LEU A N 1
ATOM 3371 C CA . LEU A 1 427 ? 3.233 28.010 10.467 1.00 65.94 427 LEU A CA 1
ATOM 3372 C C . LEU A 1 427 ? 4.225 27.120 9.724 1.00 65.94 427 LEU A C 1
ATOM 3374 O O . LEU A 1 427 ? 4.037 25.906 9.692 1.00 65.94 427 LEU A O 1
ATOM 3378 N N . LEU A 1 428 ? 5.301 27.693 9.183 1.00 66.44 428 LEU A N 1
ATOM 3379 C CA . LEU A 1 428 ? 6.355 26.923 8.532 1.00 66.44 428 LEU A CA 1
ATOM 3380 C C . LEU A 1 428 ? 7.095 26.021 9.529 1.00 66.44 428 LEU A C 1
ATOM 3382 O O . LEU A 1 428 ? 7.389 24.868 9.220 1.00 66.44 428 LEU A O 1
ATOM 3386 N N . THR A 1 429 ? 7.334 26.519 10.744 1.00 64.56 429 THR A N 1
ATOM 3387 C CA . THR A 1 429 ? 7.954 25.759 11.839 1.00 64.56 429 THR A CA 1
ATOM 3388 C C . THR A 1 429 ? 7.041 24.621 12.297 1.00 64.56 429 THR A C 1
ATOM 3390 O O . THR A 1 429 ? 7.491 23.485 12.431 1.00 64.56 429 THR A O 1
ATOM 3393 N N . LEU A 1 430 ? 5.740 24.882 12.460 1.00 59.06 430 LEU A N 1
ATOM 3394 C CA . LEU A 1 430 ? 4.743 23.854 12.776 1.00 59.06 430 LEU A CA 1
ATOM 3395 C C . LEU A 1 430 ? 4.616 22.813 11.663 1.00 59.06 430 LEU A C 1
ATOM 3397 O O . LEU A 1 430 ? 4.539 21.623 11.956 1.00 59.06 430 LEU A O 1
ATOM 3401 N N . HIS A 1 431 ? 4.630 23.242 10.402 1.00 57.59 431 HIS A N 1
ATOM 3402 C CA . HIS A 1 431 ? 4.597 22.355 9.244 1.00 57.59 431 HIS A CA 1
ATOM 3403 C C . HIS A 1 431 ? 5.864 21.493 9.167 1.00 57.59 431 HIS A C 1
ATOM 3405 O O . HIS A 1 431 ? 5.768 20.296 8.919 1.00 57.59 431 HIS A O 1
ATOM 3411 N N . TYR A 1 432 ? 7.041 22.052 9.460 1.00 60.31 432 TYR A N 1
ATOM 3412 C CA . TYR A 1 432 ? 8.290 21.295 9.548 1.00 60.31 432 TYR A CA 1
ATOM 3413 C C . TYR A 1 432 ? 8.277 20.281 10.705 1.00 60.31 432 TYR A C 1
ATOM 3415 O O . TYR A 1 432 ? 8.699 19.144 10.524 1.00 60.31 432 TYR A O 1
ATOM 3423 N N . VAL A 1 433 ? 7.741 20.646 11.875 1.00 58.28 433 VAL A N 1
ATOM 3424 C CA . VAL A 1 433 ? 7.603 19.733 13.026 1.00 58.28 433 VAL A CA 1
ATOM 3425 C C . VAL A 1 433 ? 6.588 18.615 12.756 1.00 58.28 433 VAL A C 1
ATOM 3427 O O . VAL A 1 433 ? 6.787 17.493 13.215 1.00 58.28 433 VAL A O 1
ATOM 3430 N N . PHE A 1 434 ? 5.516 18.888 12.005 1.00 49.69 434 PHE A N 1
ATOM 3431 C CA . PHE A 1 434 ? 4.485 17.891 11.694 1.00 49.69 434 PHE A CA 1
ATOM 3432 C C . PHE A 1 434 ? 4.824 16.981 10.512 1.00 49.69 434 PHE A C 1
ATOM 3434 O O . PHE A 1 434 ? 4.477 15.802 10.551 1.00 49.69 434 PHE A O 1
ATOM 3441 N N . ASN A 1 435 ? 5.499 17.498 9.483 1.00 50.94 435 ASN A N 1
ATOM 3442 C CA . ASN A 1 435 ? 5.727 16.766 8.234 1.00 50.94 435 ASN A CA 1
ATOM 3443 C C . ASN A 1 435 ? 7.126 16.155 8.106 1.00 50.94 435 ASN A C 1
ATOM 3445 O O . ASN A 1 435 ? 7.406 15.505 7.102 1.00 50.94 435 ASN A O 1
ATOM 3449 N N . ASN A 1 436 ? 7.991 16.297 9.114 1.00 43.94 436 ASN A N 1
ATOM 3450 C CA . ASN A 1 436 ? 9.268 15.589 9.166 1.00 43.94 436 ASN A CA 1
ATOM 3451 C C . ASN A 1 436 ? 9.248 14.540 10.295 1.00 43.94 436 ASN A C 1
ATOM 3453 O O . ASN A 1 436 ? 9.562 14.866 11.442 1.00 43.94 436 ASN A O 1
ATOM 3457 N N . PRO A 1 437 ? 8.934 13.260 10.022 1.00 39.12 437 PRO A N 1
ATOM 3458 C CA . PRO A 1 437 ? 9.143 12.206 10.999 1.00 39.12 437 PRO A CA 1
ATOM 3459 C C . PRO A 1 437 ? 10.643 11.888 11.049 1.00 39.12 437 PRO A C 1
ATOM 3461 O O . PRO A 1 437 ? 11.125 10.964 10.397 1.00 39.12 437 PRO A O 1
ATOM 3464 N N . LYS A 1 438 ? 11.429 12.639 11.826 1.00 37.06 438 LYS A N 1
ATOM 3465 C CA . LYS A 1 438 ? 12.756 12.154 12.220 1.00 37.06 438 LYS A CA 1
ATOM 3466 C C . LYS A 1 438 ? 12.630 11.350 13.506 1.00 37.06 438 LYS A C 1
ATOM 3468 O O . LYS A 1 438 ? 12.434 11.910 14.575 1.00 37.06 438 LYS A O 1
ATOM 3473 N N . LYS A 1 439 ? 12.767 10.029 13.342 1.00 37.53 439 LYS A N 1
ATOM 3474 C CA . LYS A 1 439 ? 13.386 9.076 14.277 1.00 37.53 439 LYS A CA 1
ATOM 3475 C C . LYS A 1 439 ? 13.320 9.483 15.756 1.00 37.53 439 LYS A C 1
ATOM 3477 O O . LYS A 1 439 ? 14.213 10.160 16.252 1.00 37.53 439 LYS A O 1
ATOM 3482 N N . THR A 1 440 ? 12.376 8.909 16.489 1.00 25.75 440 THR A N 1
ATOM 3483 C CA . THR A 1 440 ? 12.570 8.628 17.915 1.00 25.75 440 THR A CA 1
ATOM 3484 C C . THR A 1 440 ? 12.839 7.136 18.075 1.00 25.75 440 THR A C 1
ATOM 3486 O O . THR A 1 440 ? 11.934 6.353 18.346 1.00 25.75 440 THR A O 1
ATOM 3489 N N . SER A 1 441 ? 14.090 6.725 17.885 1.00 28.34 441 SER A N 1
ATOM 3490 C CA . SER A 1 441 ? 14.613 5.574 18.618 1.00 28.34 441 SER A CA 1
ATOM 3491 C C . SER A 1 441 ? 15.224 6.122 19.903 1.00 28.34 441 SER A C 1
ATOM 3493 O O . SER A 1 441 ? 16.352 6.609 19.893 1.00 28.34 441 SER A O 1
ATOM 3495 N N . ALA A 1 442 ? 14.455 6.080 20.990 1.00 29.73 442 ALA A N 1
ATOM 3496 C CA . ALA A 1 442 ? 15.036 6.022 22.319 1.00 29.73 442 ALA A CA 1
ATOM 3497 C C . ALA A 1 442 ? 15.558 4.594 22.519 1.00 29.73 442 ALA A C 1
ATOM 3499 O O . ALA A 1 442 ? 14.806 3.624 22.424 1.00 29.73 442 ALA A O 1
ATOM 3500 N N . GLY A 1 443 ? 16.860 4.498 22.743 1.00 27.92 443 GLY A N 1
ATOM 3501 C CA . GLY A 1 443 ? 17.585 3.307 23.147 1.00 27.92 443 GLY A CA 1
ATOM 3502 C C . GLY A 1 443 ? 18.901 3.782 23.743 1.00 27.92 443 GLY A C 1
ATOM 3503 O O . GLY A 1 443 ? 19.888 3.919 23.028 1.00 27.92 443 GLY A O 1
ATOM 3504 N N . GLU A 1 444 ? 18.880 4.121 25.029 1.00 31.67 444 GLU A N 1
ATOM 3505 C CA . GLU A 1 444 ? 20.087 4.237 25.847 1.00 31.67 444 GLU A CA 1
ATOM 3506 C C . GLU A 1 444 ? 20.654 2.821 26.068 1.00 31.67 444 GLU A C 1
ATOM 3508 O O . GLU A 1 444 ? 19.895 1.912 26.403 1.00 31.67 444 GLU A O 1
ATOM 3513 N N . ASP A 1 445 ? 21.957 2.592 25.855 1.00 29.34 445 ASP A N 1
ATOM 3514 C CA . ASP A 1 445 ? 22.939 2.625 26.956 1.00 29.34 445 ASP A CA 1
ATOM 3515 C C . ASP A 1 445 ? 24.396 2.280 26.511 1.00 29.34 445 ASP A C 1
ATOM 3517 O O . ASP A 1 445 ? 24.636 1.358 25.732 1.00 29.34 445 ASP A O 1
ATOM 3521 N N . LYS A 1 446 ? 25.332 3.030 27.122 1.00 33.38 446 LYS A N 1
ATOM 3522 C CA . LYS A 1 446 ? 26.810 2.954 27.305 1.00 33.38 446 LYS A CA 1
ATOM 3523 C C . LYS A 1 446 ? 27.817 3.164 26.162 1.00 33.38 446 LYS A C 1
ATOM 3525 O O . LYS A 1 446 ? 28.020 2.300 25.314 1.00 33.38 446 LYS A O 1
ATOM 3530 N N . GLY A 1 447 ? 28.639 4.215 26.338 1.00 27.11 447 GLY A N 1
ATOM 3531 C CA . GLY A 1 447 ? 30.029 4.232 25.855 1.00 27.11 447 GLY A CA 1
ATOM 3532 C C . GLY A 1 447 ? 30.771 5.577 25.758 1.00 27.11 447 GLY A C 1
ATOM 3533 O O . GLY A 1 447 ? 31.260 5.866 24.681 1.00 27.11 447 GLY A O 1
ATOM 3534 N N . ASP A 1 448 ? 30.855 6.340 26.856 1.00 27.08 448 ASP A N 1
ATOM 3535 C CA . ASP A 1 448 ? 31.958 7.235 27.301 1.00 27.08 448 ASP A CA 1
ATOM 3536 C C . ASP A 1 448 ? 32.614 8.291 26.361 1.00 27.08 448 ASP A C 1
ATOM 3538 O O . ASP A 1 448 ? 33.137 7.980 25.293 1.00 27.08 448 ASP A O 1
ATOM 3542 N N . GLY A 1 449 ? 32.692 9.552 26.827 1.00 29.25 449 GLY A N 1
ATOM 3543 C CA . GLY A 1 449 ? 33.435 10.637 26.155 1.00 29.25 449 GLY A CA 1
ATOM 3544 C C . GLY A 1 449 ? 33.043 12.082 26.523 1.00 29.25 449 GLY A C 1
ATOM 3545 O O . GLY A 1 449 ? 32.559 12.829 25.681 1.00 29.25 449 GLY A O 1
ATOM 3546 N N . MET A 1 450 ? 33.265 12.475 27.780 1.00 25.34 450 MET A N 1
ATOM 3547 C CA . MET A 1 450 ? 33.213 13.843 28.350 1.00 25.34 450 MET A CA 1
ATOM 3548 C C . MET A 1 450 ? 34.259 14.759 27.652 1.00 25.34 450 MET A C 1
ATOM 3550 O O . MET A 1 450 ? 35.411 14.352 27.555 1.00 25.34 450 MET A O 1
ATOM 3554 N N . GLN A 1 451 ? 33.982 15.956 27.099 1.00 30.52 451 GLN A N 1
ATOM 3555 C CA . GLN A 1 451 ? 33.853 17.294 27.735 1.00 30.52 451 GLN A CA 1
ATOM 3556 C C . GLN A 1 451 ? 34.048 18.402 26.629 1.00 30.52 451 GLN A C 1
ATOM 3558 O O . GLN A 1 451 ? 34.339 18.044 25.491 1.00 30.52 451 GLN A O 1
ATOM 3563 N N . PRO A 1 452 ? 33.941 19.726 26.893 1.00 34.84 452 PRO A N 1
ATOM 3564 C CA . PRO A 1 452 ? 32.739 20.551 26.733 1.00 34.84 452 PRO A CA 1
ATOM 3565 C C . PRO A 1 452 ? 32.865 21.700 25.694 1.00 34.84 452 PRO A C 1
ATOM 3567 O O . PRO A 1 452 ? 33.958 22.053 25.275 1.00 34.84 452 PRO A O 1
ATOM 3570 N N . ALA A 1 453 ? 31.724 22.353 25.416 1.00 27.69 453 ALA A N 1
ATOM 3571 C CA . ALA A 1 453 ? 31.546 23.708 24.862 1.00 27.69 453 ALA A CA 1
ATOM 3572 C C . ALA A 1 453 ? 32.121 24.020 23.461 1.00 27.69 453 ALA A C 1
ATOM 3574 O O . ALA A 1 453 ? 33.289 23.808 23.197 1.00 27.69 453 ALA A O 1
ATOM 3575 N N . VAL A 1 454 ? 31.300 24.625 22.591 1.00 25.73 454 VAL A N 1
ATOM 3576 C CA . VAL A 1 454 ? 31.538 25.932 21.936 1.00 25.73 454 VAL A CA 1
ATOM 3577 C C . VAL A 1 454 ? 30.310 26.244 21.069 1.00 25.73 454 VAL A C 1
ATOM 3579 O O . VAL A 1 454 ? 29.922 25.475 20.193 1.00 25.73 454 VAL A O 1
ATOM 3582 N N . ALA A 1 455 ? 29.690 27.390 21.342 1.00 34.88 455 ALA A N 1
ATOM 3583 C CA . ALA A 1 455 ? 28.716 28.021 20.467 1.00 34.88 455 ALA A CA 1
ATOM 3584 C C . ALA A 1 455 ? 29.363 28.362 19.113 1.00 34.88 455 ALA A C 1
ATOM 3586 O O . ALA A 1 455 ? 30.418 28.991 19.081 1.00 34.88 455 ALA A O 1
ATOM 3587 N N . ILE A 1 456 ? 28.722 27.995 18.004 1.00 26.47 456 ILE A N 1
ATOM 3588 C CA . ILE A 1 456 ? 29.080 28.442 16.648 1.00 26.47 456 ILE A CA 1
ATOM 3589 C C . ILE A 1 456 ? 27.799 28.960 15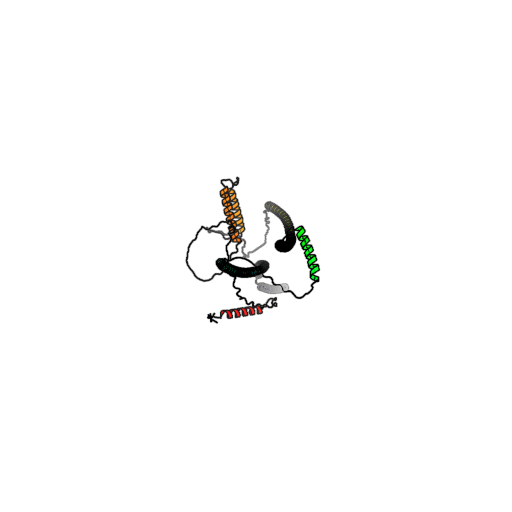.976 1.00 26.47 456 ILE A C 1
ATOM 3591 O O . ILE A 1 456 ? 26.717 28.433 16.237 1.00 26.47 456 ILE A O 1
ATOM 3595 N N . PRO A 1 457 ? 27.890 30.065 15.219 1.00 27.30 457 PRO A N 1
ATOM 3596 C CA . PRO A 1 457 ? 27.009 31.205 15.387 1.00 27.30 457 PRO A CA 1
ATOM 3597 C C . PRO A 1 457 ? 25.887 31.291 14.358 1.00 27.30 457 PRO A C 1
ATOM 3599 O O . PRO A 1 457 ? 25.900 30.691 13.285 1.00 27.30 457 PRO A O 1
ATOM 3602 N N . ILE A 1 458 ? 24.955 32.173 14.705 1.00 35.12 458 ILE A N 1
ATOM 3603 C CA . ILE A 1 458 ? 24.102 32.947 13.810 1.00 35.12 458 ILE A CA 1
ATOM 3604 C C . ILE A 1 458 ? 25.003 33.619 12.760 1.00 35.12 458 ILE A C 1
ATOM 3606 O O . ILE A 1 458 ? 25.614 34.641 13.051 1.00 35.12 458 ILE A O 1
ATOM 3610 N N . ASN A 1 459 ? 25.187 32.987 11.598 1.00 32.75 459 ASN A N 1
ATOM 3611 C CA . ASN A 1 459 ? 25.413 33.615 10.287 1.00 32.75 459 ASN A CA 1
ATOM 3612 C C . ASN A 1 459 ? 25.714 32.537 9.241 1.00 32.75 459 ASN A C 1
ATOM 3614 O O . ASN A 1 459 ? 26.852 32.233 8.899 1.00 32.75 459 ASN A O 1
ATOM 3618 N N . GLY A 1 460 ? 24.630 31.968 8.736 1.00 31.20 460 GLY A N 1
ATOM 3619 C CA . GLY A 1 460 ? 24.594 31.071 7.588 1.00 31.20 460 GLY A CA 1
ATOM 3620 C C . GLY A 1 460 ? 23.152 30.767 7.204 1.00 31.20 460 GLY A C 1
ATOM 3621 O O . GLY A 1 460 ? 22.839 29.658 6.789 1.00 31.20 460 GLY A O 1
ATOM 3622 N N . VAL A 1 461 ? 22.256 31.736 7.423 1.00 31.47 461 VAL A N 1
ATOM 3623 C CA . VAL A 1 461 ? 20.859 31.676 6.999 1.00 31.47 461 VAL A CA 1
ATOM 3624 C C . VAL A 1 461 ? 20.854 31.900 5.489 1.00 31.47 461 VAL A C 1
ATOM 3626 O O . VAL A 1 461 ? 20.753 33.024 5.007 1.00 31.47 461 VAL A O 1
ATOM 3629 N N . GLY A 1 462 ? 21.031 30.813 4.740 1.00 33.53 462 GLY A N 1
ATOM 3630 C CA . GLY A 1 462 ? 20.532 30.728 3.374 1.00 33.53 462 GLY A CA 1
ATOM 3631 C C . GLY A 1 462 ? 19.011 30.757 3.455 1.00 33.53 462 GLY A C 1
ATOM 3632 O O . GLY A 1 462 ? 18.404 29.850 4.018 1.00 33.53 462 GLY A O 1
ATOM 3633 N N . GLY A 1 463 ? 18.435 31.867 3.005 1.00 36.16 463 GLY A N 1
ATOM 3634 C CA . GLY A 1 463 ? 17.033 32.202 3.180 1.00 36.16 463 GLY A CA 1
ATOM 3635 C C . GLY A 1 463 ? 16.041 31.256 2.503 1.00 36.16 463 GLY A C 1
ATOM 3636 O O . GLY A 1 463 ? 16.363 30.414 1.671 1.00 36.16 463 GLY A O 1
ATOM 3637 N N . LEU A 1 464 ? 14.793 31.501 2.882 1.00 41.38 464 LEU A N 1
ATOM 3638 C CA . LEU A 1 464 ? 13.517 30.881 2.533 1.00 41.38 464 LEU A CA 1
ATOM 3639 C C . LEU A 1 464 ? 13.116 30.981 1.036 1.00 41.38 464 LEU A C 1
ATOM 3641 O O . LEU A 1 464 ? 11.942 30.869 0.700 1.00 41.38 464 LEU A O 1
ATOM 3645 N N . LEU A 1 465 ? 14.064 31.180 0.118 1.00 41.72 465 LEU A N 1
ATOM 3646 C CA . LEU A 1 465 ? 13.830 31.175 -1.327 1.00 41.72 465 LEU A CA 1
ATOM 3647 C C . LEU A 1 465 ? 14.791 30.162 -1.952 1.00 41.72 465 LEU A C 1
ATOM 3649 O O . LEU A 1 465 ? 16.003 30.278 -1.789 1.00 41.72 465 LEU A O 1
ATOM 3653 N N . GLY A 1 466 ? 14.231 29.133 -2.588 1.00 38.53 466 GLY A N 1
ATOM 3654 C CA . GLY A 1 466 ? 14.960 27.954 -3.049 1.00 38.53 466 GLY A CA 1
ATOM 3655 C C . GLY A 1 466 ? 16.248 28.270 -3.812 1.00 38.53 466 GLY A C 1
ATOM 3656 O O . GLY A 1 466 ? 16.317 29.223 -4.587 1.00 38.53 466 GLY A O 1
ATOM 3657 N N . GLN A 1 467 ? 17.261 27.421 -3.620 1.00 40.91 467 GLN A N 1
ATOM 3658 C CA . GLN A 1 467 ? 18.362 27.308 -4.570 1.00 40.91 467 GLN A CA 1
ATOM 3659 C C . GLN A 1 467 ? 17.766 27.080 -5.965 1.00 40.91 467 GLN A C 1
ATOM 3661 O O . GLN A 1 467 ? 17.142 26.050 -6.218 1.00 40.91 467 GLN A O 1
ATOM 3666 N N . GLY A 1 468 ? 17.953 28.051 -6.863 1.00 44.28 468 GLY A N 1
ATOM 3667 C CA . GLY A 1 468 ? 17.819 27.816 -8.298 1.00 44.28 468 GLY A CA 1
ATOM 3668 C C . GLY A 1 468 ? 18.773 26.699 -8.745 1.00 44.28 468 GLY A C 1
ATOM 3669 O O . GLY A 1 468 ? 19.687 26.334 -7.996 1.00 44.28 468 GLY A O 1
ATOM 3670 N N . PRO A 1 469 ? 18.571 26.129 -9.944 1.00 39.06 469 PRO A N 1
ATOM 3671 C CA . PRO A 1 469 ? 19.332 24.972 -10.390 1.00 39.06 469 PRO A CA 1
ATOM 3672 C C . PRO A 1 469 ? 20.831 25.281 -10.359 1.00 39.06 469 PRO A C 1
ATOM 3674 O O . PRO A 1 469 ? 21.290 26.280 -10.915 1.00 39.06 469 PRO A O 1
ATOM 3677 N N . LEU A 1 470 ? 21.586 24.422 -9.672 1.00 40.09 470 LEU A N 1
ATOM 3678 C CA . LEU A 1 470 ? 23.042 24.476 -9.649 1.00 40.09 470 LEU A CA 1
ATOM 3679 C C . LEU A 1 470 ? 23.577 24.320 -11.077 1.00 40.09 470 LEU A C 1
ATOM 3681 O O . LEU A 1 470 ? 23.092 23.489 -11.847 1.00 40.09 470 LEU A O 1
ATOM 3685 N N . ALA A 1 471 ? 24.589 25.122 -11.413 1.00 45.66 471 ALA A N 1
ATOM 3686 C CA . ALA A 1 471 ? 25.333 24.990 -12.658 1.00 45.66 471 ALA A CA 1
ATOM 3687 C C . ALA A 1 471 ? 25.873 23.558 -12.822 1.00 45.66 471 ALA A C 1
ATOM 3689 O O . ALA A 1 471 ? 26.227 22.903 -11.839 1.00 45.66 471 ALA A O 1
ATOM 3690 N N . ALA A 1 472 ? 25.925 23.098 -14.075 1.00 38.47 472 ALA A N 1
ATOM 3691 C CA . ALA A 1 472 ? 26.300 21.743 -14.457 1.00 38.47 472 ALA A CA 1
ATOM 3692 C C . ALA A 1 472 ? 27.571 21.266 -13.735 1.00 38.47 472 ALA A C 1
ATOM 3694 O O . ALA A 1 472 ? 28.650 21.842 -13.885 1.00 38.47 472 ALA A O 1
ATOM 3695 N N . ILE A 1 473 ? 27.432 20.187 -12.964 1.00 39.34 473 ILE A N 1
ATOM 3696 C CA . ILE A 1 473 ? 28.563 19.481 -12.369 1.00 39.34 473 ILE A CA 1
ATOM 3697 C C . ILE A 1 473 ? 29.316 18.794 -13.512 1.00 39.34 473 ILE A C 1
ATOM 3699 O O . ILE A 1 473 ? 28.805 17.867 -14.139 1.00 39.34 473 ILE A O 1
ATOM 3703 N N . GLY A 1 474 ? 30.529 19.269 -13.793 1.00 40.62 474 GLY A N 1
ATOM 3704 C CA . GLY A 1 474 ? 31.466 18.607 -14.694 1.00 40.62 474 GLY A CA 1
ATOM 3705 C C . GLY A 1 474 ? 31.967 17.282 -14.110 1.00 40.62 474 GLY A C 1
ATOM 3706 O O . GLY A 1 474 ? 32.340 17.217 -12.942 1.00 40.62 474 GLY A O 1
ATOM 3707 N N . ASN A 1 475 ? 31.973 16.253 -14.962 1.00 45.16 475 ASN A N 1
ATOM 3708 C CA . ASN A 1 475 ? 32.612 14.937 -14.841 1.00 45.16 475 ASN A CA 1
ATOM 3709 C C . ASN A 1 475 ? 32.526 14.231 -13.471 1.00 45.16 475 ASN A C 1
ATOM 3711 O O . ASN A 1 475 ? 33.469 14.247 -12.681 1.00 45.16 475 ASN A O 1
ATOM 3715 N N . LEU A 1 476 ? 31.448 13.467 -13.259 1.00 36.84 476 LEU A N 1
ATOM 3716 C CA . LEU A 1 476 ? 31.430 12.377 -12.279 1.00 36.84 476 LEU A CA 1
ATOM 3717 C C . LEU A 1 476 ? 32.144 11.138 -12.846 1.00 36.84 476 LEU A C 1
ATOM 3719 O O . LEU A 1 476 ? 31.699 10.546 -13.826 1.00 36.84 476 LEU A O 1
ATOM 3723 N N . THR A 1 477 ? 33.234 10.717 -12.198 1.00 46.53 477 THR A N 1
ATOM 3724 C CA . THR A 1 477 ? 33.819 9.380 -12.391 1.00 46.53 477 THR A CA 1
ATOM 3725 C C . THR A 1 477 ? 33.083 8.412 -11.468 1.00 46.53 477 THR A C 1
ATOM 3727 O O . THR A 1 477 ? 33.250 8.473 -10.251 1.00 46.53 477 THR A O 1
ATOM 3730 N N . ILE A 1 478 ? 32.231 7.557 -12.034 1.00 41.84 478 ILE A N 1
ATOM 3731 C CA . ILE A 1 478 ? 31.442 6.568 -11.288 1.00 41.84 478 ILE A CA 1
ATOM 3732 C C . ILE A 1 478 ? 32.228 5.253 -11.255 1.00 41.84 478 ILE A C 1
ATOM 3734 O O . ILE A 1 478 ? 32.454 4.635 -12.292 1.00 41.84 478 ILE A O 1
ATOM 3738 N N . VAL A 1 479 ? 32.655 4.836 -10.061 1.00 44.16 479 VAL A N 1
ATOM 3739 C CA . VAL A 1 479 ? 33.177 3.487 -9.795 1.00 44.16 479 VAL A CA 1
ATOM 3740 C C . VAL A 1 479 ? 31.988 2.595 -9.444 1.00 44.16 479 VAL A C 1
ATOM 3742 O O . VAL A 1 479 ? 31.226 2.923 -8.535 1.00 44.16 479 VAL A O 1
ATOM 3745 N N . ALA A 1 480 ? 31.819 1.489 -10.170 1.00 42.03 480 ALA A N 1
ATOM 3746 C CA . ALA A 1 480 ? 30.729 0.544 -9.947 1.00 42.03 480 ALA A CA 1
ATOM 3747 C C . ALA A 1 480 ? 30.830 -0.121 -8.555 1.00 42.03 480 ALA A C 1
ATOM 3749 O O . ALA A 1 480 ? 31.936 -0.471 -8.126 1.00 42.03 480 ALA A O 1
ATOM 3750 N N . PRO A 1 481 ? 29.709 -0.314 -7.834 1.00 40.16 481 PRO A N 1
ATOM 3751 C CA . PRO A 1 481 ? 29.710 -1.069 -6.589 1.00 40.16 481 PRO A CA 1
ATOM 3752 C C . PRO A 1 481 ? 30.034 -2.539 -6.874 1.00 40.16 481 PRO A C 1
ATOM 3754 O O . PRO A 1 481 ? 29.443 -3.166 -7.748 1.00 40.16 481 PRO A O 1
ATOM 3757 N N . SER A 1 482 ? 30.994 -3.077 -6.120 1.00 39.44 482 SER A N 1
ATOM 3758 C CA . SER A 1 482 ? 31.387 -4.486 -6.157 1.00 39.44 482 SER A CA 1
ATOM 3759 C C . SER A 1 482 ? 30.173 -5.372 -5.873 1.00 39.44 482 SER A C 1
ATOM 3761 O O . SER A 1 482 ? 29.680 -5.394 -4.746 1.00 39.44 482 SER A O 1
ATOM 3763 N N . THR A 1 483 ? 29.725 -6.126 -6.875 1.00 47.84 483 THR A N 1
ATOM 3764 C CA . THR A 1 483 ? 28.787 -7.245 -6.737 1.00 47.84 483 THR A CA 1
ATOM 3765 C C . THR A 1 483 ? 29.485 -8.380 -5.987 1.00 47.84 483 THR A C 1
ATOM 3767 O O . THR A 1 483 ? 30.053 -9.293 -6.583 1.00 47.84 483 THR A O 1
ATOM 3770 N N . GLY A 1 484 ? 29.533 -8.246 -4.661 1.00 38.16 484 GLY A N 1
ATOM 3771 C CA . GLY A 1 484 ? 29.909 -9.294 -3.723 1.00 38.16 484 GLY A CA 1
ATOM 3772 C C . GLY A 1 484 ? 28.668 -10.081 -3.333 1.00 38.16 484 GLY A C 1
ATOM 3773 O O . GLY A 1 484 ? 27.878 -9.635 -2.508 1.00 38.16 484 GLY A O 1
ATOM 3774 N N . ASP A 1 485 ? 28.519 -11.206 -4.011 1.00 46.44 485 ASP A N 1
ATOM 3775 C CA . ASP A 1 485 ? 27.674 -12.355 -3.719 1.00 46.44 485 ASP A CA 1
ATOM 3776 C C . ASP A 1 485 ? 27.854 -12.805 -2.253 1.00 46.44 485 ASP A C 1
ATOM 3778 O O . ASP A 1 485 ? 28.885 -13.377 -1.921 1.00 46.44 485 ASP A O 1
ATOM 3782 N N . ASP A 1 486 ? 26.914 -12.465 -1.364 1.00 41.44 486 ASP A N 1
ATOM 3783 C CA . ASP A 1 486 ? 26.860 -12.949 0.029 1.00 41.44 486 ASP A CA 1
ATOM 3784 C C . ASP A 1 486 ? 25.431 -12.792 0.591 1.00 41.44 486 ASP A C 1
ATOM 3786 O O . ASP A 1 486 ? 25.181 -12.062 1.550 1.00 41.44 486 ASP A O 1
ATOM 3790 N N . HIS A 1 487 ? 24.457 -13.480 -0.008 1.00 37.44 487 HIS A N 1
ATOM 3791 C CA . HIS A 1 487 ? 23.216 -13.827 0.688 1.00 37.44 487 HIS A CA 1
ATOM 3792 C C . HIS A 1 487 ? 22.737 -15.211 0.240 1.00 37.44 487 HIS A C 1
ATOM 3794 O O . HIS A 1 487 ? 21.876 -15.340 -0.624 1.00 37.44 487 HIS A O 1
ATOM 3800 N N . ASP A 1 488 ? 23.296 -16.243 0.876 1.00 38.94 488 ASP A N 1
ATOM 3801 C CA . ASP A 1 488 ? 22.708 -17.583 0.938 1.00 38.94 488 ASP A CA 1
ATOM 3802 C C . ASP A 1 488 ? 21.296 -17.477 1.546 1.00 38.94 488 ASP A C 1
ATOM 3804 O O . ASP A 1 488 ? 21.120 -17.298 2.757 1.00 38.94 488 ASP A O 1
ATOM 3808 N N . SER A 1 489 ? 20.277 -17.552 0.693 1.00 40.31 489 SER A N 1
ATOM 3809 C CA . SER A 1 489 ? 18.883 -17.740 1.081 1.00 40.31 489 SER A CA 1
ATOM 3810 C C . SER A 1 489 ? 18.638 -19.223 1.349 1.00 40.31 489 SER A C 1
ATOM 3812 O O . SER A 1 489 ? 18.319 -19.988 0.439 1.00 40.31 489 SER A O 1
ATOM 3814 N N . ASP A 1 490 ? 18.775 -19.639 2.606 1.00 40.56 490 ASP A N 1
ATOM 3815 C CA . ASP A 1 490 ? 18.293 -20.946 3.069 1.00 40.56 490 ASP A CA 1
ATOM 3816 C C . ASP A 1 490 ? 16.778 -20.848 3.352 1.00 40.56 490 ASP A C 1
ATOM 3818 O O . ASP A 1 490 ? 16.314 -20.909 4.495 1.00 40.56 490 ASP A O 1
ATOM 3822 N N . ASP A 1 491 ? 16.004 -20.616 2.286 1.00 41.97 491 ASP A N 1
ATOM 3823 C CA . ASP A 1 491 ? 14.541 -20.643 2.281 1.00 41.97 491 ASP A CA 1
ATOM 3824 C C . ASP A 1 491 ? 14.061 -22.092 2.127 1.00 41.97 491 ASP A C 1
ATOM 3826 O O . ASP A 1 491 ? 13.672 -22.551 1.057 1.00 41.97 491 ASP A O 1
ATOM 3830 N N . ASN A 1 492 ? 14.059 -22.828 3.237 1.00 44.09 492 ASN A N 1
ATOM 3831 C CA . ASN A 1 492 ? 13.170 -23.978 3.404 1.00 44.09 492 ASN A CA 1
ATOM 3832 C C . ASN A 1 492 ? 11.954 -23.549 4.236 1.00 44.09 492 ASN A C 1
ATOM 3834 O O . ASN A 1 492 ? 11.793 -23.941 5.394 1.00 44.09 492 ASN A O 1
ATOM 3838 N N . ILE A 1 493 ? 11.099 -22.716 3.641 1.00 43.88 493 ILE A N 1
ATOM 3839 C CA . ILE A 1 493 ? 9.718 -22.521 4.092 1.00 43.88 493 ILE A CA 1
ATOM 3840 C C . ILE A 1 493 ? 8.844 -23.337 3.142 1.00 43.88 493 ILE A C 1
ATOM 3842 O O . ILE A 1 493 ? 8.571 -22.942 2.017 1.00 43.88 493 ILE A O 1
ATOM 3846 N N . SER A 1 494 ? 8.488 -24.537 3.595 1.00 43.31 494 SER A N 1
ATOM 3847 C CA . SER A 1 494 ? 7.496 -25.392 2.946 1.00 43.31 494 SER A CA 1
ATOM 3848 C C . SER A 1 494 ? 6.106 -24.782 3.149 1.00 43.31 494 SER A C 1
ATOM 3850 O O . SER A 1 494 ? 5.754 -24.443 4.279 1.00 43.31 494 SER A O 1
ATOM 3852 N N . ASP A 1 495 ? 5.313 -24.709 2.079 1.00 44.19 495 ASP A N 1
ATOM 3853 C CA . ASP A 1 495 ? 3.956 -24.134 1.987 1.00 44.19 495 ASP A CA 1
ATOM 3854 C C . ASP A 1 495 ? 2.859 -24.863 2.818 1.00 44.19 495 ASP A C 1
ATOM 3856 O O . ASP A 1 495 ? 1.677 -24.799 2.490 1.00 44.19 495 ASP A O 1
ATOM 3860 N N . GLU A 1 496 ? 3.198 -25.577 3.901 1.00 44.75 496 GLU A N 1
ATOM 3861 C CA . GLU A 1 496 ? 2.234 -26.371 4.699 1.00 44.75 496 GLU A CA 1
ATOM 3862 C C . GLU A 1 496 ? 1.798 -25.741 6.045 1.00 44.75 496 GLU A C 1
ATOM 3864 O O . GLU A 1 496 ? 0.959 -26.309 6.747 1.00 44.75 496 GLU A O 1
ATOM 3869 N N . ASP A 1 497 ? 2.298 -24.559 6.417 1.00 52.28 497 ASP A N 1
ATOM 3870 C CA . ASP A 1 497 ? 2.162 -24.007 7.782 1.00 52.28 497 ASP A CA 1
ATOM 3871 C C . ASP A 1 497 ? 1.047 -22.941 7.964 1.00 52.28 497 ASP A C 1
ATOM 3873 O O . ASP A 1 497 ? 1.161 -22.040 8.794 1.00 52.28 497 ASP A O 1
ATOM 3877 N N . ASP A 1 498 ? -0.087 -23.061 7.265 1.00 54.66 498 ASP A N 1
ATOM 3878 C CA . ASP A 1 498 ? -1.235 -22.132 7.394 1.00 54.66 498 ASP A CA 1
ATOM 3879 C C . ASP A 1 498 ? -2.200 -22.446 8.565 1.00 54.66 498 ASP A C 1
ATOM 3881 O O . ASP A 1 498 ? -3.295 -21.881 8.670 1.00 54.66 498 ASP A O 1
ATOM 3885 N N . ARG A 1 499 ? -1.820 -23.335 9.499 1.00 70.19 499 ARG A N 1
ATOM 3886 C CA . ARG A 1 499 ? -2.631 -23.650 10.694 1.00 70.19 499 ARG A CA 1
ATOM 3887 C C . ARG A 1 499 ? -2.055 -23.040 11.978 1.00 70.19 499 ARG A C 1
ATOM 3889 O O . ARG A 1 499 ? -0.840 -23.040 12.170 1.00 70.19 499 ARG A O 1
ATOM 3896 N N . PRO A 1 500 ? -2.906 -22.559 12.907 1.00 55.72 500 PRO A N 1
ATOM 3897 C CA . PRO A 1 500 ? -2.437 -22.011 14.175 1.00 55.72 500 PRO A CA 1
ATOM 3898 C C . PRO A 1 500 ? -1.708 -23.088 14.990 1.00 55.72 500 PRO A C 1
ATOM 3900 O O . PRO A 1 500 ? -2.289 -24.125 15.311 1.00 55.72 500 PRO A O 1
ATOM 3903 N N . LEU A 1 501 ? -0.440 -22.827 15.327 1.00 68.38 501 LEU A N 1
ATOM 3904 C CA . LEU A 1 501 ? 0.397 -23.741 16.108 1.00 68.38 501 LEU A CA 1
ATOM 3905 C C . LEU A 1 501 ? -0.210 -24.007 17.491 1.00 68.38 501 LEU A C 1
ATOM 3907 O O . LEU A 1 501 ? -0.693 -23.099 18.177 1.00 68.38 501 LEU A O 1
ATOM 3911 N N . THR A 1 502 ? -0.114 -25.256 17.935 1.00 74.12 502 THR A N 1
ATOM 3912 C CA . THR A 1 502 ? -0.468 -25.644 19.301 1.00 74.12 502 THR A CA 1
ATOM 3913 C C . THR A 1 502 ? 0.550 -25.091 20.307 1.00 74.12 502 THR A C 1
ATOM 3915 O O . THR A 1 502 ? 1.705 -24.798 19.985 1.00 74.12 502 THR A O 1
ATOM 3918 N N . ARG A 1 503 ? 0.138 -24.941 21.575 1.00 65.38 503 ARG A N 1
ATOM 3919 C CA . ARG A 1 503 ? 0.999 -24.405 22.648 1.00 65.38 503 ARG A CA 1
ATOM 3920 C C . ARG A 1 503 ? 2.304 -25.200 22.807 1.00 65.38 503 ARG A C 1
ATOM 3922 O O . ARG A 1 503 ? 3.329 -24.614 23.137 1.00 65.38 503 ARG A O 1
ATOM 3929 N N . GLU A 1 504 ? 2.265 -26.503 22.553 1.00 69.69 504 GLU A N 1
ATOM 3930 C CA . GLU A 1 504 ? 3.410 -27.408 22.671 1.00 69.69 504 GLU A CA 1
ATOM 3931 C C . GLU A 1 504 ? 4.407 -27.237 21.507 1.00 69.69 504 GLU A C 1
ATOM 3933 O O . GLU A 1 504 ? 5.615 -27.113 21.731 1.00 69.69 504 GLU A O 1
ATOM 3938 N N . GLU A 1 505 ? 3.913 -27.071 20.278 1.00 74.00 505 GLU A N 1
ATOM 3939 C CA . GLU A 1 505 ? 4.736 -26.760 19.098 1.00 74.00 505 GLU A CA 1
ATOM 3940 C C . GLU A 1 505 ? 5.430 -25.396 19.232 1.00 74.00 505 GLU A C 1
ATOM 3942 O O . GLU A 1 505 ? 6.614 -25.256 18.910 1.00 74.00 505 GLU A O 1
ATOM 3947 N N . LEU A 1 506 ? 4.742 -24.398 19.799 1.00 68.19 506 LEU A N 1
ATOM 3948 C CA . LEU A 1 506 ? 5.326 -23.082 20.075 1.00 68.19 506 LEU A CA 1
ATOM 3949 C C . LEU A 1 506 ? 6.458 -23.167 21.118 1.00 68.19 506 LEU A C 1
ATOM 3951 O O . LEU A 1 506 ? 7.491 -22.503 20.984 1.00 68.19 506 LEU A O 1
ATOM 3955 N N . THR A 1 507 ? 6.305 -24.014 22.142 1.00 67.75 507 THR A N 1
ATOM 3956 C CA . THR A 1 507 ? 7.364 -24.242 23.141 1.00 67.75 507 THR A CA 1
ATOM 3957 C C . THR A 1 507 ? 8.574 -24.976 22.563 1.00 67.75 507 THR A C 1
ATOM 3959 O O . THR A 1 507 ? 9.710 -24.627 22.878 1.00 67.75 507 THR A O 1
ATOM 3962 N N . GLN A 1 508 ? 8.378 -25.926 21.647 1.00 71.12 508 GLN A N 1
ATOM 3963 C CA . GLN A 1 508 ? 9.494 -26.603 20.979 1.00 71.12 508 GLN A CA 1
ATOM 3964 C C . GLN A 1 508 ? 10.230 -25.685 19.995 1.00 71.12 508 GLN A C 1
ATOM 3966 O O . GLN A 1 508 ? 11.461 -25.724 19.913 1.00 71.12 508 GLN A O 1
ATOM 3971 N N . LYS A 1 509 ? 9.503 -24.819 19.277 1.00 71.12 509 LYS A N 1
ATOM 3972 C CA . LYS A 1 509 ? 10.090 -23.859 18.328 1.00 71.12 509 LYS A CA 1
ATOM 3973 C C . LYS A 1 509 ? 10.907 -22.786 19.057 1.00 71.12 509 LYS A C 1
ATOM 3975 O O . LYS A 1 509 ? 12.010 -22.456 18.620 1.00 71.12 509 LYS A O 1
ATOM 3980 N N . THR A 1 510 ? 10.437 -22.320 20.218 1.00 70.25 510 THR A N 1
ATOM 3981 C CA . THR A 1 510 ? 11.203 -21.397 21.075 1.00 70.25 510 THR A CA 1
ATOM 3982 C C . THR A 1 510 ? 12.435 -22.063 21.695 1.00 70.25 510 THR A C 1
ATOM 3984 O O . THR A 1 510 ? 13.518 -21.481 21.640 1.00 70.25 510 THR A O 1
ATOM 3987 N N . LEU A 1 511 ? 12.331 -23.306 22.181 1.00 69.62 511 LEU A N 1
ATOM 3988 C CA . LEU A 1 511 ? 13.481 -24.070 22.692 1.00 69.62 511 LEU A CA 1
ATOM 3989 C C . LEU A 1 511 ? 14.546 -24.335 21.616 1.00 69.62 511 LEU A C 1
ATOM 3991 O O . LEU A 1 511 ? 15.741 -24.191 21.881 1.00 69.62 511 LEU A O 1
ATOM 3995 N N . ARG A 1 512 ? 14.139 -24.650 20.379 1.00 71.38 512 ARG A N 1
ATOM 3996 C CA . ARG A 1 512 ? 15.068 -24.782 19.242 1.00 71.38 512 ARG A CA 1
ATOM 3997 C C . ARG A 1 512 ? 15.761 -23.462 18.906 1.00 71.38 512 ARG A C 1
ATOM 3999 O O . ARG A 1 512 ? 16.968 -23.464 18.667 1.00 71.38 512 ARG A O 1
ATOM 4006 N N . GLY A 1 513 ? 15.032 -22.346 18.924 1.00 65.81 513 GLY A N 1
ATOM 4007 C CA . GLY A 1 513 ? 15.598 -21.011 18.706 1.00 65.81 513 GLY A CA 1
ATOM 4008 C C . GLY A 1 513 ? 16.623 -20.619 19.774 1.00 65.81 513 GLY A C 1
ATOM 4009 O O . GLY A 1 513 ? 17.696 -20.112 19.445 1.00 65.81 513 GLY A O 1
ATOM 4010 N N . LEU A 1 514 ? 16.337 -20.927 21.042 1.00 70.06 514 LEU A N 1
ATOM 4011 C CA . LEU A 1 514 ? 17.250 -20.683 22.163 1.00 70.06 514 LEU A CA 1
ATOM 4012 C C . LEU A 1 514 ? 18.513 -21.549 22.069 1.00 70.06 514 LEU A C 1
ATOM 4014 O O . LEU A 1 514 ? 19.616 -21.020 22.180 1.00 70.06 514 LEU A O 1
ATOM 4018 N N . SER A 1 515 ? 18.377 -22.839 21.743 1.00 68.12 515 SER A N 1
ATOM 4019 C CA . SER A 1 515 ? 19.528 -23.738 21.570 1.00 68.12 515 SER A CA 1
ATOM 4020 C C . SER A 1 515 ? 20.415 -23.342 20.378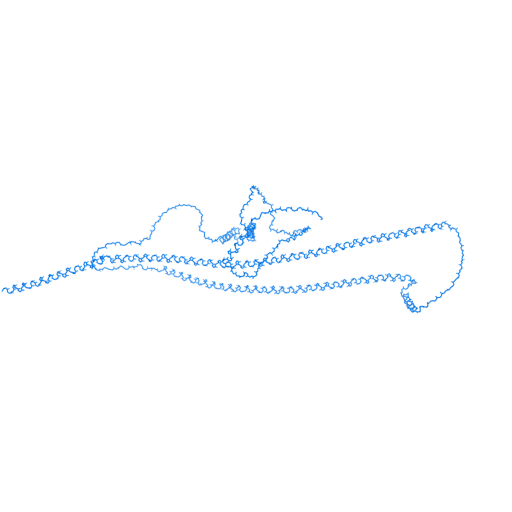 1.00 68.12 515 SER A C 1
ATOM 4022 O O . SER A 1 515 ? 21.642 -23.442 20.447 1.00 68.12 515 SER A O 1
ATOM 4024 N N . LYS A 1 516 ? 19.826 -22.837 19.282 1.00 65.81 516 LYS A N 1
ATOM 4025 C CA . LYS A 1 516 ? 20.584 -22.325 18.124 1.00 65.81 516 LYS A CA 1
ATOM 4026 C C . LYS A 1 516 ? 21.336 -21.033 18.481 1.00 65.81 516 LYS A C 1
ATOM 4028 O O . LYS A 1 516 ? 22.493 -20.877 18.095 1.00 65.81 516 LYS A O 1
ATOM 4033 N N . ARG A 1 517 ? 20.723 -20.155 19.284 1.00 63.84 517 ARG A N 1
ATOM 4034 C CA . ARG A 1 517 ? 21.342 -18.916 19.784 1.00 63.84 517 ARG A CA 1
ATOM 4035 C C . ARG A 1 517 ? 22.482 -19.184 20.772 1.00 63.84 517 ARG A C 1
ATOM 4037 O O . ARG A 1 517 ? 23.512 -18.524 20.677 1.00 63.84 517 ARG A O 1
ATOM 4044 N N . GLU A 1 518 ? 22.349 -20.178 21.651 1.00 62.78 518 GLU A N 1
ATOM 4045 C CA . GLU A 1 518 ? 23.438 -20.611 22.544 1.00 62.78 518 GLU A CA 1
ATOM 4046 C C . GLU A 1 518 ? 24.628 -21.189 21.769 1.00 62.78 518 GLU A C 1
ATOM 4048 O O . GLU A 1 518 ? 25.773 -20.855 22.066 1.00 62.78 518 GLU A O 1
ATOM 4053 N N . LYS A 1 519 ? 24.380 -21.982 20.717 1.00 60.50 519 LYS A N 1
ATOM 4054 C CA . LYS A 1 519 ? 25.452 -22.514 19.857 1.00 60.50 519 LYS A CA 1
ATOM 4055 C C . LYS A 1 519 ? 26.203 -21.423 19.087 1.00 60.50 519 LYS A C 1
ATOM 4057 O O . LYS A 1 519 ? 27.400 -21.566 18.860 1.00 60.50 519 LYS A O 1
ATOM 4062 N N . MET A 1 520 ? 25.535 -20.328 18.718 1.00 51.78 520 MET A N 1
ATOM 4063 C CA . MET A 1 520 ? 26.171 -19.188 18.041 1.00 51.78 520 MET A CA 1
ATOM 4064 C C . MET A 1 520 ? 26.937 -18.261 18.998 1.00 51.78 520 MET A C 1
ATOM 4066 O O . MET A 1 520 ? 27.896 -17.619 18.578 1.00 51.78 520 MET A O 1
ATOM 4070 N N . ALA A 1 521 ? 26.564 -18.207 20.280 1.00 52.09 521 ALA A N 1
ATOM 4071 C CA . ALA A 1 521 ? 27.234 -17.373 21.282 1.00 52.09 521 ALA A CA 1
ATOM 4072 C C . ALA A 1 521 ? 28.562 -17.965 21.809 1.00 52.09 521 ALA A C 1
ATOM 4074 O O . ALA A 1 521 ? 29.325 -17.257 22.461 1.00 52.09 521 ALA A O 1
ATOM 4075 N N . GLY A 1 522 ? 28.852 -19.243 21.527 1.00 44.38 522 GLY A N 1
ATOM 4076 C CA . GLY A 1 522 ? 30.006 -19.970 22.073 1.00 44.38 522 GLY A CA 1
ATOM 4077 C C . GLY A 1 522 ? 31.245 -20.101 21.173 1.00 44.38 522 GLY A C 1
ATOM 4078 O O . GLY A 1 522 ? 32.202 -20.753 21.584 1.00 44.38 522 GLY A O 1
ATOM 4079 N N . ALA A 1 523 ? 31.270 -19.536 19.960 1.00 37.12 523 ALA A N 1
ATOM 4080 C CA . ALA A 1 523 ? 32.397 -19.715 19.033 1.00 37.12 523 ALA A CA 1
ATOM 4081 C C . ALA A 1 523 ? 33.418 -18.552 19.110 1.00 37.12 523 ALA A C 1
ATOM 4083 O O . ALA A 1 523 ? 33.073 -17.417 18.767 1.00 37.12 523 ALA A O 1
ATOM 4084 N N . PRO A 1 524 ? 34.687 -18.784 19.510 1.00 39.22 524 PRO A N 1
ATOM 4085 C CA . PRO A 1 524 ? 35.717 -17.748 19.485 1.00 39.22 524 PRO A CA 1
ATOM 4086 C C . PRO A 1 524 ? 36.196 -17.492 18.045 1.00 39.22 524 PRO A C 1
ATOM 4088 O O . PRO A 1 524 ? 36.549 -18.415 17.312 1.00 39.22 524 PRO A O 1
ATOM 4091 N N . LYS A 1 525 ? 36.236 -16.217 17.636 1.00 38.94 525 LYS A N 1
ATOM 4092 C CA . LYS A 1 525 ? 36.735 -15.773 16.323 1.00 38.94 525 LYS A CA 1
ATOM 4093 C C . LYS A 1 525 ? 38.250 -16.009 16.210 1.00 38.94 525 LYS A C 1
ATOM 4095 O O . LYS A 1 525 ? 39.034 -15.240 16.760 1.00 38.94 525 LYS A O 1
ATOM 4100 N N . THR A 1 526 ? 38.679 -17.021 15.456 1.00 32.53 526 THR A N 1
ATOM 4101 C CA . THR A 1 526 ? 40.083 -17.177 15.037 1.00 32.53 526 THR A CA 1
ATOM 4102 C C . THR A 1 526 ? 40.328 -16.450 13.716 1.00 32.53 526 THR A C 1
ATOM 4104 O O . THR A 1 526 ? 39.853 -16.871 12.662 1.00 32.53 526 THR A O 1
ATOM 4107 N N . THR A 1 527 ? 41.094 -15.363 13.755 1.00 34.59 527 THR A N 1
ATOM 4108 C CA . THR A 1 527 ? 41.579 -14.637 12.576 1.00 34.59 527 THR A CA 1
ATOM 4109 C C . THR A 1 527 ? 42.793 -15.355 11.977 1.00 34.59 527 THR A C 1
ATOM 4111 O O . THR A 1 527 ? 43.896 -15.304 12.516 1.00 34.59 527 THR A O 1
ATOM 4114 N N . THR A 1 528 ? 42.627 -16.024 10.834 1.00 33.19 528 THR A N 1
ATOM 4115 C CA . THR A 1 528 ? 43.758 -16.562 10.058 1.00 33.19 528 THR A CA 1
ATOM 4116 C C . THR A 1 528 ? 44.084 -15.639 8.883 1.00 33.19 528 THR A C 1
ATOM 4118 O O . THR A 1 528 ? 43.390 -15.590 7.873 1.00 33.19 528 THR A O 1
ATOM 4121 N N . LYS A 1 529 ? 45.187 -14.888 9.009 1.00 38.94 529 LYS A N 1
ATOM 4122 C CA . LYS A 1 529 ? 45.842 -14.194 7.888 1.00 38.94 529 LYS A CA 1
ATOM 4123 C C . LYS A 1 529 ? 46.432 -15.237 6.932 1.00 38.94 529 LYS A C 1
ATOM 4125 O O . LYS A 1 529 ? 47.407 -15.899 7.284 1.00 38.94 529 LYS A O 1
ATOM 4130 N N . LYS A 1 530 ? 45.907 -15.351 5.708 1.00 34.34 530 LYS A N 1
ATOM 4131 C CA . LYS A 1 530 ? 46.528 -16.150 4.637 1.00 34.34 530 LYS A CA 1
ATOM 4132 C C . LYS A 1 530 ? 47.463 -15.265 3.801 1.00 34.34 530 LYS A C 1
ATOM 4134 O O . LYS A 1 530 ? 47.031 -14.330 3.134 1.00 34.34 530 LYS A O 1
ATOM 4139 N N . LYS A 1 531 ? 48.766 -15.557 3.879 1.00 37.41 531 LYS A N 1
ATOM 4140 C CA . LYS A 1 531 ? 49.828 -15.006 3.019 1.00 37.41 531 LYS A CA 1
ATOM 4141 C C . LYS A 1 531 ? 49.577 -15.394 1.555 1.00 37.41 531 LYS A C 1
ATOM 4143 O O . LYS A 1 531 ? 49.371 -16.570 1.266 1.00 37.41 531 LYS A O 1
ATOM 4148 N N . ARG A 1 532 ? 49.690 -14.417 0.647 1.00 36.44 532 ARG A N 1
ATOM 4149 C CA . ARG A 1 532 ? 49.853 -14.628 -0.802 1.00 36.44 532 ARG A CA 1
ATOM 4150 C C . ARG A 1 532 ? 51.146 -15.415 -1.048 1.00 36.44 532 ARG A C 1
ATOM 4152 O O . ARG A 1 532 ? 52.192 -15.053 -0.508 1.00 36.44 532 ARG A O 1
ATOM 4159 N N . LYS A 1 533 ? 51.074 -16.463 -1.869 1.00 40.03 533 LYS A N 1
ATOM 4160 C CA . LYS A 1 533 ? 52.232 -17.110 -2.491 1.00 40.03 533 LYS A CA 1
ATOM 4161 C C . LYS A 1 533 ? 52.015 -17.072 -4.001 1.00 40.03 533 LYS A C 1
ATOM 4163 O O . LYS A 1 533 ? 50.920 -17.372 -4.461 1.00 40.03 533 LYS A O 1
ATOM 4168 N N . ALA A 1 534 ? 53.045 -16.615 -4.699 1.00 38.69 534 ALA A N 1
ATOM 4169 C CA . ALA A 1 534 ? 53.114 -16.483 -6.143 1.00 38.69 534 ALA A CA 1
ATOM 4170 C C . ALA A 1 534 ? 53.101 -17.847 -6.848 1.00 38.69 534 ALA A C 1
ATOM 4172 O O . ALA A 1 534 ? 53.726 -18.791 -6.357 1.00 38.69 534 ALA A O 1
ATOM 4173 N N . ALA A 1 535 ? 52.440 -17.882 -8.001 1.00 39.50 535 ALA A N 1
ATOM 4174 C CA . ALA A 1 535 ? 52.849 -18.561 -9.225 1.00 39.50 535 ALA A CA 1
ATOM 4175 C C . ALA A 1 535 ? 52.194 -17.803 -10.384 1.00 39.50 535 ALA A C 1
ATOM 4177 O O . ALA A 1 535 ? 50.994 -17.474 -10.226 1.00 39.50 535 ALA A O 1
#

InterPro domains:
  IPR049258 ODAD1, central coiled coil region [PF21773] (55-326)
  IPR051876 Outer dynein arm-docking/Coiled-coil domain-containing protein [PTHR21694] (4-512)

Foldseek 3Di:
DVVVVVVVVVVVVVVVVVVVVVVVVVVVVVVVVVVVCVVVVHPCPVVVVVVVVVVVVVVVVVVVVVVVVVVVVVVVVVVVVVVVVVVVVVVVVVVVVVVVVVVVVVVVVVVVVVVVVVVVVVVVVVVVVVVVVVVVVVVVVVVVVVVVVVVVVVVVVVVVVVVVVVVVVVVVVVVVVVVDDDDDDDDDDDDDDDDDDDDDPVVVVVVVVVVVVVVVVCVVVVDDDPVVVVVVVVVVVVVVVVVVVVVVVVVVVVVVVVVVVVVVVVVVVVVVVVVVVVVVVVVVVVVVVVVVVVVVVVVVVVVVVVVVVVVVVVVVVVVVVVVVVVVVVVDDDDPDDDDDDDDDDDDDDDDDDDDDDDDDDDDDDDDDDDDDDDDDPDDPDCCPVVVVVVVVVVVVVVCCVLQPPPGDDPVSVVVVVVVVVVVVVVVVVVCCVVVDPDDDPDDDDDDDDDDDDDDDDPDDPPDPDDDDDDDDDPDDDDDDPDPDDDDDPPPPPDPPPPDDDDPVRVVVVVVVVVVVVVVVVPDDDDDDDDDDDDD

pLDDT: mean 70.48, std 24.86, range [25.34, 98.5]

Sequence (535 aa):
MADQAETFQRKIKTIVAEVANLDTQIALMDRDIDQQRAQLGGVNAASQNSEAIAKQIRVLENRLDKALVKFNKSLAVNKRLRATIDNLRRERLVFDNIYRKFEKELLEQKKQMAEVIEMSNSAYEARDEAQAKIIVLREKADKEYQAYIQEIKELDRALEQDRKLKEFMATKVADRTEGLNHDGTSSRKRNGANEVLVENNDVSESLDTYEKAFAEIRKVTGTHDIGELVQRFKAVEDQNFSLFNYVNEINNEIEKMAEEIVLVQRAMDALKVEMVAADEETKRVMKGFENNLNDSKEKCGLFEKQYAETTLLLDDLRRGTEVLIKLFRATKLPSTLPKAPPNPETTDAAGEVTINSGDDAENPAEEGVQEEGEEVEKTPKPERLTASAKARAEFAQATDALLGSHGVTDTNLLACLGLVEHKTNELLTLHYVFNNPKKTSAGEDKGDGMQPAVAIPINGVGGLLGQGPLAAIGNLTIVAPSTGDDHDSDDNISDEDDRPLTREELTQKTLRGLSKREKMAGAPKTTTKKKRKAA

Organism: NCBI:txid246404